Protein AF-A0A2U1M9S5-F1 (afdb_monomer)

Solvent-accessible surface area (backbone atoms only — not comparable to full-atom values): 31536 Å² total; per-residue (Å²): 134,86,85,88,78,91,86,89,87,85,89,85,91,83,93,74,93,84,76,64,63,66,58,52,51,51,54,48,49,52,50,50,51,50,53,51,49,52,52,50,55,56,52,51,55,41,52,52,39,39,51,53,48,38,53,48,54,32,68,65,31,60,68,59,40,49,51,43,42,51,53,44,46,72,79,66,39,79,91,55,81,78,53,81,86,53,55,87,72,42,60,66,52,49,26,47,53,55,51,30,39,37,74,51,21,35,42,40,51,46,82,75,45,64,38,90,48,70,45,73,58,98,87,40,81,41,58,53,66,42,73,44,75,49,56,41,45,58,48,34,46,30,66,93,81,28,81,65,38,90,56,95,64,55,63,44,47,72,56,91,41,48,86,67,49,60,84,35,82,35,82,62,38,41,64,39,38,43,74,100,71,33,49,89,53,54,70,59,50,53,51,52,52,52,52,51,53,52,38,51,50,60,42,26,47,79,40,67,82,55,91,67,75,70,83,83,54,69,34,94,66,85,44,56,34,62,59,62,88,90,72,69,43,72,43,76,67,41,93,69,86,78,73,84,57,74,95,60,64,45,68,63,84,79,58,44,86,71,45,15,38,50,75,81,64,63,90,61,95,64,57,68,71,59,52,57,55,59,48,28,77,76,52,40,51,44,26,28,46,31,42,25,78,40,79,42,80,46,78,73,41,70,68,62,50,48,45,45,68,62,80,39,29,87,81,67,60,53,42,73,92,40,62,43,36,37,56,65,22,64,67,36,51,15,61,95,51,24,50,64,48,74,58,38,54,51,50,54,47,48,46,46,61,69,56,64,20,71,70,45,53,56,72,52,42,61,54,50,54,50,45,50,53,50,50,52,50,53,48,52,51,51,35,70,76,51,38,46,101,86,72,52,49,92,71,69,58,70,59,54,54,48,51,47,51,48,32,39,37,34,37,49,40,69,64,41,53,58,77,35,98,46,73,71,48,26,53,51,33,55,50,47,56,56,46,53,51,52,46,52,58,47,60,73,50,87,55,62,40,71,26,39,60,93,54,38,89,69,40,79,88,47,51,62,66,49,43,54,50,44,32,52,55,49,49,51,56,49,49,52,53,53,50,54,52,52,57,45,58,78,37,94,69,60,84,60,88,79,32,40,49,57,48,44,54,61,76,33,69,92,46,48,62,82,96,40,53,38,66,58,42,43,53,32,45,51,55,53,66,62,36,81,62,50,71,70,58,62,71,72,76,124

Organism: Artemisia annua (NCBI:txid35608)

Structure (mmCIF, N/CA/C/O backbone):
data_AF-A0A2U1M9S5-F1
#
_entry.id   AF-A0A2U1M9S5-F1
#
loop_
_atom_site.group_PDB
_atom_site.id
_atom_site.type_symbol
_atom_site.label_atom_id
_atom_site.label_alt_id
_atom_site.label_comp_id
_atom_site.label_asym_id
_atom_site.label_entity_id
_atom_site.label_seq_id
_atom_site.pdbx_PDB_ins_code
_atom_site.Cartn_x
_atom_site.Cartn_y
_atom_site.Cartn_z
_atom_site.occupancy
_atom_site.B_iso_or_equiv
_atom_site.auth_seq_id
_atom_site.auth_comp_id
_atom_site.auth_asym_id
_atom_site.auth_atom_id
_atom_site.pdbx_PDB_model_num
ATOM 1 N N . MET A 1 1 ? -38.594 -53.525 -26.019 1.00 33.16 1 MET A N 1
ATOM 2 C CA . MET A 1 1 ? -38.794 -54.989 -25.979 1.00 33.16 1 MET A CA 1
ATOM 3 C C . MET A 1 1 ? -37.423 -55.646 -25.885 1.00 33.16 1 MET A C 1
ATOM 5 O O . MET A 1 1 ? -36.610 -55.336 -26.737 1.00 33.16 1 MET A O 1
ATOM 9 N N . HIS A 1 2 ? -37.225 -56.454 -24.831 1.00 30.83 2 HIS A N 1
ATOM 10 C CA . HIS A 1 2 ? -36.186 -57.484 -24.562 1.00 30.83 2 HIS A CA 1
ATOM 11 C C . HIS A 1 2 ? -34.699 -57.090 -24.739 1.00 30.83 2 HIS A C 1
ATOM 13 O O . HIS A 1 2 ? -34.294 -56.720 -25.828 1.00 30.83 2 HIS A O 1
ATOM 19 N N . CYS A 1 3 ? -33.845 -56.999 -23.710 1.00 21.78 3 CYS A N 1
ATOM 20 C CA . CYS A 1 3 ? -33.351 -57.970 -22.703 1.00 21.78 3 CYS A CA 1
ATOM 21 C C . CYS A 1 3 ? -32.603 -59.209 -23.241 1.00 21.78 3 CYS A C 1
ATOM 23 O O . CYS A 1 3 ? -33.212 -60.038 -23.911 1.00 21.78 3 CYS A O 1
ATOM 25 N N . ASN A 1 4 ? -31.366 -59.355 -22.723 1.00 27.83 4 ASN A N 1
ATOM 26 C CA . ASN A 1 4 ? -30.580 -60.577 -22.441 1.00 27.83 4 ASN A CA 1
ATOM 27 C C . ASN A 1 4 ? -29.790 -61.192 -23.616 1.00 27.83 4 ASN A C 1
ATOM 29 O O . ASN A 1 4 ? -30.292 -61.243 -24.727 1.00 27.83 4 ASN A O 1
ATOM 33 N N . ASN A 1 5 ? -28.586 -61.756 -23.460 1.00 29.12 5 ASN A N 1
ATOM 34 C CA . ASN A 1 5 ? -27.616 -61.899 -22.358 1.00 29.12 5 ASN A CA 1
ATOM 35 C C . ASN A 1 5 ? -26.353 -62.591 -22.930 1.00 29.12 5 ASN A C 1
ATOM 37 O O . ASN A 1 5 ? -26.518 -63.377 -23.857 1.00 29.12 5 ASN A O 1
ATOM 41 N N . MET A 1 6 ? -25.200 -62.389 -22.262 1.00 27.31 6 MET A N 1
ATOM 42 C CA . MET A 1 6 ? -24.118 -63.372 -21.968 1.00 27.31 6 MET A CA 1
ATOM 43 C C . MET A 1 6 ? -23.375 -64.049 -23.145 1.00 27.31 6 MET A C 1
ATOM 45 O O . MET A 1 6 ? -23.961 -64.376 -24.162 1.00 27.31 6 MET A O 1
ATOM 49 N N . ASP A 1 7 ? -22.092 -64.405 -23.109 1.00 29.48 7 ASP A N 1
ATOM 50 C CA . ASP A 1 7 ? -20.966 -64.305 -22.171 1.00 29.48 7 ASP A CA 1
ATOM 51 C C . ASP A 1 7 ? -19.720 -64.740 -22.973 1.00 29.48 7 ASP A C 1
ATOM 53 O O . ASP A 1 7 ? -19.831 -65.588 -23.859 1.00 29.48 7 ASP A O 1
ATOM 57 N N . THR A 1 8 ? -18.533 -64.213 -22.663 1.00 30.22 8 THR A N 1
ATOM 58 C CA . THR A 1 8 ? -17.356 -64.988 -22.198 1.00 30.22 8 THR A CA 1
ATOM 59 C C . THR A 1 8 ? -16.087 -64.139 -22.223 1.00 30.22 8 THR A C 1
ATOM 61 O O . THR A 1 8 ? -15.778 -63.428 -23.175 1.00 30.22 8 THR A O 1
ATOM 64 N N . ALA A 1 9 ? -15.392 -64.203 -21.093 1.00 28.70 9 ALA A N 1
ATOM 65 C CA . ALA A 1 9 ? -14.277 -63.375 -20.680 1.00 28.70 9 ALA A CA 1
ATOM 66 C C . ALA A 1 9 ? -12.913 -64.003 -20.996 1.00 28.70 9 ALA A C 1
ATOM 68 O O . ALA A 1 9 ? -12.797 -65.224 -21.024 1.00 28.70 9 ALA A O 1
ATOM 69 N N . THR A 1 10 ? -11.876 -63.159 -21.052 1.00 29.41 10 THR A N 1
ATOM 70 C CA . THR A 1 10 ? -10.530 -63.484 -20.546 1.00 29.41 10 THR A CA 1
ATOM 71 C C . THR A 1 10 ? -9.862 -62.242 -19.935 1.00 29.41 10 THR A C 1
ATOM 73 O O . THR A 1 10 ? -9.887 -61.160 -20.515 1.00 29.41 10 THR A O 1
ATOM 76 N N . GLU A 1 11 ? -9.323 -62.470 -18.736 1.00 31.23 11 GLU A N 1
ATOM 77 C CA . GLU A 1 11 ? -8.619 -61.655 -17.723 1.00 31.23 11 GLU A CA 1
ATOM 78 C C . GLU A 1 11 ? -7.509 -60.716 -18.272 1.00 31.23 11 GLU A C 1
ATOM 80 O O . GLU A 1 11 ? -7.002 -60.947 -19.361 1.00 31.23 11 GLU A O 1
ATOM 85 N N . THR A 1 12 ? -7.079 -59.617 -17.618 1.00 30.11 12 THR A N 1
ATOM 86 C CA . THR A 1 12 ? -6.353 -59.578 -16.323 1.00 30.11 12 THR A CA 1
ATOM 87 C C . THR A 1 12 ? -6.316 -58.196 -15.617 1.00 30.11 12 THR A C 1
ATOM 89 O O . THR A 1 12 ? -5.986 -57.182 -16.220 1.00 30.11 12 THR A O 1
ATOM 92 N N . HIS A 1 13 ? -6.591 -58.246 -14.305 1.00 33.50 13 HIS A N 1
ATOM 93 C CA . HIS A 1 13 ? -6.174 -57.462 -13.114 1.00 33.50 13 HIS A CA 1
ATOM 94 C C . HIS A 1 13 ? -5.750 -55.972 -13.123 1.00 33.50 13 HIS A C 1
ATOM 96 O O . HIS A 1 13 ? -4.784 -55.569 -13.762 1.00 33.50 13 HIS A O 1
ATOM 102 N N . GLY A 1 14 ? -6.348 -55.226 -12.171 1.00 26.27 14 GLY A N 1
ATOM 103 C CA . GLY A 1 14 ? -5.809 -53.989 -11.584 1.00 26.27 14 GLY A CA 1
ATOM 104 C C . GLY A 1 14 ? -6.798 -53.204 -10.700 1.00 26.27 14 GLY A C 1
ATOM 105 O O . GLY A 1 14 ? -7.172 -52.091 -11.052 1.00 26.27 14 GLY A O 1
ATOM 106 N N . HIS A 1 15 ? -7.248 -53.759 -9.564 1.00 35.06 15 HIS A N 1
ATOM 107 C CA . HIS A 1 15 ? -8.041 -53.028 -8.558 1.00 35.06 15 HIS A CA 1
ATOM 108 C C . HIS A 1 15 ? -7.175 -52.012 -7.788 1.00 35.06 15 HIS A C 1
ATOM 110 O O . HIS A 1 15 ? -6.184 -52.390 -7.169 1.00 35.06 15 HIS A O 1
ATOM 116 N N . GLY A 1 16 ? -7.606 -50.747 -7.755 1.00 29.91 16 GLY A N 1
ATOM 117 C CA . GLY A 1 16 ? -7.019 -49.676 -6.946 1.00 29.91 16 GLY A CA 1
ATOM 118 C C . GLY A 1 16 ? -8.079 -48.678 -6.472 1.00 29.91 16 GLY A C 1
ATOM 119 O O . GLY A 1 16 ? -8.439 -47.759 -7.193 1.00 29.91 16 GLY A O 1
ATOM 120 N N . ILE A 1 17 ? -8.621 -48.937 -5.280 1.00 41.91 17 ILE A N 1
ATOM 121 C CA . ILE A 1 17 ? -9.039 -47.997 -4.220 1.00 41.91 17 ILE A CA 1
ATOM 122 C C . ILE A 1 17 ? -9.230 -46.521 -4.655 1.00 41.91 17 ILE A C 1
ATOM 124 O O . ILE A 1 17 ? -8.270 -45.764 -4.663 1.00 41.91 17 ILE A O 1
ATOM 128 N N . TRP A 1 18 ? -10.475 -46.083 -4.899 1.00 34.34 18 TRP A N 1
ATOM 129 C CA . TRP A 1 18 ? -10.852 -44.653 -5.016 1.00 34.34 18 TRP A CA 1
ATOM 130 C C . TRP A 1 18 ? -12.253 -44.344 -4.439 1.00 34.34 18 TRP A C 1
ATOM 132 O O . TRP A 1 18 ? -12.992 -43.520 -4.963 1.00 34.34 18 TRP A O 1
ATOM 142 N N . PHE A 1 19 ? -12.653 -45.005 -3.345 1.00 32.62 19 PHE A N 1
ATOM 143 C CA . PHE A 1 19 ? -13.909 -44.680 -2.631 1.00 32.62 19 PHE A CA 1
ATOM 144 C C . PHE A 1 19 ? -13.725 -44.346 -1.137 1.00 32.62 19 PHE A C 1
ATOM 146 O O . PHE A 1 19 ? -14.692 -44.009 -0.459 1.00 32.62 19 PHE A O 1
ATOM 153 N N . GLY A 1 20 ? -12.490 -44.385 -0.619 1.00 32.78 20 GLY A N 1
ATOM 154 C CA . GLY A 1 20 ? -12.179 -44.062 0.782 1.00 32.78 20 GLY A CA 1
ATOM 155 C C . GLY A 1 20 ? -11.839 -42.590 1.047 1.00 32.78 20 GLY A C 1
ATOM 156 O O . GLY A 1 20 ? -12.129 -42.084 2.127 1.00 32.78 20 GLY A O 1
ATOM 157 N N . GLU A 1 21 ? -11.272 -41.870 0.074 1.00 40.44 21 GLU A N 1
ATOM 158 C CA . GLU A 1 21 ? -10.774 -40.503 0.305 1.00 40.44 21 GLU A CA 1
ATOM 159 C C . GLU A 1 21 ? -11.890 -39.448 0.360 1.00 40.44 21 GLU A C 1
ATOM 161 O O . GLU A 1 21 ? -11.801 -38.501 1.138 1.00 40.44 21 GLU A O 1
ATOM 166 N N . SER A 1 22 ? -12.992 -39.629 -0.377 1.00 41.16 22 SER A N 1
ATOM 167 C CA . SER A 1 22 ? -14.095 -38.654 -0.388 1.00 41.16 22 SER A CA 1
ATOM 168 C C . SER A 1 22 ? -14.937 -38.662 0.894 1.00 41.16 22 SER A C 1
ATOM 170 O O . SER A 1 22 ? -15.406 -37.606 1.312 1.00 41.16 22 SER A O 1
ATOM 172 N N . LEU A 1 23 ? -15.091 -39.812 1.563 1.00 36.44 23 LEU A N 1
ATOM 173 C CA . LEU A 1 23 ? -15.799 -39.910 2.851 1.00 36.44 23 LEU A CA 1
ATOM 174 C C . LEU A 1 23 ? -14.952 -39.380 4.018 1.00 36.44 23 LEU A C 1
ATOM 176 O O . LEU A 1 23 ? -15.484 -38.727 4.914 1.00 36.44 23 LEU A O 1
ATOM 180 N N . VAL A 1 24 ? -13.631 -39.588 3.979 1.00 47.00 24 VAL A N 1
ATOM 181 C CA . VAL A 1 24 ? -12.690 -39.008 4.952 1.00 47.00 24 VAL A CA 1
ATOM 182 C C . VAL A 1 24 ? -12.584 -37.491 4.770 1.00 47.00 24 VAL A C 1
ATOM 184 O O . VAL A 1 24 ? -12.577 -36.766 5.761 1.00 47.00 24 VAL A O 1
ATOM 187 N N . ALA A 1 25 ? -12.588 -36.989 3.530 1.00 41.62 25 ALA A N 1
ATOM 188 C CA . ALA A 1 25 ? -12.612 -35.555 3.243 1.00 41.62 25 ALA A CA 1
ATOM 189 C C . ALA A 1 25 ? -13.923 -34.881 3.691 1.00 41.62 25 ALA A C 1
ATOM 191 O O . ALA A 1 25 ? -13.872 -33.789 4.254 1.00 41.62 25 ALA A O 1
ATOM 192 N N . LEU A 1 26 ? -15.081 -35.533 3.513 1.00 45.31 26 LEU A N 1
ATOM 193 C CA . LEU A 1 26 ? -16.376 -35.051 4.018 1.00 45.31 26 LEU A CA 1
ATOM 194 C C . LEU A 1 26 ? -16.425 -35.033 5.555 1.00 45.31 26 LEU A C 1
ATOM 196 O O . LEU A 1 26 ? -16.800 -34.017 6.138 1.00 45.31 26 LEU A O 1
ATOM 200 N N . GLY A 1 27 ? -15.964 -36.103 6.213 1.00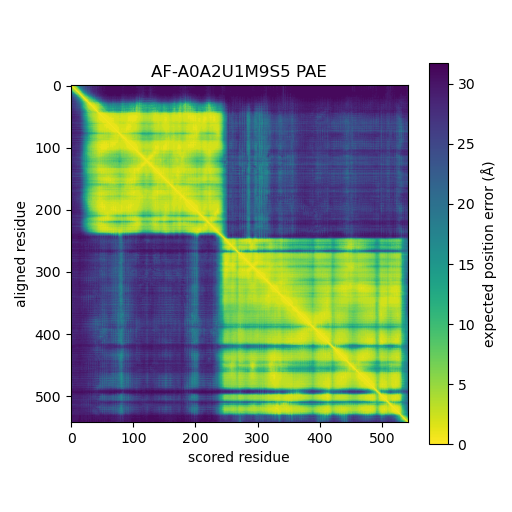 49.97 27 GLY A N 1
ATOM 201 C CA . GLY A 1 27 ? -15.883 -36.173 7.675 1.00 49.97 27 GLY A CA 1
ATOM 202 C C . GLY A 1 27 ? -14.891 -35.170 8.274 1.00 49.97 27 GLY A C 1
ATOM 203 O O . GLY A 1 27 ? -15.193 -34.523 9.273 1.00 49.97 27 GLY A O 1
ATOM 204 N N . LEU A 1 28 ? -13.733 -34.961 7.638 1.00 49.94 28 LEU A N 1
ATOM 205 C CA . LEU A 1 28 ? -12.788 -33.909 8.020 1.00 49.94 28 LEU A CA 1
ATOM 206 C C . LEU A 1 28 ? -13.400 -32.519 7.833 1.00 49.94 28 LEU A C 1
ATOM 208 O O . LEU A 1 28 ? -13.236 -31.678 8.707 1.00 49.94 28 LEU A O 1
ATOM 212 N N . CYS A 1 29 ? -14.130 -32.269 6.743 1.00 47.62 29 CYS A N 1
ATOM 213 C CA . CYS A 1 29 ? -14.748 -30.969 6.481 1.00 47.62 29 CYS A CA 1
ATOM 214 C C . CYS A 1 29 ? -15.827 -30.616 7.522 1.00 47.62 29 CYS A C 1
ATOM 216 O O . CYS A 1 29 ? -15.870 -29.480 7.993 1.00 47.62 29 CYS A O 1
ATOM 218 N N . GLU A 1 30 ? -16.646 -31.583 7.950 1.00 51.22 30 GLU A N 1
ATOM 219 C CA . GLU A 1 30 ? -17.619 -31.382 9.035 1.00 51.22 30 GLU A CA 1
ATOM 220 C C . GLU A 1 30 ? -16.950 -31.178 10.395 1.00 51.22 30 GLU A C 1
ATOM 222 O O . GLU A 1 30 ? -17.344 -30.285 11.146 1.00 51.22 30 GLU A O 1
ATOM 227 N N . VAL A 1 31 ? -15.894 -31.942 10.691 1.00 55.88 31 VAL A N 1
ATOM 228 C CA . VAL A 1 31 ? -15.089 -31.767 11.905 1.00 55.88 31 VAL A CA 1
ATOM 229 C C . VAL A 1 31 ? -14.437 -30.382 11.917 1.00 55.88 31 VAL A C 1
ATOM 231 O O . VAL A 1 31 ? -14.561 -29.664 12.906 1.00 55.88 31 VAL A O 1
ATOM 234 N N . PHE A 1 32 ? -13.826 -29.948 10.811 1.00 56.72 32 PHE A N 1
ATOM 235 C CA . PHE A 1 32 ? -13.273 -28.601 10.666 1.00 56.72 32 PHE A CA 1
ATOM 236 C C . PHE A 1 32 ? -14.349 -27.532 10.831 1.00 56.72 32 PHE A C 1
ATOM 238 O O . PHE A 1 32 ? -14.138 -26.592 11.588 1.00 56.72 32 PHE A O 1
ATOM 245 N N . ARG A 1 33 ? -15.514 -27.681 10.192 1.00 52.75 33 ARG A N 1
ATOM 246 C CA . ARG A 1 33 ? -16.636 -26.743 10.334 1.00 52.75 33 ARG A CA 1
ATOM 247 C C . ARG A 1 33 ? -17.112 -26.653 11.784 1.00 52.75 33 ARG A C 1
ATOM 249 O O . ARG A 1 33 ? -17.321 -25.548 12.273 1.00 52.75 33 ARG A O 1
ATOM 256 N N . PHE A 1 34 ? -17.238 -27.782 12.481 1.00 57.31 34 PHE A N 1
ATOM 257 C CA . PHE A 1 34 ? -17.635 -27.829 13.888 1.00 57.31 34 PHE A CA 1
ATOM 258 C C . PHE A 1 34 ? -16.586 -27.188 14.803 1.00 57.31 34 PHE A C 1
ATOM 260 O O . PHE A 1 34 ? -16.931 -26.352 15.634 1.00 57.31 34 PHE A O 1
ATOM 267 N N . PHE A 1 35 ? -15.302 -27.514 14.624 1.00 61.00 35 PHE A N 1
ATOM 268 C CA . PHE A 1 35 ? -14.208 -26.900 15.383 1.00 61.00 35 PHE A CA 1
ATOM 269 C C . PHE A 1 35 ? -14.113 -25.393 15.135 1.00 61.00 35 PHE A C 1
ATOM 271 O O . PHE A 1 35 ? -13.957 -24.629 16.084 1.00 61.00 35 PHE A O 1
ATOM 278 N N . TYR A 1 36 ? -14.237 -24.957 13.881 1.00 58.56 36 TYR A N 1
ATOM 279 C CA . TYR A 1 36 ? -14.179 -23.547 13.505 1.00 58.56 36 TYR A CA 1
ATOM 280 C C . TYR A 1 36 ? -15.374 -22.778 14.075 1.00 58.56 36 TYR A C 1
ATOM 282 O O . TYR A 1 36 ? -15.199 -21.716 14.665 1.00 58.56 36 TYR A O 1
ATOM 290 N N . GLN A 1 37 ? -16.578 -23.354 13.994 1.00 52.91 37 GLN A N 1
ATOM 291 C CA . GLN A 1 37 ? -17.780 -22.788 14.601 1.00 52.91 37 GLN A CA 1
ATOM 292 C C . GLN A 1 37 ? -17.652 -22.698 16.126 1.00 52.91 37 GLN A C 1
ATOM 294 O O . GLN A 1 37 ? -17.959 -21.656 16.694 1.00 52.91 37 GLN A O 1
ATOM 299 N N . ALA A 1 38 ? -17.163 -23.748 16.791 1.00 61.28 38 ALA A N 1
ATOM 300 C CA . ALA A 1 38 ? -16.960 -23.755 18.237 1.00 61.28 38 ALA A CA 1
ATOM 301 C C . ALA A 1 38 ? -15.922 -22.710 18.676 1.00 61.28 38 ALA A C 1
ATOM 303 O O . ALA A 1 38 ? -16.130 -22.025 19.674 1.00 61.28 38 ALA A O 1
ATOM 304 N N . LEU A 1 39 ? -14.833 -22.550 17.916 1.00 62.53 39 LEU A N 1
ATOM 305 C CA . LEU A 1 39 ? -13.799 -21.551 18.184 1.00 62.53 39 LEU A CA 1
ATOM 306 C C . LEU A 1 39 ? -14.327 -20.120 17.993 1.00 62.53 39 LEU A C 1
ATOM 308 O O . LEU A 1 39 ? -14.109 -19.274 18.859 1.00 62.53 39 LEU A O 1
ATOM 312 N N . ILE A 1 40 ? -15.059 -19.864 16.902 1.00 63.75 40 ILE A N 1
ATOM 313 C CA . ILE A 1 40 ? -15.692 -18.563 16.636 1.00 63.75 40 ILE A CA 1
ATOM 314 C C . ILE A 1 40 ? -16.714 -18.236 17.723 1.00 63.75 40 ILE A C 1
ATOM 316 O O . ILE A 1 40 ? -16.661 -17.152 18.297 1.00 63.75 40 ILE A O 1
ATOM 320 N N . SER A 1 41 ? -17.623 -19.162 18.033 1.00 61.50 41 SER A N 1
ATOM 321 C CA . SER A 1 41 ? -18.661 -18.950 19.044 1.00 61.50 41 SER A CA 1
ATOM 322 C C . SER A 1 41 ? -18.069 -18.733 20.441 1.00 61.50 41 SER A C 1
ATOM 324 O O . SER A 1 41 ? -18.541 -17.856 21.157 1.00 61.50 41 SER A O 1
ATOM 326 N N . ALA A 1 42 ? -17.011 -19.464 20.814 1.00 70.25 42 ALA A N 1
ATOM 327 C CA . ALA A 1 42 ? -16.338 -19.285 22.101 1.00 70.25 42 ALA A CA 1
ATOM 328 C C . ALA A 1 42 ? -15.632 -17.920 22.222 1.00 70.25 42 ALA A C 1
ATOM 330 O O . ALA A 1 42 ? -15.692 -17.284 23.276 1.00 70.25 42 ALA A O 1
ATOM 331 N N . GLY A 1 43 ? -14.966 -17.463 21.156 1.00 71.44 43 GLY A N 1
ATOM 332 C CA . GLY A 1 43 ? -14.274 -16.172 21.148 1.00 71.44 43 GLY A CA 1
ATOM 333 C C . GLY A 1 43 ? -15.224 -14.974 21.095 1.00 71.44 43 GLY A C 1
ATOM 334 O O . GLY A 1 43 ? -15.035 -14.010 21.828 1.00 71.44 43 GLY A O 1
ATOM 335 N N . LEU A 1 44 ? -16.259 -15.040 20.253 1.00 75.44 44 LEU A N 1
ATOM 336 C CA . LEU A 1 44 ? -17.161 -13.914 20.007 1.00 75.44 44 LEU A CA 1
ATOM 337 C C . LEU A 1 44 ? -17.931 -13.487 21.264 1.00 75.44 44 LEU A C 1
ATOM 339 O O . LEU A 1 44 ? -17.910 -12.309 21.618 1.00 75.44 44 LEU A O 1
ATOM 343 N N . ASP A 1 45 ? -18.593 -14.436 21.932 1.00 82.31 45 ASP A N 1
ATOM 344 C CA . ASP A 1 45 ? -19.489 -14.127 23.053 1.00 82.31 45 ASP A CA 1
ATOM 345 C C . ASP A 1 45 ? -18.706 -13.566 24.250 1.00 82.31 45 ASP A C 1
ATOM 347 O O . ASP A 1 45 ? -18.985 -12.474 24.741 1.00 82.31 45 ASP A O 1
ATOM 351 N N . THR A 1 46 ? -17.630 -14.251 24.652 1.00 89.88 46 THR A N 1
ATOM 352 C CA . THR A 1 46 ? -16.797 -13.841 25.793 1.00 89.88 46 THR A CA 1
ATOM 353 C C . THR A 1 46 ? -16.131 -12.478 25.597 1.00 89.88 46 THR A C 1
ATOM 355 O O . THR A 1 46 ? -16.152 -11.656 26.512 1.00 89.88 46 THR A O 1
ATOM 358 N N . THR A 1 47 ? -15.580 -12.194 24.410 1.00 92.69 47 THR A N 1
ATOM 359 C CA . THR A 1 47 ? -14.983 -10.883 24.114 1.00 92.69 47 THR A CA 1
ATOM 360 C C . THR A 1 47 ? -16.036 -9.777 24.111 1.00 92.69 47 THR A C 1
ATOM 362 O O . THR A 1 47 ? -15.783 -8.718 24.685 1.00 92.69 47 THR A O 1
ATOM 365 N N . SER A 1 48 ? -17.219 -10.016 23.532 1.00 92.12 48 SER A N 1
ATOM 366 C CA . SER A 1 48 ? -18.321 -9.046 23.565 1.00 92.12 48 SER A CA 1
ATOM 367 C C . SER A 1 48 ? -18.741 -8.736 25.001 1.00 92.12 48 SER A C 1
ATOM 369 O O . SER A 1 48 ? -18.819 -7.567 25.370 1.00 92.12 48 SER A O 1
ATOM 371 N N . VAL A 1 49 ? -18.933 -9.765 25.833 1.00 94.69 49 VAL A N 1
ATOM 372 C CA . VAL A 1 49 ? -19.287 -9.614 27.252 1.00 94.69 49 VAL A CA 1
ATOM 373 C C . VAL A 1 49 ? -18.253 -8.766 27.992 1.00 94.69 49 VAL A C 1
ATOM 375 O O . VAL A 1 49 ? -18.616 -7.802 28.666 1.00 94.69 49 VAL A O 1
ATOM 378 N N . THR A 1 50 ? -16.959 -9.058 27.837 1.00 96.56 50 THR A N 1
ATOM 379 C CA . THR A 1 50 ? -15.905 -8.279 28.504 1.00 96.56 50 THR A CA 1
ATOM 380 C C . THR A 1 50 ? -15.844 -6.831 28.008 1.00 96.56 50 THR A C 1
ATOM 382 O O . THR A 1 50 ? -15.701 -5.931 28.832 1.00 96.56 50 THR A O 1
ATOM 385 N N . LEU A 1 51 ? -15.992 -6.568 26.702 1.00 97.38 51 LEU A N 1
ATOM 386 C CA . LEU A 1 51 ? -16.049 -5.194 26.173 1.00 97.38 51 LEU A CA 1
ATOM 387 C C . LEU A 1 51 ? -17.241 -4.418 26.738 1.00 97.38 51 LEU A C 1
ATOM 389 O O . LEU A 1 51 ? -17.106 -3.253 27.115 1.00 97.38 51 LEU A O 1
ATOM 393 N N . THR A 1 52 ? -18.400 -5.069 26.833 1.00 97.19 52 THR A N 1
ATOM 394 C CA . THR A 1 52 ? -19.611 -4.488 27.412 1.00 97.19 52 THR A CA 1
ATOM 395 C C . THR A 1 52 ? -19.414 -4.131 28.889 1.00 97.19 52 THR A C 1
ATOM 397 O O . THR A 1 52 ? -19.802 -3.036 29.308 1.00 97.19 52 THR A O 1
ATOM 400 N N . TRP A 1 53 ? -18.766 -4.989 29.682 1.00 98.00 53 TRP A N 1
ATOM 401 C CA . TRP A 1 53 ? -18.429 -4.666 31.074 1.00 98.00 53 TRP A CA 1
ATOM 402 C C . TRP A 1 53 ? -17.386 -3.564 31.195 1.00 98.00 53 TRP A C 1
ATOM 404 O O . TRP A 1 53 ? -17.583 -2.656 32.000 1.00 98.00 53 TRP A O 1
ATOM 414 N N . ALA A 1 54 ? -16.333 -3.586 30.374 1.00 97.94 54 ALA A N 1
ATOM 415 C CA . ALA A 1 54 ? -15.304 -2.548 30.375 1.00 97.94 54 ALA A CA 1
ATOM 416 C C . ALA A 1 54 ? -15.923 -1.171 30.106 1.00 97.94 54 ALA A C 1
ATOM 418 O O . ALA A 1 54 ? -15.681 -0.218 30.846 1.00 97.94 54 ALA A O 1
ATOM 419 N N . LEU A 1 55 ? -16.788 -1.073 29.091 1.00 97.56 55 LEU A N 1
ATOM 420 C CA . LEU A 1 55 ? -17.471 0.176 28.770 1.00 97.56 55 LEU A CA 1
ATOM 421 C C . LEU A 1 55 ? -18.460 0.593 29.871 1.00 97.56 55 LEU A C 1
ATOM 423 O O . LEU A 1 55 ? -18.513 1.772 30.210 1.00 97.56 55 LEU A O 1
ATOM 427 N N . SER A 1 56 ? -19.188 -0.355 30.475 1.00 97.44 56 SER A N 1
ATOM 428 C CA . SER A 1 56 ? -20.085 -0.076 31.613 1.00 97.44 56 SER A CA 1
ATOM 429 C C . SER A 1 56 ? -19.322 0.490 32.816 1.00 97.44 56 SER A C 1
ATOM 431 O O . SER A 1 56 ? -19.729 1.496 33.397 1.00 97.44 56 SER A O 1
ATOM 433 N N . LEU A 1 57 ? -18.187 -0.127 33.163 1.00 97.56 57 LEU A N 1
ATOM 434 C CA . LEU A 1 57 ? -17.309 0.307 34.249 1.00 97.56 57 LEU A CA 1
ATOM 435 C C . LEU A 1 57 ? -16.757 1.708 33.990 1.00 97.56 57 LEU A C 1
ATOM 437 O O . LEU A 1 57 ? -16.810 2.556 34.877 1.00 97.56 57 LEU A O 1
ATOM 441 N N . LEU A 1 58 ? -16.288 1.983 32.772 1.00 97.62 58 LEU A N 1
ATOM 442 C CA . LEU A 1 58 ? -15.793 3.306 32.391 1.00 97.62 58 LEU A CA 1
ATOM 443 C C . LEU A 1 58 ? -16.892 4.380 32.415 1.00 97.62 58 LEU A C 1
ATOM 445 O O . LEU A 1 58 ? -16.645 5.486 32.891 1.00 97.62 58 LEU A O 1
ATOM 449 N N . LEU A 1 59 ? -18.109 4.068 31.959 1.00 96.56 59 LEU A N 1
ATOM 450 C CA . LEU A 1 59 ? -19.246 4.999 31.990 1.00 96.56 59 LEU A CA 1
ATOM 451 C C . LEU A 1 59 ? -19.700 5.333 33.418 1.00 96.56 59 LEU A C 1
ATOM 453 O O . LEU A 1 59 ? -20.062 6.477 33.694 1.00 96.56 59 LEU A O 1
ATOM 457 N N . ASN A 1 60 ? -19.625 4.367 34.337 1.00 96.12 60 ASN A N 1
ATOM 458 C CA . ASN A 1 60 ? -19.852 4.602 35.766 1.00 96.12 60 ASN A CA 1
ATOM 459 C C . ASN A 1 60 ? -18.663 5.281 36.468 1.00 96.12 60 ASN A C 1
ATOM 461 O O . ASN A 1 60 ? -18.826 5.791 37.574 1.00 96.12 60 ASN A O 1
ATOM 465 N N . ASN A 1 61 ? -17.496 5.365 35.818 1.00 96.50 61 ASN A N 1
ATOM 466 C CA . ASN A 1 61 ? -16.286 6.001 36.343 1.00 96.50 61 ASN A CA 1
ATOM 467 C C . ASN A 1 61 ? -15.722 7.060 35.369 1.00 96.50 61 ASN A C 1
ATOM 469 O O . ASN A 1 61 ? -14.649 6.863 34.787 1.00 96.50 61 ASN A O 1
ATOM 473 N N . PRO A 1 62 ? -16.372 8.236 35.224 1.00 93.75 62 PRO A N 1
ATOM 474 C CA . PRO A 1 62 ? -16.003 9.242 34.219 1.00 93.75 62 PRO A CA 1
ATOM 475 C C . PRO A 1 62 ? -14.559 9.749 34.316 1.00 93.75 62 PRO A C 1
ATOM 477 O O . PRO A 1 62 ? -13.964 10.127 33.308 1.00 93.75 62 PRO A O 1
ATOM 480 N N . LYS A 1 63 ? -13.978 9.754 35.525 1.00 95.88 63 LYS A N 1
ATOM 481 C CA . LYS A 1 63 ? -12.566 10.109 35.734 1.00 95.88 63 LYS A CA 1
ATOM 482 C C . LYS A 1 63 ? -11.638 9.109 35.041 1.00 95.88 63 LYS A C 1
ATOM 484 O O . LYS A 1 63 ? -10.762 9.537 34.302 1.00 95.88 63 LYS A O 1
ATOM 489 N N . ALA A 1 64 ? -11.881 7.809 35.219 1.00 96.88 64 ALA A N 1
ATOM 490 C CA . ALA A 1 64 ? -11.104 6.755 34.574 1.00 96.88 64 ALA A CA 1
ATOM 491 C C . ALA A 1 64 ? -11.268 6.796 33.048 1.00 96.88 64 ALA A C 1
ATOM 493 O O . ALA A 1 64 ? -10.276 6.744 32.326 1.00 96.88 64 ALA A O 1
ATOM 494 N N . LEU A 1 65 ? -12.499 6.977 32.551 1.00 96.62 65 LEU A N 1
ATOM 495 C CA . LEU A 1 65 ? -12.756 7.147 31.116 1.00 96.62 65 LEU A CA 1
ATOM 496 C C . LEU A 1 65 ? -11.965 8.320 30.528 1.00 96.62 65 LEU A C 1
ATOM 498 O O . LEU A 1 65 ? -11.352 8.178 29.471 1.00 96.62 65 LEU A O 1
ATOM 502 N N . LYS A 1 66 ? -11.947 9.464 31.220 1.00 96.25 66 LYS A N 1
ATOM 503 C CA . LYS A 1 66 ? -11.171 10.628 30.792 1.00 96.25 66 LYS A CA 1
ATOM 504 C C . LYS A 1 66 ? -9.668 10.337 30.780 1.00 96.25 66 LYS A C 1
ATOM 506 O O . LYS A 1 66 ? -9.009 10.673 29.808 1.00 96.25 66 LYS A O 1
ATOM 511 N N . THR A 1 67 ? -9.138 9.663 31.799 1.00 96.94 67 THR A N 1
ATOM 512 C CA . THR A 1 67 ? -7.717 9.285 31.840 1.00 96.94 67 THR A CA 1
ATOM 513 C C . THR A 1 67 ? -7.332 8.345 30.695 1.00 96.94 67 THR A C 1
ATOM 515 O O . THR A 1 67 ? -6.302 8.564 30.068 1.00 96.94 67 THR A O 1
ATOM 518 N N . VAL A 1 68 ? -8.174 7.360 30.353 1.00 96.88 68 VAL A N 1
ATOM 519 C CA . VAL A 1 68 ? -7.963 6.510 29.163 1.00 96.88 68 VAL A CA 1
ATOM 520 C C . VAL A 1 68 ? -7.975 7.350 27.880 1.00 96.88 68 VAL A C 1
ATOM 522 O O . VAL A 1 68 ? -7.147 7.149 26.996 1.00 96.88 68 VAL A O 1
ATOM 525 N N . GLN A 1 69 ? -8.910 8.299 27.759 1.00 95.94 69 GLN A N 1
ATOM 526 C CA . GLN A 1 69 ? -8.972 9.195 26.601 1.00 95.94 69 GLN A CA 1
ATOM 527 C C . GLN A 1 69 ? -7.709 10.048 26.460 1.00 95.94 69 GLN A C 1
ATOM 529 O O . GLN A 1 69 ? -7.201 10.172 25.345 1.00 95.94 69 GLN A O 1
ATOM 534 N N . ASP A 1 70 ? -7.224 10.612 27.565 1.00 96.62 70 ASP A N 1
ATOM 535 C CA . ASP A 1 70 ? -6.025 11.446 27.602 1.00 96.62 70 ASP A CA 1
ATOM 536 C C . ASP A 1 70 ? -4.771 10.614 27.255 1.00 96.62 70 ASP A C 1
ATOM 538 O O . ASP A 1 70 ? -3.976 11.043 26.421 1.00 96.62 70 ASP A O 1
ATOM 542 N N . GLU A 1 71 ? -4.645 9.386 27.780 1.00 97.50 71 GLU A N 1
ATOM 543 C CA . GLU A 1 71 ? -3.557 8.445 27.446 1.00 97.50 71 GLU A CA 1
ATOM 544 C C . GLU A 1 71 ? -3.515 8.118 25.940 1.00 97.50 71 GLU A C 1
ATOM 546 O O . GLU A 1 71 ? -2.456 8.142 25.303 1.00 97.50 71 GLU A O 1
ATOM 551 N N . ILE A 1 72 ? -4.676 7.844 25.337 1.00 96.75 72 ILE A N 1
ATOM 552 C CA . ILE A 1 72 ? -4.783 7.560 23.899 1.00 96.75 72 ILE A CA 1
ATOM 553 C C . ILE A 1 72 ? -4.431 8.801 23.067 1.00 96.75 72 ILE A C 1
ATOM 555 O O . ILE A 1 72 ? -3.717 8.699 22.064 1.00 96.75 72 ILE A O 1
ATOM 559 N N . ASP A 1 73 ? -4.925 9.975 23.463 1.00 95.06 73 ASP A N 1
ATOM 560 C CA . ASP A 1 73 ? -4.642 11.232 22.770 1.00 95.06 73 ASP A CA 1
ATOM 561 C C . ASP A 1 73 ? -3.148 11.596 22.837 1.00 95.06 73 ASP A C 1
ATOM 563 O O . ASP A 1 73 ? -2.607 12.101 21.851 1.00 95.06 73 ASP A O 1
ATOM 567 N N . GLU A 1 74 ? -2.474 11.307 23.951 1.00 96.69 74 GLU A N 1
ATOM 568 C CA . GLU A 1 74 ? -1.041 11.550 24.135 1.00 96.69 74 GLU A CA 1
ATOM 569 C C . GLU A 1 74 ? -0.177 10.618 23.274 1.00 96.69 74 GLU A C 1
ATOM 571 O O . GLU A 1 74 ? 0.715 11.077 22.555 1.00 96.69 74 GLU A O 1
ATOM 576 N N . HIS A 1 75 ? -0.435 9.309 23.317 1.00 95.69 75 HIS A N 1
ATOM 577 C CA . HIS A 1 75 ? 0.440 8.323 22.677 1.00 95.69 75 HIS A CA 1
ATOM 578 C C . HIS A 1 75 ? 0.114 8.047 21.204 1.00 95.69 75 HIS A C 1
ATOM 580 O O . HIS A 1 75 ? 1.006 7.675 20.437 1.00 95.69 75 HIS A O 1
ATOM 586 N N . VAL A 1 76 ? -1.143 8.224 20.787 1.00 93.50 76 VAL A N 1
ATOM 587 C CA . VAL A 1 76 ? -1.608 7.928 19.418 1.00 93.50 76 VAL A CA 1
ATOM 588 C C . VAL A 1 76 ? -2.049 9.196 18.687 1.00 93.50 76 VAL A C 1
ATOM 590 O O . VAL A 1 76 ? -1.776 9.363 17.492 1.00 93.50 76 VAL A O 1
ATOM 593 N N . GLY A 1 77 ? -2.724 10.102 19.396 1.00 90.31 77 GLY A N 1
ATOM 594 C CA . GLY A 1 77 ? -3.358 11.287 18.828 1.00 90.31 77 GLY A CA 1
ATOM 595 C C . GLY A 1 77 ? -4.651 10.978 18.069 1.00 90.31 77 GLY A C 1
ATOM 596 O O . GLY A 1 77 ? -5.178 9.870 18.106 1.00 90.31 77 GLY A O 1
ATOM 597 N N . ARG A 1 78 ? -5.173 11.980 17.348 1.00 86.19 78 ARG A N 1
ATOM 598 C CA . ARG A 1 78 ? -6.490 11.918 16.669 1.00 86.19 78 ARG A CA 1
ATOM 599 C C . ARG A 1 78 ? -6.436 11.886 15.139 1.00 86.19 78 ARG A C 1
ATOM 601 O O . ARG A 1 78 ? -7.470 11.873 14.484 1.00 86.19 78 ARG A O 1
ATOM 608 N N . LYS A 1 79 ? -5.235 11.924 14.552 1.00 81.12 79 LYS A N 1
ATOM 609 C CA . LYS A 1 79 ? -5.040 12.022 13.089 1.00 81.12 79 LYS A CA 1
ATOM 610 C C . LYS A 1 79 ? -5.049 10.671 12.374 1.00 81.12 79 LYS A C 1
ATOM 612 O O . LYS A 1 79 ? -5.145 10.637 11.153 1.00 81.12 79 LYS A O 1
ATOM 617 N N . ARG A 1 80 ? -4.897 9.575 13.118 1.00 86.44 80 ARG A N 1
ATOM 618 C CA . ARG A 1 80 ? -4.893 8.205 12.598 1.00 86.44 80 ARG A CA 1
ATOM 619 C C . ARG A 1 80 ? -5.602 7.265 13.578 1.00 86.44 80 ARG A C 1
ATOM 621 O O . ARG A 1 80 ? -5.580 7.551 14.776 1.00 86.44 80 ARG A O 1
ATOM 628 N N . PRO A 1 81 ? -6.164 6.142 13.107 1.00 86.25 81 PRO A N 1
ATOM 629 C CA . PRO A 1 81 ? -6.662 5.091 13.987 1.00 86.25 81 PRO A CA 1
ATOM 630 C C . PRO A 1 81 ? -5.560 4.499 14.877 1.00 86.25 81 PRO A C 1
ATOM 632 O O . PRO A 1 81 ? -4.376 4.494 14.506 1.00 86.25 81 PRO A O 1
ATOM 635 N N . VAL A 1 82 ? -5.968 3.982 16.037 1.00 90.25 82 VAL A N 1
ATOM 636 C CA . VAL A 1 82 ? -5.120 3.161 16.909 1.00 90.25 82 VAL A CA 1
ATOM 637 C C . VAL A 1 82 ? -4.655 1.908 16.160 1.00 90.25 82 VAL A C 1
ATOM 639 O O . VAL A 1 82 ? -5.447 1.254 15.483 1.00 90.25 82 VAL A O 1
ATOM 642 N N . ALA A 1 83 ? -3.371 1.571 16.282 1.00 90.31 83 ALA A N 1
ATOM 643 C CA . ALA A 1 83 ? -2.785 0.356 15.728 1.00 90.31 83 ALA A CA 1
ATOM 644 C C . ALA A 1 83 ? -2.313 -0.587 16.845 1.00 90.31 83 ALA A C 1
ATOM 646 O O . ALA A 1 83 ? -2.032 -0.168 17.966 1.00 90.31 83 ALA A O 1
ATOM 647 N N . GLU A 1 84 ? -2.147 -1.870 16.526 1.00 87.00 84 GLU A N 1
ATOM 648 C CA . GLU A 1 84 ? -1.688 -2.887 17.486 1.00 87.00 84 GLU A CA 1
ATOM 649 C C . GLU A 1 84 ? -0.329 -2.550 18.116 1.00 87.00 84 GLU A C 1
ATOM 651 O O . GLU A 1 84 ? -0.099 -2.805 19.296 1.00 87.00 84 GLU A O 1
ATOM 656 N N . SER A 1 85 ? 0.565 -1.916 17.352 1.00 90.94 85 SER A N 1
ATOM 657 C CA . SER A 1 85 ? 1.883 -1.488 17.830 1.00 90.94 85 SER A CA 1
ATOM 658 C C . SER A 1 85 ? 1.831 -0.430 18.935 1.00 90.94 85 SER A C 1
ATOM 660 O O . SER A 1 85 ? 2.824 -0.255 19.644 1.00 90.94 85 SER A O 1
ATOM 662 N N . ASP A 1 86 ? 0.705 0.278 19.069 1.00 91.88 86 ASP A N 1
ATOM 663 C CA . ASP A 1 86 ? 0.508 1.325 20.073 1.00 91.88 86 ASP A CA 1
ATOM 664 C C . ASP A 1 86 ? 0.152 0.742 21.451 1.00 91.88 86 ASP A C 1
ATOM 666 O O . ASP A 1 86 ? 0.389 1.396 22.463 1.00 91.88 86 ASP A O 1
ATOM 670 N N . MET A 1 87 ? -0.354 -0.500 21.512 1.00 89.94 87 MET A N 1
ATOM 671 C CA . MET A 1 87 ? -0.888 -1.119 22.739 1.00 89.94 87 MET A CA 1
ATOM 672 C C . MET A 1 87 ? 0.113 -1.153 23.894 1.00 89.94 87 MET A C 1
ATOM 674 O O . MET A 1 87 ? -0.269 -0.982 25.044 1.00 89.94 87 MET A O 1
ATOM 678 N N . LYS A 1 88 ? 1.407 -1.309 23.594 1.00 90.38 88 LYS A N 1
ATOM 679 C CA . LYS A 1 88 ? 2.485 -1.322 24.599 1.00 90.38 88 LYS A CA 1
ATOM 680 C C . LYS A 1 88 ? 2.620 -0.017 25.397 1.00 90.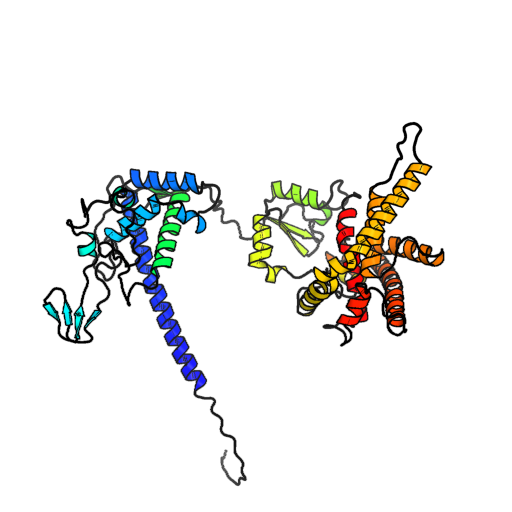38 88 LYS A C 1
ATOM 682 O O . LYS A 1 88 ? 3.295 -0.019 26.419 1.00 90.38 88 LYS A O 1
ATOM 687 N N . ASN A 1 89 ? 2.046 1.081 24.902 1.00 93.31 89 ASN A N 1
ATOM 688 C CA . ASN A 1 89 ? 2.092 2.393 25.545 1.00 93.31 89 ASN A CA 1
ATOM 689 C C . ASN A 1 89 ? 0.792 2.724 26.303 1.00 93.31 89 ASN A C 1
ATOM 691 O O . ASN A 1 89 ? 0.768 3.714 27.018 1.00 93.31 89 ASN A O 1
ATOM 695 N N . LEU A 1 90 ? -0.281 1.935 26.147 1.00 95.50 90 LEU A N 1
ATOM 696 C CA . LEU A 1 90 ? -1.596 2.203 26.750 1.00 95.50 90 LEU A CA 1
ATOM 697 C C . LEU A 1 90 ? -1.769 1.416 28.059 1.00 95.50 90 LEU A C 1
ATOM 699 O O . LEU A 1 90 ? -2.561 0.474 28.150 1.00 95.50 90 LEU A O 1
ATOM 703 N N . VAL A 1 91 ? -0.955 1.756 29.057 1.00 94.62 91 VAL A N 1
ATOM 704 C CA . VAL A 1 91 ? -0.834 0.997 30.312 1.00 94.62 91 VAL A CA 1
ATOM 705 C C . VAL A 1 91 ? -2.082 1.153 31.185 1.00 94.62 91 VAL A C 1
ATOM 707 O O . VAL A 1 91 ? -2.526 0.191 31.813 1.00 94.62 91 VAL A O 1
ATOM 710 N N . TYR A 1 92 ? -2.685 2.340 31.208 1.00 96.75 92 TYR A N 1
ATOM 711 C CA . TYR A 1 92 ? -3.907 2.605 31.958 1.00 96.75 92 TYR A CA 1
ATOM 712 C C . TYR A 1 92 ? -5.099 1.865 31.342 1.00 96.75 92 TYR A C 1
ATOM 714 O O . TYR A 1 92 ? -5.889 1.257 32.067 1.00 96.75 92 TYR A O 1
ATOM 722 N N . LEU A 1 93 ? -5.197 1.819 30.008 1.00 96.88 93 LEU A N 1
ATOM 723 C CA . LEU A 1 93 ? -6.180 0.965 29.337 1.00 96.88 93 LEU A CA 1
ATOM 724 C C . LEU A 1 93 ? -5.960 -0.528 29.637 1.00 96.88 93 LEU A C 1
ATOM 726 O O . LEU A 1 93 ? -6.930 -1.251 29.866 1.00 96.88 93 LEU A O 1
ATOM 730 N N . GLU A 1 94 ? -4.713 -1.005 29.680 1.00 95.31 94 GLU A N 1
ATOM 731 C CA . GLU A 1 94 ? -4.423 -2.389 30.082 1.00 95.31 94 GLU A CA 1
ATOM 732 C C . GLU A 1 94 ? -4.923 -2.672 31.510 1.00 95.31 94 GLU A C 1
ATOM 734 O O . GLU A 1 94 ? -5.548 -3.709 31.752 1.00 95.31 94 GLU A O 1
ATOM 739 N N . ALA A 1 95 ? -4.724 -1.735 32.445 1.00 96.50 95 ALA A N 1
ATOM 740 C CA . ALA A 1 95 ? -5.250 -1.835 33.807 1.00 96.50 95 ALA A CA 1
ATOM 741 C C . ALA A 1 95 ? -6.788 -1.899 33.837 1.00 96.50 95 ALA A C 1
ATOM 743 O O . ALA A 1 95 ? -7.346 -2.697 34.591 1.00 96.50 95 ALA A O 1
ATOM 744 N N . VAL A 1 96 ? -7.477 -1.129 32.982 1.00 97.75 96 VAL A N 1
ATOM 745 C CA . VAL A 1 96 ? -8.944 -1.192 32.829 1.00 97.75 96 VAL A CA 1
ATOM 746 C C . VAL A 1 96 ? -9.395 -2.581 32.403 1.00 97.75 96 VAL A C 1
ATOM 748 O O . VAL A 1 96 ? -10.324 -3.131 32.996 1.00 97.75 96 VAL A O 1
ATOM 751 N N . ILE A 1 97 ? -8.736 -3.174 31.407 1.00 97.25 97 ILE A N 1
ATOM 752 C CA . ILE A 1 97 ? -9.082 -4.518 30.938 1.00 97.25 97 ILE A CA 1
ATOM 753 C C . ILE A 1 97 ? -8.808 -5.568 32.022 1.00 97.25 97 ILE A C 1
ATOM 755 O O . ILE A 1 97 ? -9.652 -6.436 32.243 1.00 97.25 97 ILE A O 1
ATOM 759 N N . LYS A 1 98 ? -7.682 -5.478 32.743 1.00 96.50 98 LYS A N 1
ATOM 760 C CA . LYS A 1 98 ? -7.367 -6.393 33.855 1.00 96.50 98 LYS A CA 1
ATOM 761 C C . LYS A 1 98 ? -8.405 -6.320 34.974 1.00 96.50 98 LYS A C 1
ATOM 763 O O . LYS A 1 98 ? -8.896 -7.361 35.403 1.00 96.50 98 LYS A O 1
ATOM 768 N N . GLU A 1 99 ? -8.777 -5.116 35.406 1.00 97.25 99 GLU A N 1
ATOM 769 C CA . GLU A 1 99 ? -9.770 -4.935 36.472 1.00 97.25 99 GLU A CA 1
ATOM 770 C C . GLU A 1 99 ? -11.174 -5.347 36.012 1.00 97.25 99 GLU A C 1
ATOM 772 O O . GLU A 1 99 ? -11.918 -5.960 36.774 1.00 97.25 99 GLU A O 1
ATOM 777 N N . THR A 1 100 ? -11.509 -5.124 34.737 1.00 97.62 100 THR A N 1
ATOM 778 C CA . THR A 1 100 ? -12.758 -5.629 34.144 1.00 97.62 100 THR A CA 1
ATOM 779 C C . THR A 1 100 ? -12.814 -7.154 34.189 1.00 97.62 100 THR A C 1
ATOM 781 O O . THR A 1 100 ? -13.806 -7.719 34.637 1.00 97.62 100 THR A O 1
ATOM 784 N N . LEU A 1 101 ? -11.746 -7.835 33.758 1.00 96.75 101 LEU A N 1
ATOM 785 C CA . LEU A 1 101 ? -11.658 -9.298 33.788 1.00 96.75 101 LEU A CA 1
ATOM 786 C C . LEU A 1 101 ? -11.681 -9.864 35.217 1.00 96.75 101 LEU A C 1
ATOM 788 O O . LEU A 1 101 ? -12.088 -11.013 35.404 1.00 96.75 101 LEU A O 1
ATOM 792 N N . ARG A 1 102 ? -11.240 -9.079 36.210 1.00 96.75 102 ARG A N 1
ATOM 793 C CA . ARG A 1 102 ? -11.274 -9.442 37.630 1.00 96.75 102 ARG A CA 1
ATOM 794 C C . ARG A 1 102 ? -12.692 -9.383 38.199 1.00 96.75 102 ARG A C 1
ATOM 796 O O . ARG A 1 102 ? -13.142 -10.374 38.773 1.00 96.75 102 ARG A O 1
ATOM 803 N N . LEU A 1 103 ? -13.366 -8.244 38.027 1.00 96.56 103 LEU A N 1
ATOM 804 C CA . LEU A 1 103 ? -14.713 -7.999 38.553 1.00 96.56 103 LEU A CA 1
ATOM 805 C C . LEU A 1 103 ? -15.775 -8.814 37.809 1.00 96.56 103 LEU A C 1
ATOM 807 O O . LEU A 1 103 ? -16.625 -9.447 38.424 1.00 96.56 103 LEU A O 1
ATOM 811 N N . TYR A 1 104 ? -15.683 -8.855 36.480 1.00 95.88 104 TYR A N 1
ATOM 812 C CA . TYR A 1 104 ? -16.658 -9.513 35.613 1.00 95.88 104 TYR A CA 1
ATOM 813 C C . TYR A 1 104 ? -15.959 -10.492 34.659 1.00 95.88 104 TYR A C 1
ATOM 815 O O . TYR A 1 104 ? -15.893 -10.254 33.445 1.00 95.88 104 TYR A O 1
ATOM 823 N N . PRO A 1 105 ? -15.399 -11.606 35.175 1.00 93.56 105 PRO A N 1
ATOM 824 C CA . PRO A 1 105 ? -14.828 -12.636 34.318 1.00 93.56 105 PRO A CA 1
ATOM 825 C C . PRO A 1 105 ? -15.919 -13.180 33.396 1.00 93.56 105 PRO A C 1
ATOM 827 O O . PRO A 1 105 ? -16.979 -13.584 33.868 1.00 93.56 105 PRO A O 1
ATOM 830 N N . ALA A 1 106 ? -15.660 -13.232 32.085 1.00 92.56 106 ALA A N 1
ATOM 831 C CA . ALA A 1 106 ? -16.655 -13.697 31.115 1.00 92.56 106 ALA A CA 1
ATOM 832 C C . ALA A 1 106 ? -17.162 -15.115 31.429 1.00 92.56 106 ALA A C 1
ATOM 834 O O . ALA A 1 106 ? -18.325 -15.406 31.180 1.00 92.56 106 ALA A O 1
ATOM 835 N N . ALA A 1 107 ? -16.306 -15.968 32.003 1.00 91.56 107 ALA A N 1
ATOM 836 C CA . ALA A 1 107 ? -16.673 -17.252 32.589 1.00 91.56 107 ALA A CA 1
ATOM 837 C C . ALA A 1 107 ? -16.440 -17.203 34.115 1.00 91.56 107 ALA A C 1
ATOM 839 O O . ALA A 1 107 ? -15.286 -17.235 34.549 1.00 91.56 107 ALA A O 1
ATOM 840 N N . PRO A 1 108 ? -17.495 -17.142 34.949 1.00 92.00 108 PRO A N 1
ATOM 841 C CA . PRO A 1 108 ? -17.345 -17.006 36.401 1.00 92.00 108 PRO A CA 1
ATOM 842 C C . PRO A 1 108 ? -16.926 -18.329 37.064 1.00 92.00 108 PRO A C 1
ATOM 844 O O . PRO A 1 108 ? -16.293 -18.340 38.123 1.00 92.00 108 PRO A O 1
ATOM 847 N N . LEU A 1 109 ? -17.220 -19.454 36.406 1.00 92.56 109 LEU A N 1
ATOM 848 C CA . LEU A 1 109 ? -16.719 -20.787 36.728 1.00 92.56 109 LEU A CA 1
ATOM 849 C C . LEU A 1 109 ? -15.804 -21.272 35.601 1.00 92.56 109 LEU A C 1
ATOM 851 O O . LEU A 1 109 ? -16.127 -21.129 34.422 1.00 92.56 109 LEU A O 1
ATOM 855 N N . ALA A 1 110 ? -14.689 -21.910 35.952 1.00 89.25 110 ALA A N 1
ATOM 856 C CA . ALA A 1 110 ? -13.863 -22.585 34.960 1.00 89.25 110 ALA A CA 1
ATOM 857 C C . ALA A 1 110 ? -14.616 -23.774 34.342 1.00 89.25 110 ALA A C 1
ATOM 859 O O . ALA A 1 110 ? -15.421 -24.435 35.006 1.00 89.25 110 ALA A O 1
ATOM 860 N N . VAL A 1 111 ? -14.287 -24.097 33.088 1.00 88.00 111 VAL A N 1
ATOM 861 C CA . VAL A 1 111 ? -14.804 -25.298 32.416 1.00 88.00 111 VAL A CA 1
ATOM 862 C C . VAL A 1 111 ? -14.517 -26.536 33.284 1.00 88.00 111 VAL A C 1
ATOM 864 O O . VAL A 1 111 ? -13.380 -26.684 33.739 1.00 88.00 111 VAL A O 1
ATOM 867 N N . PRO A 1 112 ? -15.502 -27.429 33.518 1.00 90.00 112 PRO A N 1
ATOM 868 C CA . PRO A 1 112 ? -15.336 -28.556 34.432 1.00 90.00 112 PRO A CA 1
ATOM 869 C C . PRO A 1 112 ? -14.137 -29.452 34.089 1.00 90.00 112 PRO A C 1
ATOM 871 O O . PRO A 1 112 ? -13.966 -29.876 32.944 1.00 90.00 112 PRO A O 1
ATOM 874 N N . TYR A 1 113 ? -13.354 -29.811 35.107 1.00 91.38 113 TYR A N 1
ATOM 875 C CA . TYR A 1 113 ? -12.282 -30.808 35.019 1.00 91.38 113 TYR A CA 1
ATOM 876 C C . TYR A 1 113 ? -12.754 -32.151 35.585 1.00 91.38 113 TYR A C 1
ATOM 878 O O . TYR A 1 113 ? -13.799 -32.234 36.229 1.00 91.38 113 TYR A O 1
ATOM 886 N N . LYS A 1 114 ? -11.975 -33.217 35.373 1.00 93.69 114 LYS A N 1
ATOM 887 C CA . LYS A 1 114 ? -12.224 -34.544 35.948 1.00 93.69 114 LYS A CA 1
ATOM 888 C C . LYS A 1 114 ? -10.913 -35.155 36.443 1.00 93.69 114 LYS A C 1
ATOM 890 O O . LYS A 1 114 ? -9.931 -35.134 35.702 1.00 93.69 114 LYS A O 1
ATOM 895 N N . SER A 1 115 ? -10.889 -35.705 37.658 1.00 94.50 115 SER A N 1
ATOM 896 C CA . SER A 1 115 ? -9.726 -36.447 38.162 1.00 94.50 115 SER A CA 1
ATOM 897 C C . SER A 1 115 ? -9.521 -37.737 37.356 1.00 94.50 115 SER A C 1
ATOM 899 O O . SER A 1 115 ? -10.463 -38.497 37.103 1.00 94.50 115 SER A O 1
ATOM 901 N N . MET A 1 116 ? -8.285 -37.974 36.916 1.00 95.12 116 MET A N 1
ATOM 902 C CA . MET A 1 116 ? -7.922 -39.139 36.093 1.00 95.12 116 MET A CA 1
ATOM 903 C C . MET A 1 116 ? -7.562 -40.367 36.938 1.00 95.12 116 MET A C 1
ATOM 905 O O . MET A 1 116 ? -7.689 -41.502 36.474 1.00 95.12 116 MET A O 1
ATOM 909 N N . GLU A 1 117 ? -7.178 -40.129 38.186 1.00 96.38 117 GLU A N 1
ATOM 910 C CA . GLU A 1 117 ? -6.774 -41.095 39.203 1.00 96.38 117 GLU A CA 1
ATOM 911 C C . GLU A 1 117 ? -7.110 -40.541 40.593 1.00 96.38 117 GLU A C 1
ATOM 913 O O . GLU A 1 117 ? -7.511 -39.377 40.709 1.00 96.38 117 GLU A O 1
ATOM 918 N N . ASP A 1 118 ? -6.987 -41.382 41.618 1.00 96.12 118 ASP A N 1
ATOM 919 C CA . ASP A 1 118 ? -7.110 -40.946 43.007 1.00 96.12 118 ASP A CA 1
ATOM 920 C C . ASP A 1 118 ? -5.937 -40.015 43.337 1.00 96.12 118 ASP A C 1
ATOM 922 O O . ASP A 1 118 ? -4.784 -40.331 43.041 1.00 96.12 118 ASP A O 1
ATOM 926 N N . CYS A 1 119 ? -6.210 -38.858 43.935 1.00 95.00 119 CYS A N 1
ATOM 927 C CA . CYS A 1 119 ? -5.168 -37.893 44.280 1.00 95.00 119 CYS A CA 1
ATOM 928 C C . CYS A 1 119 ? -5.468 -37.157 45.587 1.00 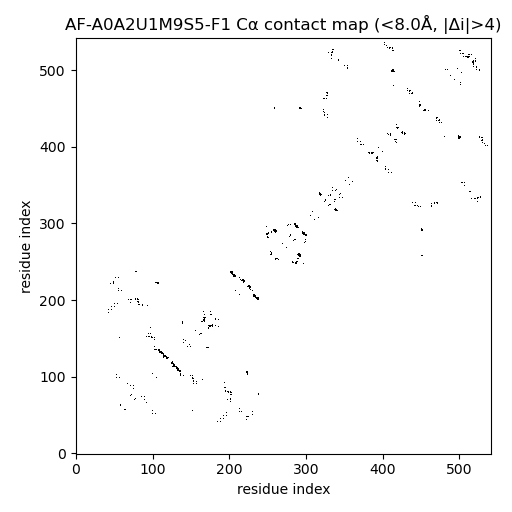95.00 119 CYS A C 1
ATOM 930 O O . CYS A 1 119 ? -6.587 -37.195 46.092 1.00 95.00 119 CYS A O 1
ATOM 932 N N . VAL A 1 120 ? -4.462 -36.478 46.143 1.00 94.69 120 VAL A N 1
ATOM 933 C CA . VAL A 1 120 ? -4.609 -35.652 47.349 1.00 94.69 120 VAL A CA 1
ATOM 934 C C . VAL A 1 120 ? -4.438 -34.183 46.980 1.00 94.69 120 VAL A C 1
ATOM 936 O O . VAL A 1 120 ? -3.408 -33.802 46.429 1.00 94.69 120 VAL A O 1
ATOM 939 N N . VAL A 1 121 ? -5.429 -33.348 47.297 1.00 92.06 121 VAL A N 1
ATOM 940 C CA . VAL A 1 121 ? -5.405 -31.896 47.052 1.00 92.06 121 VAL A CA 1
ATOM 941 C C . VAL A 1 121 ? -5.628 -31.174 48.372 1.00 92.06 121 VAL A C 1
ATOM 943 O O . VAL A 1 121 ? -6.643 -31.390 49.022 1.00 92.06 121 VAL A O 1
ATOM 946 N N . SER A 1 122 ? -4.677 -30.338 48.798 1.00 90.94 122 SER A N 1
ATOM 947 C CA . SER A 1 122 ? -4.728 -29.616 50.085 1.00 90.94 122 SER A CA 1
ATOM 948 C C . SER A 1 122 ? -5.025 -30.516 51.301 1.00 90.94 122 SER A C 1
ATOM 950 O O . SER A 1 122 ? -5.704 -30.102 52.234 1.00 90.94 122 SER A O 1
ATOM 952 N N . GLY A 1 123 ? -4.541 -31.765 51.276 1.00 92.81 123 GLY A N 1
ATOM 953 C CA . GLY A 1 123 ? -4.784 -32.769 52.321 1.00 92.81 123 GLY A CA 1
ATOM 954 C C . GLY A 1 123 ? -6.090 -33.563 52.181 1.00 92.81 123 GLY A C 1
ATOM 955 O O . GLY A 1 123 ? -6.318 -34.484 52.960 1.00 92.81 123 GLY A O 1
ATOM 956 N N . TYR A 1 124 ? -6.927 -33.264 51.183 1.00 95.00 124 TYR A N 1
ATOM 957 C CA . TYR A 1 124 ? -8.175 -33.978 50.909 1.00 95.00 124 TYR A CA 1
ATOM 958 C C . TYR A 1 124 ? -7.980 -35.065 49.852 1.00 95.00 124 TYR A C 1
ATOM 960 O O . TYR A 1 124 ? -7.438 -34.799 48.781 1.00 95.00 124 TYR A O 1
ATOM 968 N N . ASN A 1 125 ? -8.475 -36.273 50.128 1.00 95.62 125 ASN A N 1
ATOM 969 C CA . ASN A 1 125 ? -8.482 -37.378 49.168 1.00 95.62 125 ASN A CA 1
ATOM 970 C C . ASN A 1 125 ? -9.601 -37.179 48.136 1.00 95.62 125 ASN A C 1
ATOM 972 O O . ASN A 1 125 ? -10.778 -37.124 48.491 1.00 95.62 125 ASN A O 1
ATOM 976 N N . ILE A 1 126 ? -9.231 -37.101 46.861 1.00 95.50 126 ILE A N 1
ATOM 977 C CA . ILE A 1 126 ? -10.125 -36.920 45.720 1.00 95.50 126 ILE A CA 1
ATOM 978 C C . ILE A 1 126 ? -10.147 -38.220 44.909 1.00 95.50 126 ILE A C 1
ATOM 980 O O . ILE A 1 126 ? -9.147 -38.548 44.267 1.00 95.50 126 ILE A O 1
ATOM 984 N N . PRO A 1 127 ? -11.272 -38.956 44.889 1.00 96.88 127 PRO A N 1
ATOM 985 C CA . PRO A 1 127 ? -11.389 -40.171 44.094 1.00 96.88 127 PRO A CA 1
ATOM 986 C C . PRO A 1 127 ? -11.301 -39.894 42.594 1.00 96.88 127 PRO A C 1
ATOM 988 O O . PRO A 1 127 ? -11.724 -38.833 42.109 1.00 96.88 127 PRO A O 1
ATOM 991 N N . LYS A 1 128 ? -10.840 -40.886 41.837 1.00 96.50 128 LYS A N 1
ATOM 992 C CA . LYS A 1 128 ? -10.864 -40.920 40.379 1.00 96.50 128 LYS A CA 1
ATOM 993 C C . LYS A 1 128 ? -12.274 -40.675 39.854 1.00 96.50 128 LYS A C 1
ATOM 995 O O . LYS A 1 128 ? -13.252 -41.281 40.280 1.00 96.50 128 LYS A O 1
ATOM 1000 N N . GLY A 1 129 ? -12.369 -39.822 38.843 1.00 94.38 129 GLY A N 1
ATOM 1001 C CA . GLY A 1 129 ? -13.614 -39.493 38.166 1.00 94.38 129 GLY A CA 1
ATOM 1002 C C . GLY A 1 129 ? -14.426 -38.361 38.793 1.00 94.38 129 GLY A C 1
ATOM 1003 O O . GLY A 1 129 ? -15.449 -37.990 38.210 1.00 94.38 129 GLY A O 1
ATOM 1004 N N . THR A 1 130 ? -13.959 -37.774 39.896 1.00 96.81 130 THR A N 1
ATOM 1005 C CA . THR A 1 130 ? -14.543 -36.575 40.512 1.00 96.81 130 THR A CA 1
ATOM 1006 C C . THR A 1 130 ? -14.490 -35.398 39.541 1.00 96.81 130 THR A C 1
ATOM 1008 O O . THR A 1 130 ? -13.443 -35.124 38.951 1.00 96.81 130 THR A O 1
ATOM 1011 N N . ARG A 1 131 ? -15.617 -34.696 39.362 1.00 94.81 131 ARG A N 1
ATOM 1012 C CA . ARG A 1 131 ? -15.686 -33.465 38.560 1.00 94.81 131 ARG A CA 1
ATOM 1013 C C . ARG A 1 131 ? -15.286 -32.270 39.418 1.00 94.81 131 ARG A C 1
ATOM 1015 O O . ARG A 1 131 ? -15.789 -32.125 40.526 1.00 94.81 131 ARG A O 1
ATOM 1022 N N . LEU A 1 132 ? -14.414 -31.418 38.896 1.00 90.75 132 LEU A N 1
ATOM 1023 C CA . LEU A 1 132 ? -13.896 -30.250 39.604 1.00 90.75 132 LEU A CA 1
ATOM 1024 C C . LEU A 1 132 ? -14.406 -28.981 38.919 1.00 90.75 132 LEU A C 1
ATOM 1026 O O . LEU A 1 132 ? -14.290 -28.843 37.699 1.00 90.75 132 LEU A O 1
ATOM 1030 N N . LEU A 1 133 ? -14.940 -28.061 39.716 1.00 92.50 133 LEU A N 1
ATOM 1031 C CA . LEU A 1 133 ? -15.371 -26.730 39.300 1.00 92.50 133 LEU A CA 1
ATOM 1032 C C . LEU A 1 133 ? -14.545 -25.706 40.071 1.00 92.50 133 LEU A C 1
ATOM 1034 O O . LEU A 1 133 ? -14.573 -25.688 41.299 1.00 92.50 133 LEU A O 1
ATOM 1038 N N . ILE A 1 134 ? -13.804 -24.865 39.353 1.00 92.88 134 ILE A N 1
ATOM 1039 C CA . ILE A 1 134 ? -13.029 -23.782 39.961 1.00 92.88 134 ILE A CA 1
ATOM 1040 C C . ILE A 1 134 ? -13.879 -22.516 39.887 1.00 92.88 134 ILE A C 1
ATOM 1042 O O . ILE A 1 134 ? -14.266 -22.101 38.795 1.00 92.88 134 ILE A O 1
ATOM 1046 N N . ASN A 1 135 ? -14.178 -21.918 41.040 1.00 95.00 135 ASN A N 1
ATOM 1047 C CA . ASN A 1 135 ? -14.933 -20.672 41.124 1.00 95.00 135 ASN A CA 1
ATOM 1048 C C . ASN A 1 135 ? -13.993 -19.476 40.917 1.00 95.00 135 ASN A C 1
ATOM 1050 O O . ASN A 1 135 ? -13.412 -18.966 41.873 1.00 95.00 135 ASN A O 1
ATOM 1054 N N . LEU A 1 136 ? -13.819 -19.072 39.657 1.00 94.94 136 LEU A N 1
ATOM 1055 C CA . LEU A 1 136 ? -12.916 -17.987 39.270 1.00 94.94 136 LEU A CA 1
ATOM 1056 C C . LEU A 1 136 ? -13.375 -16.653 39.858 1.00 94.94 136 LEU A C 1
ATOM 1058 O O . LEU A 1 136 ? -12.549 -15.910 40.381 1.00 94.94 136 LEU A O 1
ATOM 1062 N N . TRP A 1 137 ? -14.686 -16.395 39.854 1.00 94.56 137 TRP A N 1
ATOM 1063 C CA . TRP A 1 137 ? -15.258 -15.193 40.457 1.00 94.56 137 TRP A CA 1
ATOM 1064 C C . TRP A 1 137 ? -14.858 -15.060 41.932 1.00 94.56 137 TRP A C 1
ATOM 1066 O O . TRP A 1 137 ? -14.345 -14.019 42.335 1.00 94.56 137 TRP A O 1
ATOM 1076 N N . LYS A 1 138 ? -14.983 -16.131 42.730 1.00 96.06 138 LYS A N 1
ATOM 1077 C CA . LYS A 1 138 ? -14.625 -16.090 44.157 1.00 96.06 138 LYS A CA 1
ATOM 1078 C C . LYS A 1 138 ? -13.128 -15.878 44.392 1.00 96.06 138 LYS A C 1
ATOM 1080 O O . LYS A 1 138 ? -12.784 -15.152 45.318 1.00 96.06 138 LYS A O 1
ATOM 1085 N N . LEU A 1 139 ? -12.258 -16.489 43.582 1.00 95.19 139 LEU A N 1
ATOM 1086 C CA . LEU A 1 139 ? -10.803 -16.281 43.674 1.00 95.19 139 LEU A CA 1
ATOM 1087 C C . LEU A 1 139 ? -10.432 -14.815 43.395 1.00 95.19 139 LEU A C 1
ATOM 1089 O O . LEU A 1 139 ? -9.623 -14.225 44.104 1.00 95.19 139 LEU A O 1
ATOM 1093 N N . GLN A 1 140 ? -11.075 -14.213 42.395 1.00 95.12 140 GLN A N 1
ATOM 1094 C CA . GLN A 1 140 ? -10.827 -12.835 41.960 1.00 95.12 140 GLN A CA 1
ATOM 1095 C C . GLN A 1 140 ? -11.458 -11.761 42.870 1.00 95.12 140 GLN A C 1
ATOM 1097 O O . GLN A 1 140 ? -11.125 -10.582 42.738 1.00 95.12 140 GLN A O 1
ATOM 1102 N N . HIS A 1 141 ? -12.331 -12.169 43.799 1.00 94.75 141 HIS A N 1
ATOM 1103 C CA . HIS A 1 141 ? -12.952 -11.331 44.836 1.00 94.75 141 HIS A CA 1
ATOM 1104 C C . HIS A 1 141 ? -12.538 -11.758 46.256 1.00 94.75 141 HIS A C 1
ATOM 1106 O O . HIS A 1 141 ? -13.227 -11.453 47.231 1.00 94.75 141 HIS A O 1
ATOM 1112 N N . ASP A 1 142 ? -11.447 -12.517 46.409 1.00 95.75 142 ASP A N 1
ATOM 1113 C CA . ASP A 1 142 ? -10.961 -12.896 47.736 1.00 95.75 142 ASP A CA 1
ATOM 1114 C C . ASP A 1 142 ? -10.348 -11.671 48.445 1.00 95.75 142 ASP A C 1
ATOM 1116 O O . ASP A 1 142 ? -9.322 -11.162 47.978 1.00 95.75 142 ASP A O 1
ATOM 1120 N N . PRO A 1 143 ? -10.912 -11.199 49.578 1.00 94.81 143 PRO A N 1
ATOM 1121 C CA . PRO A 1 143 ? -10.370 -10.057 50.313 1.00 94.81 143 PRO A CA 1
ATOM 1122 C C . PRO A 1 143 ? -8.962 -10.305 50.877 1.00 94.81 143 PRO A C 1
ATOM 1124 O O . PRO A 1 143 ? -8.267 -9.352 51.220 1.00 94.81 143 PRO A O 1
ATOM 1127 N N . ASN A 1 144 ? -8.514 -11.564 50.966 1.00 93.69 144 ASN A N 1
ATOM 1128 C CA . ASN A 1 144 ? -7.141 -11.883 51.365 1.00 93.69 144 ASN A CA 1
ATOM 1129 C C . ASN A 1 144 ? -6.119 -11.570 50.261 1.00 93.69 144 ASN A C 1
ATOM 1131 O O . ASN A 1 144 ? -4.945 -11.356 50.555 1.00 93.69 144 ASN A O 1
ATOM 1135 N N . SER A 1 145 ? -6.554 -11.562 48.999 1.00 91.50 145 SER A N 1
ATOM 1136 C CA . SER A 1 145 ? -5.707 -11.283 47.832 1.00 91.50 145 SER A CA 1
ATOM 1137 C C . SER A 1 145 ? -5.935 -9.880 47.264 1.00 91.50 145 SER A C 1
ATOM 1139 O O . SER A 1 145 ? -5.014 -9.284 46.703 1.00 91.50 145 SER A O 1
ATOM 1141 N N . TRP A 1 146 ? -7.143 -9.333 47.430 1.00 93.25 146 TRP A N 1
ATOM 1142 C CA . TRP A 1 146 ? -7.569 -8.070 46.835 1.00 93.25 146 TRP A CA 1
ATOM 1143 C C . TRP A 1 146 ? -8.135 -7.124 47.897 1.00 93.25 146 TRP A C 1
ATOM 1145 O O . TRP A 1 146 ? -9.166 -7.403 48.501 1.00 93.25 146 TRP A O 1
ATOM 1155 N N . SER A 1 147 ? -7.497 -5.967 48.092 1.00 92.88 147 SER A N 1
ATOM 1156 C CA . SER A 1 147 ? -8.078 -4.875 48.884 1.00 92.88 147 SER A CA 1
ATOM 1157 C C . SER A 1 147 ? -9.291 -4.283 48.168 1.00 92.88 147 SER A C 1
ATOM 1159 O O . SER A 1 147 ? -9.225 -4.064 46.959 1.00 92.88 147 SER A O 1
ATOM 1161 N N . ASP A 1 148 ? -10.381 -4.017 48.889 1.00 94.25 148 ASP A N 1
ATOM 1162 C CA . ASP A 1 148 ? -11.637 -3.508 48.313 1.00 94.25 148 ASP A CA 1
ATOM 1163 C C . ASP A 1 148 ? -12.065 -4.342 47.078 1.00 94.25 148 ASP A C 1
ATOM 1165 O O . ASP A 1 148 ? -12.036 -3.846 45.948 1.00 94.25 148 ASP A O 1
ATOM 1169 N N . PRO A 1 149 ? -12.340 -5.654 47.248 1.00 94.00 149 PRO A N 1
ATOM 1170 C CA . PRO A 1 149 ? -12.445 -6.599 46.133 1.00 94.00 149 PRO A CA 1
ATOM 1171 C C . PRO A 1 149 ? -13.598 -6.278 45.177 1.00 94.00 149 PRO A C 1
ATOM 1173 O O . PRO A 1 149 ? -13.489 -6.566 43.990 1.00 94.00 149 PRO A O 1
ATOM 1176 N N . ASP A 1 150 ? -14.664 -5.643 45.651 1.00 94.44 150 ASP A N 1
ATOM 1177 C CA . ASP A 1 150 ? -15.832 -5.315 44.828 1.00 94.44 150 ASP A CA 1
ATOM 1178 C C . ASP A 1 150 ? -15.721 -3.926 44.162 1.00 94.44 150 ASP A C 1
ATOM 1180 O O . ASP A 1 150 ? -16.571 -3.547 43.357 1.00 94.44 150 ASP A O 1
ATOM 1184 N N . GLU A 1 151 ? -14.670 -3.153 44.465 1.00 94.94 151 GLU A N 1
ATOM 1185 C CA . GLU A 1 151 ? -14.466 -1.816 43.900 1.00 94.94 151 GLU A CA 1
ATOM 1186 C C . GLU A 1 151 ? -13.624 -1.844 42.618 1.00 94.94 151 GLU A C 1
ATOM 1188 O O . GLU A 1 151 ? -12.588 -2.511 42.535 1.00 94.94 151 GLU A O 1
ATOM 1193 N N . PHE A 1 152 ? -14.033 -1.042 41.630 1.00 96.50 152 PHE A N 1
ATOM 1194 C CA . PHE A 1 152 ? -13.269 -0.794 40.407 1.00 96.50 152 PHE A CA 1
ATOM 1195 C C . PHE A 1 152 ? -12.110 0.168 40.680 1.00 96.50 152 PHE A C 1
ATOM 1197 O O . PHE A 1 152 ? -12.288 1.387 40.686 1.00 96.50 152 PHE A O 1
ATOM 1204 N N . LYS A 1 153 ? -10.916 -0.386 40.910 1.00 93.94 153 LYS A N 1
ATOM 1205 C CA . LYS A 1 153 ? -9.743 0.371 41.368 1.00 93.94 153 LYS A CA 1
ATOM 1206 C C . LYS A 1 153 ? -8.532 0.057 40.506 1.00 93.94 153 LYS A C 1
ATOM 1208 O O . LYS A 1 153 ? -7.919 -0.999 40.630 1.00 93.94 153 LYS A O 1
ATOM 1213 N N . LEU A 1 154 ? -8.178 0.985 39.624 1.00 94.19 154 LEU A N 1
ATOM 1214 C CA . LEU A 1 154 ? -7.155 0.783 38.592 1.00 94.19 154 LEU A CA 1
ATOM 1215 C C . LEU A 1 154 ? -5.732 0.940 39.131 1.00 94.19 154 LEU A C 1
ATOM 1217 O O . LEU A 1 154 ? -4.795 0.308 38.642 1.00 94.19 154 LEU A O 1
ATOM 1221 N N . GLU A 1 155 ? -5.570 1.738 40.184 1.00 91.56 155 GLU A N 1
ATOM 1222 C CA . GLU A 1 155 ? -4.287 2.068 40.800 1.00 91.56 155 GLU A CA 1
ATOM 1223 C C . GLU A 1 155 ? -3.553 0.817 41.299 1.00 91.56 155 GLU A C 1
ATOM 1225 O O . GLU A 1 155 ? -2.319 0.797 41.324 1.00 91.56 155 GLU A O 1
ATOM 1230 N N . ARG A 1 156 ? -4.287 -0.256 41.641 1.00 93.12 156 ARG A N 1
ATOM 1231 C CA . ARG A 1 156 ? -3.703 -1.529 42.091 1.00 93.12 156 ARG A CA 1
ATOM 1232 C C . ARG A 1 156 ? -2.800 -2.146 41.022 1.00 93.12 156 ARG A C 1
ATOM 1234 O O . ARG A 1 156 ? -1.700 -2.579 41.346 1.00 93.12 156 ARG A O 1
ATOM 1241 N N . PHE A 1 157 ? -3.197 -2.098 39.749 1.00 94.06 157 PHE A N 1
ATOM 1242 C CA . PHE A 1 157 ? -2.402 -2.629 38.634 1.00 94.06 157 PHE A CA 1
ATOM 1243 C C . PHE A 1 157 ? -1.273 -1.694 38.192 1.00 94.06 157 PHE A C 1
ATOM 1245 O O . PHE A 1 157 ? -0.446 -2.073 37.369 1.00 94.06 157 PHE A O 1
ATOM 1252 N N . MET A 1 158 ? -1.202 -0.493 38.767 1.00 88.94 158 MET A N 1
ATOM 1253 C CA . MET A 1 158 ? -0.114 0.460 38.536 1.00 88.94 158 MET A CA 1
ATOM 1254 C C . MET A 1 158 ? 0.910 0.463 39.678 1.00 88.94 158 MET A C 1
ATOM 1256 O O . MET A 1 158 ? 2.035 0.926 39.495 1.00 88.94 158 MET A O 1
ATOM 1260 N N . THR A 1 159 ? 0.526 -0.044 40.854 1.00 89.06 159 THR A N 1
ATOM 1261 C CA . THR A 1 159 ? 1.316 0.026 42.089 1.00 89.06 159 THR A CA 1
ATOM 1262 C C . THR A 1 159 ? 1.572 -1.365 42.670 1.00 89.06 159 THR A C 1
ATOM 1264 O O . THR A 1 159 ? 2.536 -2.019 42.285 1.00 89.06 159 THR A O 1
ATOM 1267 N N . THR A 1 160 ? 0.721 -1.831 43.585 1.00 83.81 160 THR A N 1
ATOM 1268 C CA . THR A 1 160 ? 0.937 -3.033 44.402 1.00 83.81 160 THR A CA 1
ATOM 1269 C C . THR A 1 160 ? 0.867 -4.338 43.614 1.00 83.81 160 THR A C 1
ATOM 1271 O O . THR A 1 160 ? 1.510 -5.299 44.008 1.00 83.81 160 THR A O 1
ATOM 1274 N N . GLN A 1 161 ? 0.106 -4.371 42.517 1.00 87.88 161 GLN A N 1
ATOM 1275 C CA . GLN A 1 161 ? -0.142 -5.547 41.673 1.00 87.88 161 GLN A CA 1
ATOM 1276 C C . GLN A 1 161 ? 0.336 -5.340 40.227 1.00 87.88 161 GLN A C 1
ATOM 1278 O O . GLN A 1 161 ? -0.240 -5.880 39.283 1.00 87.88 161 GLN A O 1
ATOM 1283 N N . LYS A 1 162 ? 1.384 -4.531 40.035 1.00 87.56 162 LYS A N 1
ATOM 1284 C CA . LYS A 1 162 ? 1.904 -4.178 38.705 1.00 87.56 162 LYS A CA 1
ATOM 1285 C C . LYS A 1 162 ? 2.344 -5.390 37.877 1.00 87.56 162 LYS A C 1
ATOM 1287 O O . LYS A 1 162 ? 2.128 -5.414 36.666 1.00 87.56 162 LYS A O 1
ATOM 1292 N N . ASP A 1 163 ? 2.932 -6.389 38.529 1.00 89.50 163 ASP A N 1
ATOM 1293 C CA . ASP A 1 163 ? 3.495 -7.567 37.860 1.00 89.50 163 ASP A CA 1
ATOM 1294 C C . ASP A 1 163 ? 2.461 -8.679 37.613 1.00 89.50 163 ASP A C 1
ATOM 1296 O O . ASP A 1 163 ? 2.754 -9.637 36.894 1.00 89.50 163 ASP A O 1
ATOM 1300 N N . ILE A 1 164 ? 1.235 -8.536 38.139 1.00 91.12 164 ILE A N 1
ATOM 1301 C CA . ILE A 1 164 ? 0.157 -9.495 37.892 1.00 91.12 164 ILE A CA 1
ATOM 1302 C C . ILE A 1 164 ? -0.260 -9.448 36.415 1.00 91.12 164 ILE A C 1
ATOM 1304 O O . ILE A 1 164 ? -0.615 -8.408 35.841 1.00 91.12 164 ILE A O 1
ATOM 1308 N N . ASP A 1 165 ? -0.277 -10.632 35.808 1.00 90.38 165 ASP A N 1
ATOM 1309 C CA . ASP A 1 165 ? -0.802 -10.886 34.472 1.00 90.38 165 ASP A CA 1
ATOM 1310 C C . ASP A 1 165 ? -1.962 -11.887 34.490 1.00 90.38 165 ASP A C 1
ATOM 1312 O O . ASP A 1 165 ? -2.188 -12.612 35.454 1.00 90.38 165 ASP A O 1
ATOM 1316 N N . VAL A 1 166 ? -2.689 -11.943 33.377 1.00 93.31 166 VAL A N 1
ATOM 1317 C CA . VAL A 1 166 ? -3.824 -12.857 33.172 1.00 93.31 166 VAL A CA 1
ATOM 1318 C C . VAL A 1 166 ? -3.430 -14.108 32.376 1.00 93.31 166 VAL A C 1
ATOM 1320 O O . VAL A 1 166 ? -4.279 -14.787 31.800 1.00 93.31 166 VAL A O 1
ATOM 1323 N N . LYS A 1 167 ? -2.126 -14.410 32.289 1.00 91.94 167 LYS A N 1
ATOM 1324 C CA . LYS A 1 167 ? -1.564 -15.466 31.423 1.00 91.94 167 LYS A CA 1
ATOM 1325 C C . LYS A 1 167 ? -1.390 -16.800 32.161 1.00 91.94 167 LYS A C 1
ATOM 1327 O O . LYS A 1 167 ? -0.648 -17.672 31.710 1.00 91.94 167 LYS A O 1
ATOM 1332 N N . GLY A 1 168 ? -2.079 -16.960 33.292 1.00 91.50 168 GLY A N 1
ATOM 1333 C CA . GLY A 1 168 ? -2.188 -18.216 34.034 1.00 91.50 168 GLY A CA 1
ATOM 1334 C C . GLY A 1 168 ? -1.053 -18.502 35.017 1.00 91.50 168 GLY A C 1
ATOM 1335 O O . GLY A 1 168 ? -0.946 -19.639 35.477 1.00 91.50 168 GLY A O 1
ATOM 1336 N N . LYS A 1 169 ? -0.202 -17.517 35.336 1.00 93.06 169 LYS A N 1
ATOM 1337 C CA . LYS A 1 169 ? 0.852 -17.653 36.363 1.00 93.06 169 LYS A CA 1
ATOM 1338 C C . LYS A 1 169 ? 0.464 -17.075 37.727 1.00 93.06 169 LYS A C 1
ATOM 1340 O O . LYS A 1 169 ? 1.002 -17.529 38.731 1.00 93.06 169 LYS A O 1
ATOM 1345 N N . HIS A 1 170 ? -0.468 -16.128 37.749 1.00 94.69 170 HIS A N 1
ATOM 1346 C CA . HIS A 1 170 ? -0.950 -15.447 38.948 1.00 94.69 170 HIS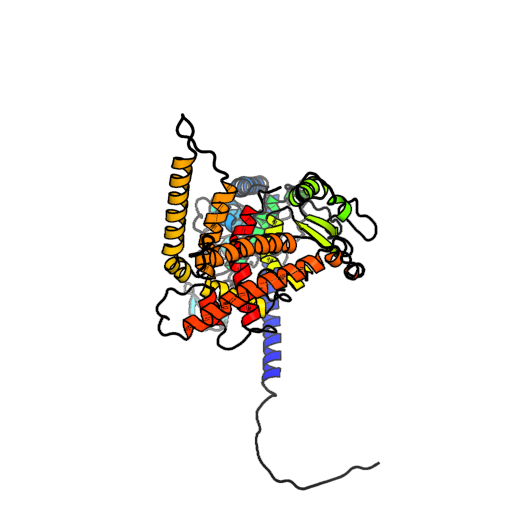 A CA 1
ATOM 1347 C C . HIS A 1 170 ? -2.317 -16.025 39.321 1.00 94.69 170 HIS A C 1
ATOM 1349 O O . HIS A 1 170 ? -3.295 -15.836 38.602 1.00 94.69 170 HIS A O 1
ATOM 1355 N N . PHE A 1 171 ? -2.378 -16.821 40.389 1.00 93.69 171 PHE A N 1
ATOM 1356 C CA . PHE A 1 171 ? -3.559 -17.635 40.714 1.00 93.69 171 PHE A CA 1
ATOM 1357 C C . PHE A 1 171 ? -4.702 -16.831 41.345 1.00 93.69 171 PHE A C 1
ATOM 1359 O O . PHE A 1 171 ? -5.846 -17.281 41.357 1.00 93.69 171 PHE A O 1
ATOM 1366 N N . GLU A 1 172 ? -4.396 -15.628 41.808 1.00 93.50 172 GLU A N 1
ATOM 1367 C CA . GLU A 1 172 ? -5.326 -14.605 42.260 1.00 93.50 172 GLU A CA 1
ATOM 1368 C C . GLU A 1 172 ? -6.107 -13.946 41.103 1.00 93.50 172 GLU A C 1
ATOM 1370 O O . GLU A 1 172 ? -7.164 -13.363 41.348 1.00 93.50 172 GLU A O 1
ATOM 1375 N N . LEU A 1 173 ? -5.635 -14.061 39.848 1.00 95.56 173 LEU A N 1
ATOM 1376 C CA . LEU A 1 173 ? -6.283 -13.518 38.645 1.00 95.56 173 LEU A CA 1
ATOM 1377 C C . LEU A 1 173 ? -6.239 -14.513 37.471 1.00 95.56 173 LEU A C 1
ATOM 1379 O O . LEU A 1 173 ? -5.283 -14.557 36.697 1.00 95.56 173 LEU A O 1
ATOM 1383 N N . LEU A 1 174 ? -7.310 -15.294 37.292 1.00 95.56 174 LEU A N 1
ATOM 1384 C CA . LEU A 1 174 ? -7.358 -16.408 36.333 1.00 95.56 174 LEU A CA 1
ATOM 1385 C C . LEU A 1 174 ? -8.525 -16.338 35.326 1.00 95.56 174 LEU A C 1
ATOM 1387 O O . LEU A 1 174 ? -9.169 -17.364 35.083 1.00 95.56 174 LEU A O 1
ATOM 1391 N N . PRO A 1 175 ? -8.777 -15.205 34.646 1.00 94.00 175 PRO A N 1
ATOM 1392 C CA . PRO A 1 175 ? -9.917 -15.087 33.730 1.00 94.00 175 PRO A CA 1
ATOM 1393 C C . PRO A 1 175 ? -9.812 -16.021 32.509 1.00 94.00 175 PRO A C 1
ATOM 1395 O O . PRO A 1 175 ? -10.813 -16.335 31.871 1.00 94.00 175 PRO A O 1
ATOM 1398 N N . PHE A 1 176 ? -8.605 -16.508 32.200 1.00 94.00 176 PHE A N 1
ATOM 1399 C CA . PHE A 1 176 ? -8.329 -17.470 31.127 1.00 94.00 176 PHE A CA 1
ATOM 1400 C C . PHE A 1 176 ? -7.968 -18.875 31.642 1.00 94.00 176 PHE A C 1
ATOM 1402 O O . PHE A 1 176 ? -7.630 -19.758 30.847 1.00 94.00 176 PHE A O 1
ATOM 1409 N N . GLY A 1 177 ? -8.029 -19.103 32.957 1.00 93.31 177 GLY A N 1
ATOM 1410 C CA . GLY A 1 177 ? -7.560 -20.330 33.601 1.00 93.31 177 GLY A CA 1
ATOM 1411 C C . GLY A 1 177 ? -6.031 -20.466 33.637 1.00 93.31 177 GLY A C 1
ATOM 1412 O O . GLY A 1 177 ? -5.289 -19.507 33.439 1.00 93.31 177 GLY A O 1
ATOM 1413 N N . SER A 1 178 ? -5.548 -21.681 33.914 1.00 93.81 178 SER A N 1
ATOM 1414 C CA . SER A 1 178 ? -4.117 -22.005 34.017 1.00 93.81 178 SER A CA 1
ATOM 1415 C C . SER A 1 178 ? -3.838 -23.462 33.602 1.00 93.81 178 SER A C 1
ATOM 1417 O O . SER A 1 178 ? -4.752 -24.265 33.393 1.00 93.81 178 SER A O 1
ATOM 1419 N N . GLY A 1 179 ? -2.559 -23.815 33.471 1.00 91.94 179 GLY A N 1
ATOM 1420 C CA . GLY A 1 179 ? -2.094 -25.175 33.202 1.00 91.94 179 GLY A CA 1
ATOM 1421 C C . GLY A 1 179 ? -2.433 -25.693 31.801 1.00 91.94 179 GLY A C 1
ATOM 1422 O O . GLY A 1 179 ? -2.585 -24.937 30.846 1.00 91.94 179 GLY A O 1
ATOM 1423 N N . ARG A 1 180 ? -2.559 -27.022 31.664 1.00 90.44 180 ARG A N 1
ATOM 1424 C CA . ARG A 1 180 ? -2.739 -27.713 30.364 1.00 90.44 180 ARG A CA 1
ATOM 1425 C C . ARG A 1 180 ? -4.040 -27.363 29.626 1.00 90.44 180 ARG A C 1
ATOM 1427 O O . ARG A 1 180 ? -4.203 -27.751 28.474 1.00 90.44 180 ARG A O 1
ATOM 1434 N N . ARG A 1 181 ? -4.986 -26.704 30.298 1.00 90.44 181 ARG A N 1
ATOM 1435 C CA . ARG A 1 181 ? -6.300 -26.316 29.758 1.00 90.44 181 ARG A CA 1
ATOM 1436 C C . ARG A 1 181 ? -6.524 -24.803 29.828 1.00 90.44 181 ARG A C 1
ATOM 1438 O O . ARG A 1 181 ? -7.670 -24.370 29.773 1.00 90.44 181 ARG A O 1
ATOM 1445 N N . ILE A 1 182 ? -5.446 -24.019 29.938 1.00 92.31 182 ILE A N 1
ATOM 1446 C CA . ILE A 1 182 ? -5.515 -22.564 29.781 1.00 92.31 182 ILE A CA 1
ATOM 1447 C C . ILE A 1 182 ? -6.162 -22.211 28.436 1.00 92.31 182 ILE A C 1
ATOM 1449 O O . ILE A 1 182 ? -5.978 -22.923 27.444 1.00 92.31 182 ILE A O 1
ATOM 1453 N N . CYS A 1 183 ? -6.936 -21.126 28.411 1.00 91.12 183 CYS A N 1
ATOM 1454 C CA . CYS A 1 183 ? -7.608 -20.666 27.206 1.00 91.12 183 CYS A CA 1
ATOM 1455 C C . CYS A 1 183 ? -6.595 -20.477 26.061 1.00 91.12 183 CYS A C 1
ATOM 1457 O O . CYS A 1 183 ? -5.671 -19.666 26.191 1.00 91.12 183 CYS A O 1
ATOM 1459 N N . PRO A 1 184 ? -6.772 -21.163 24.915 1.00 88.94 184 PRO A N 1
ATOM 1460 C CA . PRO A 1 184 ? -5.858 -21.024 23.784 1.00 88.94 184 PRO A CA 1
ATOM 1461 C C . PRO A 1 184 ? -5.916 -19.626 23.146 1.00 88.94 184 PRO A C 1
ATOM 1463 O O . PRO A 1 184 ? -4.984 -19.230 22.454 1.00 88.94 184 PRO A O 1
ATOM 1466 N N . GLY A 1 185 ? -6.991 -18.866 23.387 1.00 88.00 185 GLY A N 1
ATOM 1467 C CA . GLY A 1 185 ? -7.219 -17.534 22.827 1.00 88.00 185 GLY A CA 1
ATOM 1468 C C . GLY A 1 185 ? -6.683 -16.363 23.655 1.00 88.00 185 GLY A C 1
ATOM 1469 O O . GLY A 1 185 ? -6.954 -15.229 23.281 1.00 88.00 185 GLY A O 1
ATOM 1470 N N . VAL A 1 186 ? -5.948 -16.586 24.757 1.00 91.25 186 VAL A N 1
ATOM 1471 C CA . VAL A 1 186 ? -5.560 -15.516 25.707 1.00 91.25 186 VAL A CA 1
ATOM 1472 C C . VAL A 1 186 ? -4.890 -14.305 25.041 1.00 91.25 186 VAL A C 1
ATOM 1474 O O . VAL A 1 186 ? -5.283 -13.170 25.290 1.00 91.25 186 VAL A O 1
ATOM 1477 N N . PHE A 1 187 ? -3.921 -14.522 24.148 1.00 90.81 187 PHE A N 1
ATOM 1478 C CA . PHE A 1 187 ? -3.206 -13.426 23.484 1.00 90.81 187 PHE A CA 1
ATOM 1479 C C . PHE A 1 187 ? -4.103 -12.656 22.512 1.00 90.81 187 PHE A C 1
ATOM 1481 O O . PHE A 1 187 ? -4.112 -11.428 22.529 1.00 90.81 187 PHE A O 1
ATOM 1488 N N . PHE A 1 188 ? -4.892 -13.382 21.716 1.00 90.25 188 PHE A N 1
ATOM 1489 C CA . PHE A 1 188 ? -5.833 -12.789 20.769 1.00 90.25 188 PHE A CA 1
ATOM 1490 C C . PHE A 1 188 ? -6.921 -11.987 21.489 1.00 90.25 188 PHE A C 1
ATOM 1492 O O . PHE A 1 188 ? -7.206 -10.859 21.102 1.00 90.25 188 PHE A O 1
ATOM 1499 N N . ALA A 1 189 ? -7.489 -12.537 22.566 1.00 90.56 189 ALA A N 1
ATOM 1500 C CA . ALA A 1 189 ? -8.522 -11.874 23.348 1.00 90.56 189 ALA A CA 1
ATOM 1501 C C . ALA A 1 189 ? -8.007 -10.562 23.947 1.00 90.56 189 ALA A C 1
ATOM 1503 O O . ALA A 1 189 ? -8.643 -9.533 23.770 1.00 90.56 189 ALA A O 1
ATOM 1504 N N . LEU A 1 190 ? -6.834 -10.559 24.591 1.00 92.62 190 LEU A N 1
ATOM 1505 C CA . LEU A 1 190 ? -6.270 -9.330 25.164 1.00 92.62 190 LEU A CA 1
ATOM 1506 C C . LEU A 1 190 ? -6.020 -8.257 24.108 1.00 92.62 190 LEU A C 1
ATOM 1508 O O . LEU A 1 190 ? -6.350 -7.093 24.316 1.00 92.62 190 LEU A O 1
ATOM 1512 N N . GLN A 1 191 ? -5.492 -8.659 22.956 1.00 91.75 191 GLN A N 1
ATOM 1513 C CA . GLN A 1 191 ? -5.266 -7.761 21.835 1.00 91.75 191 GLN A CA 1
ATOM 1514 C C . GLN A 1 191 ? -6.580 -7.185 21.293 1.00 91.75 191 GLN A C 1
ATOM 1516 O O . GLN A 1 191 ? -6.688 -5.972 21.127 1.00 91.75 191 GLN A O 1
ATOM 1521 N N . ALA A 1 192 ? -7.595 -8.026 21.080 1.00 92.50 192 ALA A N 1
ATOM 1522 C CA . ALA A 1 192 ? -8.912 -7.599 20.619 1.00 92.50 192 ALA A CA 1
ATOM 1523 C C . ALA A 1 192 ? -9.603 -6.666 21.628 1.00 92.50 192 ALA A C 1
ATOM 1525 O O . ALA A 1 192 ? -10.167 -5.647 21.229 1.00 92.50 192 ALA A O 1
ATOM 1526 N N . LEU A 1 193 ? -9.524 -6.977 22.927 1.00 95.81 193 LEU A N 1
ATOM 1527 C CA . LEU A 1 193 ? -10.107 -6.180 24.008 1.00 95.81 193 LEU A CA 1
ATOM 1528 C C . LEU A 1 193 ? -9.484 -4.785 24.081 1.00 95.81 193 LEU A C 1
ATOM 1530 O O . LEU A 1 193 ? -10.210 -3.788 24.048 1.00 95.81 193 LEU A O 1
ATOM 1534 N N . CYS A 1 194 ? -8.151 -4.708 24.129 1.00 94.69 194 CYS A N 1
ATOM 1535 C CA . CYS A 1 194 ? -7.440 -3.436 24.185 1.00 94.69 194 CYS A CA 1
ATOM 1536 C C . CYS A 1 194 ? -7.649 -2.624 22.902 1.00 94.69 194 CYS A C 1
ATOM 1538 O O . CYS A 1 194 ? -8.029 -1.458 22.981 1.00 94.69 194 CYS A O 1
ATOM 1540 N N . LEU A 1 195 ? -7.480 -3.227 21.719 1.00 94.94 195 LEU A N 1
ATOM 1541 C CA . LEU A 1 195 ? -7.598 -2.509 20.447 1.00 94.94 195 LEU A CA 1
ATOM 1542 C C . LEU A 1 195 ? -9.017 -1.980 20.214 1.00 94.94 195 LEU A C 1
ATOM 1544 O O . LEU A 1 195 ? -9.178 -0.830 19.802 1.00 94.94 195 LEU A O 1
ATOM 1548 N N . THR A 1 196 ? -10.043 -2.785 20.498 1.00 95.62 196 THR A N 1
ATOM 1549 C CA . THR A 1 196 ? -11.444 -2.375 20.314 1.00 95.62 196 THR A CA 1
ATOM 1550 C C . THR A 1 196 ? -11.812 -1.257 21.282 1.00 95.62 196 THR A C 1
ATOM 1552 O O . THR A 1 196 ? -12.372 -0.246 20.858 1.00 95.62 196 THR A O 1
ATOM 1555 N N . SER A 1 197 ? -11.432 -1.389 22.557 1.00 96.38 197 SER A N 1
ATOM 1556 C CA . SER A 1 197 ? -11.681 -0.359 23.573 1.00 96.38 197 SER A CA 1
ATOM 1557 C C . SER A 1 197 ? -10.956 0.945 23.234 1.00 96.38 197 SER A C 1
ATOM 1559 O O . SER A 1 197 ? -11.579 2.004 23.214 1.00 96.38 197 SER A O 1
ATOM 1561 N N . ALA A 1 198 ? -9.667 0.870 22.881 1.00 96.44 198 ALA A N 1
ATOM 1562 C CA . ALA A 1 198 ? -8.877 2.032 22.484 1.00 96.44 198 ALA A CA 1
ATOM 1563 C C . ALA A 1 198 ? -9.484 2.730 21.264 1.00 96.44 198 ALA A C 1
ATOM 1565 O O . ALA A 1 198 ? -9.655 3.945 21.264 1.00 96.44 198 ALA A O 1
ATOM 1566 N N . THR A 1 199 ? -9.852 1.962 20.236 1.00 94.31 199 THR A N 1
ATOM 1567 C CA . THR A 1 199 ? -10.422 2.507 18.998 1.00 94.31 199 THR A CA 1
ATOM 1568 C C . THR A 1 199 ? -11.766 3.177 19.261 1.00 94.31 199 THR A C 1
ATOM 1570 O O . THR A 1 199 ? -11.974 4.307 18.825 1.00 94.31 199 THR A O 1
ATOM 1573 N N . LEU A 1 200 ? -12.665 2.533 20.011 1.00 94.94 200 LEU A N 1
ATOM 1574 C CA . LEU A 1 200 ? -13.968 3.108 20.348 1.00 94.94 200 LEU A CA 1
ATOM 1575 C C . LEU A 1 200 ? -13.813 4.426 21.121 1.00 94.94 200 LEU A C 1
ATOM 1577 O O . LEU A 1 200 ? -14.435 5.422 20.761 1.00 94.94 200 LEU A O 1
ATOM 1581 N N . ILE A 1 201 ? -12.946 4.447 22.136 1.00 95.50 201 ILE A N 1
ATOM 1582 C CA . ILE A 1 201 ? -12.712 5.610 23.005 1.00 95.50 201 ILE A CA 1
ATOM 1583 C C . ILE A 1 201 ? -11.950 6.734 22.276 1.00 95.50 201 ILE A C 1
ATOM 1585 O O . ILE A 1 201 ? -12.167 7.919 22.554 1.00 95.50 201 ILE A O 1
ATOM 1589 N N . GLN A 1 202 ? -11.075 6.393 21.325 1.00 94.31 202 GLN A N 1
ATOM 1590 C CA . GLN A 1 202 ? -10.407 7.361 20.451 1.00 94.31 202 GLN A CA 1
ATOM 1591 C C . GLN A 1 202 ? -11.420 8.049 19.529 1.00 94.31 202 GLN A C 1
ATOM 1593 O O . GLN A 1 202 ? -11.429 9.274 19.412 1.00 94.31 202 GLN A O 1
ATOM 1598 N N . GLN A 1 203 ? -12.254 7.252 18.859 1.00 91.12 203 GLN A N 1
ATOM 1599 C CA . GLN A 1 203 ? -13.128 7.709 17.779 1.00 91.12 203 GLN A CA 1
ATOM 1600 C C . GLN A 1 203 ? -14.406 8.367 18.298 1.00 91.12 203 GLN A C 1
ATOM 1602 O O . GLN A 1 203 ? -14.914 9.291 17.664 1.00 91.12 203 GLN A O 1
ATOM 1607 N N . PHE A 1 204 ? -14.907 7.933 19.455 1.00 93.50 204 PHE A N 1
ATOM 1608 C CA . PHE A 1 204 ? -16.161 8.402 20.028 1.00 93.50 204 PHE A CA 1
ATOM 1609 C C . PHE A 1 204 ? -15.990 8.871 21.471 1.00 93.50 204 PHE A C 1
ATOM 1611 O O . PHE A 1 204 ? -15.126 8.417 22.217 1.00 93.50 204 PHE A O 1
ATOM 1618 N N . LYS A 1 205 ? -16.843 9.809 21.871 1.00 93.50 205 LYS A N 1
ATOM 1619 C CA . LYS A 1 205 ? -17.056 10.209 23.255 1.00 93.50 205 LYS A CA 1
ATOM 1620 C C . LYS A 1 205 ? -18.290 9.444 23.737 1.00 93.50 205 LYS A C 1
ATOM 1622 O O . LYS A 1 205 ? -19.393 9.823 23.338 1.00 93.50 205 LYS A O 1
ATOM 1627 N N . PRO A 1 206 ? -18.114 8.356 24.506 1.00 93.50 206 PRO A N 1
ATOM 1628 C CA . PRO A 1 206 ? -19.237 7.628 25.062 1.00 93.50 206 PRO A CA 1
ATOM 1629 C C . PRO A 1 206 ? -19.817 8.393 26.253 1.00 93.50 206 PRO A C 1
ATOM 1631 O O . PRO A 1 206 ? -19.083 8.852 27.128 1.00 93.50 206 PRO A O 1
ATOM 1634 N N . GLU A 1 207 ? -21.138 8.528 26.270 1.00 92.62 207 GLU A N 1
ATOM 1635 C CA . GLU A 1 207 ? -21.908 9.162 27.336 1.00 92.62 207 GLU A CA 1
ATOM 1636 C C . GLU A 1 207 ? -23.098 8.284 27.728 1.00 92.62 207 GLU A C 1
ATOM 1638 O O . GLU A 1 207 ? -23.626 7.508 26.924 1.00 92.62 207 GLU A O 1
ATOM 1643 N N . LYS A 1 208 ? -23.521 8.406 28.987 1.00 92.94 208 LYS A N 1
ATOM 1644 C CA . LYS A 1 208 ? -24.715 7.725 29.487 1.00 92.94 208 LYS A CA 1
ATOM 1645 C C . LYS A 1 208 ? -25.976 8.375 28.889 1.00 92.94 208 LYS A C 1
ATOM 1647 O O . LYS A 1 208 ? -25.982 9.593 28.707 1.00 92.94 208 LYS A O 1
ATOM 1652 N N . PRO A 1 209 ? -27.045 7.607 28.614 1.00 90.00 209 PRO A N 1
ATOM 1653 C CA . PRO A 1 209 ? -28.314 8.160 28.137 1.00 90.00 209 PRO A CA 1
ATOM 1654 C C . PRO A 1 209 ? -29.072 8.958 29.213 1.00 90.00 209 PRO A C 1
ATOM 1656 O O . PRO A 1 209 ? -29.907 9.794 28.876 1.00 90.00 209 PRO A O 1
ATOM 1659 N N . SER A 1 210 ? -28.778 8.721 30.495 1.00 91.69 210 SER A N 1
ATOM 1660 C CA . SER A 1 210 ? -29.343 9.431 31.645 1.00 91.69 210 SER A CA 1
ATOM 1661 C C . SER A 1 210 ? -28.279 9.667 32.730 1.00 91.69 210 SER A C 1
ATOM 1663 O O . SER A 1 210 ? -27.174 9.115 32.679 1.00 91.69 210 SER A O 1
ATOM 1665 N N . ASP A 1 211 ? -28.603 10.491 33.730 1.00 89.38 211 ASP A N 1
ATOM 1666 C CA . ASP A 1 211 ? -27.716 10.753 34.873 1.00 89.38 211 ASP A CA 1
ATOM 1667 C C . ASP A 1 211 ? -27.599 9.559 35.834 1.00 89.38 211 ASP A C 1
ATOM 1669 O O . ASP A 1 211 ? -26.636 9.478 36.606 1.00 89.38 211 ASP A O 1
ATOM 1673 N N . GLU A 1 212 ? -28.521 8.597 35.752 1.00 91.56 212 GLU A N 1
ATOM 1674 C CA . GLU A 1 212 ? -28.504 7.382 36.564 1.00 91.56 212 GLU A CA 1
ATOM 1675 C C . GLU A 1 212 ? -27.245 6.537 36.285 1.00 91.56 212 GLU A C 1
ATOM 1677 O O . GLU A 1 212 ? -26.668 6.585 35.188 1.00 91.56 212 GLU A O 1
ATOM 1682 N N . PRO A 1 213 ? -26.722 5.813 37.286 1.00 92.00 213 PRO A N 1
ATOM 1683 C CA . PRO A 1 213 ? -25.633 4.874 37.058 1.00 92.00 213 PRO A CA 1
ATOM 1684 C C . PRO A 1 213 ? -26.099 3.739 36.136 1.00 92.00 213 PRO A C 1
ATOM 1686 O O . PRO A 1 213 ? -27.232 3.275 36.228 1.00 92.00 213 PRO A O 1
ATOM 1689 N N . ILE A 1 214 ? -25.206 3.279 35.258 1.00 95.00 214 ILE A N 1
ATOM 1690 C CA . ILE A 1 214 ? -25.432 2.091 34.432 1.00 95.00 214 ILE A CA 1
ATOM 1691 C C . ILE A 1 214 ? -25.684 0.907 35.367 1.00 95.00 214 ILE A C 1
ATOM 1693 O O . ILE A 1 214 ? -24.874 0.657 36.261 1.00 95.00 214 ILE A O 1
ATOM 1697 N N . ASP A 1 215 ? -26.778 0.181 35.144 1.00 94.75 215 ASP A N 1
ATOM 1698 C CA . ASP A 1 215 ? -27.109 -1.043 35.874 1.00 94.75 215 ASP A CA 1
ATOM 1699 C C . ASP A 1 215 ? -25.976 -2.068 35.733 1.00 94.75 215 ASP A C 1
ATOM 1701 O O . ASP A 1 215 ? -25.582 -2.412 34.621 1.00 94.75 215 ASP A O 1
ATOM 1705 N N . MET A 1 216 ? -25.432 -2.544 36.854 1.00 95.62 216 MET A N 1
ATOM 1706 C CA . MET A 1 216 ? -24.306 -3.486 36.896 1.00 95.62 216 MET A CA 1
ATOM 1707 C C . MET A 1 216 ? -24.732 -4.917 37.253 1.00 95.62 216 MET A C 1
ATOM 1709 O O . MET A 1 216 ? -23.889 -5.720 37.643 1.00 95.62 216 MET A O 1
ATOM 1713 N N . SER A 1 217 ? -26.021 -5.247 37.130 1.00 94.75 217 SER A N 1
ATOM 1714 C CA . SER A 1 217 ? -26.534 -6.589 37.411 1.00 94.75 217 SER A CA 1
ATOM 1715 C C . SER A 1 217 ? -26.200 -7.614 36.315 1.00 94.75 217 SER A C 1
ATOM 1717 O O . SER A 1 217 ? -26.098 -7.303 35.122 1.00 94.75 217 SER A O 1
ATOM 1719 N N . GLU A 1 218 ? -26.012 -8.865 36.735 1.00 92.38 218 GLU A N 1
ATOM 1720 C CA . GLU A 1 218 ? -25.631 -9.994 35.883 1.00 92.38 218 GLU A CA 1
ATOM 1721 C C . GLU A 1 218 ? -26.853 -10.848 35.513 1.00 92.38 218 GLU A C 1
ATOM 1723 O O . GLU A 1 218 ? -27.755 -11.076 36.321 1.00 92.38 218 GLU A O 1
ATOM 1728 N N . SER A 1 219 ? -26.873 -11.354 34.283 1.00 89.38 219 SER A N 1
ATOM 1729 C CA . SER A 1 219 ? -27.826 -12.370 33.833 1.00 89.38 219 SER A CA 1
ATOM 1730 C C . SER A 1 219 ? -27.352 -13.771 34.223 1.00 89.38 219 SER A C 1
ATOM 1732 O O . SER A 1 219 ? -26.159 -14.041 34.350 1.00 89.38 219 SER A O 1
ATOM 1734 N N . SER A 1 220 ? -28.296 -14.695 34.390 1.00 76.81 220 SER A N 1
ATOM 1735 C CA . SER A 1 220 ? -27.965 -16.105 34.612 1.00 76.81 220 SER A CA 1
ATOM 1736 C C . SER A 1 220 ? -27.591 -16.784 33.292 1.00 76.81 220 SER A C 1
ATOM 1738 O O . SER A 1 220 ? -28.387 -16.794 32.355 1.00 76.81 220 SER A O 1
ATOM 1740 N N . GLY A 1 221 ? -26.411 -17.403 33.220 1.00 82.31 221 GLY A N 1
ATOM 1741 C CA . GLY A 1 221 ? -25.946 -18.077 32.010 1.00 82.31 221 GLY A CA 1
ATOM 1742 C C . GLY A 1 221 ? -24.597 -18.773 32.174 1.00 82.31 221 GLY A C 1
ATOM 1743 O O . GLY A 1 221 ? -24.034 -18.828 33.265 1.00 82.31 221 GLY A O 1
ATOM 1744 N N . LEU A 1 222 ? -24.084 -19.333 31.071 1.00 80.81 222 LEU A N 1
ATOM 1745 C CA . LEU A 1 222 ? -22.712 -19.856 31.014 1.00 80.81 222 LEU A CA 1
ATOM 1746 C C . LEU A 1 222 ? -21.678 -18.720 31.061 1.00 80.81 222 LEU A C 1
ATOM 1748 O O . LEU A 1 222 ? -20.588 -18.906 31.602 1.00 80.81 222 LEU A O 1
ATOM 1752 N N . THR A 1 223 ? -22.031 -17.571 30.485 1.00 88.12 223 THR A N 1
ATOM 1753 C CA . THR A 1 223 ? -21.245 -16.341 30.504 1.00 88.12 223 THR A CA 1
ATOM 1754 C C . THR A 1 223 ? -21.879 -15.301 31.418 1.00 88.12 223 THR A C 1
ATOM 1756 O O . THR A 1 223 ? -23.096 -15.277 31.613 1.00 88.12 223 THR A O 1
ATOM 1759 N N . THR A 1 224 ? -21.044 -14.425 31.970 1.00 90.31 224 THR A N 1
ATOM 1760 C CA . THR A 1 224 ? -21.454 -13.336 32.866 1.00 90.31 224 THR A CA 1
ATOM 1761 C C . THR A 1 224 ? -22.006 -12.156 32.064 1.00 90.31 224 THR A C 1
ATOM 1763 O O . THR A 1 224 ? -21.443 -11.071 32.085 1.00 90.31 224 THR A O 1
ATOM 1766 N N . SER A 1 225 ? -23.052 -12.350 31.264 1.00 92.19 225 SER A N 1
ATOM 1767 C CA . SER A 1 225 ? -23.651 -11.264 30.470 1.00 92.19 225 SER A CA 1
ATOM 1768 C C . SER A 1 225 ? -24.423 -10.289 31.365 1.00 92.19 225 SER A C 1
ATOM 1770 O O . SER A 1 225 ? -24.969 -10.706 32.386 1.00 92.19 225 SER A O 1
ATOM 1772 N N . LYS A 1 226 ? -24.523 -9.005 30.993 1.00 93.44 226 LYS A N 1
ATOM 1773 C CA . LYS A 1 226 ? -25.371 -8.038 31.721 1.00 93.44 226 LYS A CA 1
ATOM 1774 C C . LYS A 1 226 ? -26.841 -8.471 31.708 1.00 93.44 226 LYS A C 1
ATOM 1776 O O . LYS A 1 226 ? -27.311 -8.996 30.700 1.00 93.44 226 LYS A O 1
ATOM 1781 N N . ALA A 1 227 ? -27.573 -8.210 32.792 1.00 93.25 227 ALA A N 1
ATOM 1782 C CA . ALA A 1 227 ? -29.016 -8.461 32.847 1.00 93.25 227 ALA A CA 1
ATOM 1783 C C . ALA A 1 227 ? -29.807 -7.528 31.918 1.00 93.25 227 ALA A C 1
ATOM 1785 O O . ALA A 1 227 ? -30.816 -7.933 31.340 1.00 93.25 227 ALA A O 1
ATOM 1786 N N . THR A 1 228 ? -29.325 -6.296 31.752 1.00 92.50 228 THR A N 1
ATOM 1787 C CA . THR A 1 228 ? -29.898 -5.276 30.873 1.00 92.50 228 THR A CA 1
ATOM 1788 C C . THR A 1 228 ? -28.916 -4.909 29.749 1.00 92.50 228 THR A C 1
ATOM 1790 O O . THR A 1 228 ? -27.699 -4.871 29.975 1.00 92.50 228 THR A O 1
ATOM 1793 N N . PRO A 1 229 ? -29.397 -4.658 28.514 1.00 92.69 229 PRO A N 1
ATOM 1794 C CA . PRO A 1 229 ? -28.545 -4.180 27.428 1.00 92.69 229 PRO A CA 1
ATOM 1795 C C . PRO A 1 229 ? -27.843 -2.864 27.789 1.00 92.69 229 PRO A C 1
ATOM 1797 O O . PRO A 1 229 ? -28.438 -1.980 28.400 1.00 92.69 229 PRO A O 1
ATOM 1800 N N . LEU A 1 230 ? -26.579 -2.713 27.384 1.00 94.81 230 LEU A N 1
ATOM 1801 C CA . LEU A 1 230 ? -25.848 -1.460 27.564 1.00 94.81 230 LEU A CA 1
ATOM 1802 C C . LEU A 1 230 ? -26.220 -0.466 26.455 1.00 94.81 230 LEU A C 1
ATOM 1804 O O . LEU A 1 230 ? -25.784 -0.614 25.313 1.00 94.81 230 LEU A O 1
ATOM 1808 N N . GLU A 1 231 ? -26.976 0.567 26.809 1.00 93.69 231 GLU A N 1
ATOM 1809 C CA . GLU A 1 231 ? -27.297 1.690 25.926 1.00 93.69 231 GLU A CA 1
ATOM 1810 C C . GLU A 1 231 ? -26.319 2.852 26.157 1.00 93.69 231 GLU A C 1
ATOM 1812 O O . GLU A 1 231 ? -26.083 3.263 27.294 1.00 93.69 231 GLU A O 1
ATOM 1817 N N . VAL A 1 232 ? -25.720 3.379 25.082 1.00 94.00 232 VAL A N 1
ATOM 1818 C CA . VAL A 1 232 ? -24.683 4.426 25.146 1.00 94.00 232 VAL A CA 1
ATOM 1819 C C . VAL A 1 232 ? -24.918 5.459 24.053 1.00 94.00 232 VAL A C 1
ATOM 1821 O O . VAL A 1 232 ? -25.125 5.106 22.891 1.00 94.00 232 VAL A O 1
ATOM 1824 N N . LEU A 1 233 ? -24.824 6.741 24.404 1.00 93.69 233 LEU A N 1
ATOM 1825 C CA . LEU A 1 233 ? -24.778 7.832 23.436 1.00 93.6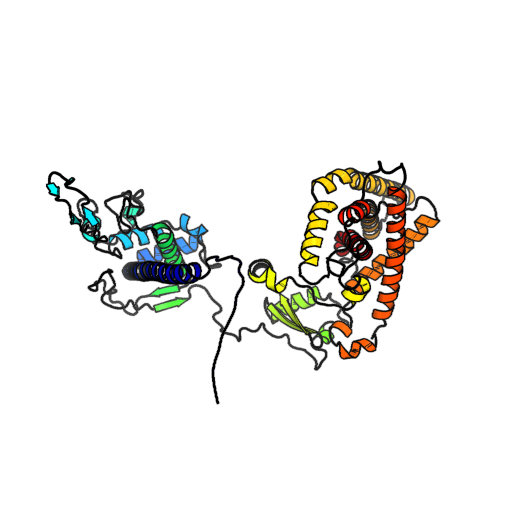9 233 LEU A CA 1
ATOM 1826 C C . LEU A 1 233 ? -23.337 8.004 22.948 1.00 93.69 233 LEU A C 1
ATOM 1828 O O . LEU A 1 233 ? -22.416 8.158 23.749 1.00 93.69 233 LEU A O 1
ATOM 1832 N N . LEU A 1 234 ? -23.127 7.971 21.632 1.00 92.81 234 LEU A N 1
ATOM 1833 C CA . LEU A 1 234 ? -21.802 8.091 21.024 1.00 92.81 234 LEU A CA 1
ATOM 1834 C C . LEU A 1 234 ? -21.714 9.366 20.186 1.00 92.81 234 LEU A C 1
ATOM 1836 O O . LEU A 1 234 ? -22.422 9.513 19.191 1.00 92.81 234 LEU A O 1
ATOM 1840 N N . TYR A 1 235 ? -20.785 10.252 20.542 1.00 89.56 235 TYR A N 1
ATOM 1841 C CA . TYR A 1 235 ? -20.475 11.445 19.751 1.00 89.56 235 TYR A CA 1
ATOM 1842 C C . TYR A 1 235 ? -19.121 11.286 19.054 1.00 89.56 235 TYR A C 1
ATOM 1844 O O . TYR A 1 235 ? -18.141 10.981 19.736 1.00 89.56 235 TYR A O 1
ATOM 1852 N N . PRO A 1 236 ? -19.007 11.503 17.732 1.00 89.38 236 PRO A N 1
ATOM 1853 C CA . PRO A 1 236 ? -17.718 11.437 17.048 1.00 89.38 236 PRO A CA 1
ATOM 1854 C C . PRO A 1 236 ? -16.717 12.450 17.629 1.00 89.38 236 PRO A C 1
ATOM 1856 O O . PRO A 1 236 ? -16.998 13.645 17.707 1.00 89.38 236 PRO A O 1
ATOM 1859 N N . ARG A 1 237 ? -15.532 11.978 18.030 1.00 87.06 237 ARG A N 1
ATOM 1860 C CA . ARG A 1 237 ? -14.381 12.803 18.458 1.00 87.06 237 ARG A CA 1
ATOM 1861 C C . ARG A 1 237 ? -13.431 13.108 17.307 1.00 87.06 237 ARG A C 1
ATOM 1863 O O . ARG A 1 237 ? -12.683 14.084 17.363 1.00 87.06 237 ARG A O 1
ATOM 1870 N N . VAL A 1 238 ? -13.456 12.262 16.285 1.00 76.50 238 VAL A N 1
ATOM 1871 C CA . VAL A 1 238 ? -12.674 12.395 15.062 1.00 76.50 238 VAL A CA 1
ATOM 1872 C C . VAL A 1 238 ? -13.659 12.590 13.917 1.00 76.50 238 VAL A C 1
ATOM 1874 O O . VAL A 1 238 ? -14.658 11.878 13.819 1.00 76.50 238 VAL A O 1
ATOM 1877 N N . SER A 1 239 ? -13.400 13.571 13.055 1.00 61.34 239 SER A N 1
ATOM 1878 C CA . SER A 1 239 ? -14.163 13.751 11.822 1.00 61.34 239 SER A CA 1
ATOM 1879 C C . SER A 1 239 ? -13.850 12.594 10.873 1.00 61.34 239 SER A C 1
ATOM 1881 O O . SER A 1 239 ? -12.907 12.663 10.085 1.00 61.34 239 SER A O 1
ATOM 1883 N N . PHE A 1 240 ? -14.618 11.516 10.975 1.00 53.66 240 PHE A N 1
ATOM 1884 C CA . PHE A 1 240 ? -14.688 10.509 9.929 1.00 53.66 240 PHE A CA 1
ATOM 1885 C C . PHE A 1 240 ? -15.635 11.053 8.856 1.00 53.66 240 PHE A C 1
ATOM 1887 O O . PHE A 1 240 ? -16.764 11.434 9.168 1.00 53.66 240 PHE A O 1
ATOM 1894 N N . ASP A 1 241 ? -15.187 11.158 7.605 1.00 47.97 241 ASP A N 1
ATOM 1895 C CA . ASP A 1 241 ? -16.068 11.533 6.495 1.00 47.97 241 ASP A CA 1
ATOM 1896 C C . ASP A 1 241 ? -16.995 10.340 6.199 1.00 47.97 241 ASP A C 1
ATOM 1898 O O . ASP A 1 241 ? -16.712 9.502 5.349 1.00 47.97 241 ASP A O 1
ATOM 1902 N N . ILE A 1 242 ? -18.092 10.223 6.960 1.00 46.88 242 ILE A N 1
ATOM 1903 C CA . ILE A 1 242 ? -19.152 9.214 6.769 1.00 46.88 242 ILE A CA 1
ATOM 1904 C C . ILE A 1 242 ? -20.115 9.666 5.654 1.00 46.88 242 ILE A C 1
ATOM 1906 O O . ILE A 1 242 ? -21.290 9.298 5.638 1.00 46.88 242 ILE A O 1
ATOM 1910 N N . SER A 1 243 ? -19.669 10.491 4.695 1.00 47.62 243 SER A N 1
ATOM 1911 C CA . SER A 1 243 ? -20.460 10.680 3.484 1.00 47.62 243 SER A CA 1
ATOM 1912 C C . SER A 1 243 ? -20.411 9.383 2.676 1.00 47.62 243 SER A C 1
ATOM 1914 O O . SER A 1 243 ? -19.481 9.121 1.918 1.00 47.62 243 SER A O 1
ATOM 1916 N N . GLY A 1 244 ? -21.446 8.556 2.851 1.00 46.59 244 GLY A N 1
ATOM 1917 C CA . GLY A 1 244 ? -21.814 7.462 1.956 1.00 46.59 244 GLY A CA 1
ATOM 1918 C C . GLY A 1 244 ? -22.143 8.001 0.564 1.00 46.59 244 GLY A C 1
ATOM 1919 O O . GLY A 1 244 ? -23.292 8.005 0.127 1.00 46.59 244 GLY A O 1
ATOM 1920 N N . LYS A 1 245 ? -21.132 8.519 -0.131 1.00 47.22 245 LYS A N 1
ATOM 1921 C CA . LYS A 1 245 ? -21.186 8.830 -1.552 1.00 47.22 245 LYS A CA 1
ATOM 1922 C C . LYS A 1 245 ? -21.226 7.496 -2.275 1.00 47.22 245 LYS A C 1
ATOM 1924 O O . LYS A 1 245 ? -20.518 6.574 -1.886 1.00 47.22 245 LYS A O 1
ATOM 1929 N N . ASN A 1 246 ? -22.038 7.402 -3.330 1.00 50.28 246 ASN A N 1
ATOM 1930 C CA . ASN A 1 246 ? -21.874 6.399 -4.383 1.00 50.28 246 ASN A CA 1
ATOM 1931 C C . ASN A 1 246 ? -20.392 6.005 -4.467 1.00 50.28 246 ASN A C 1
ATOM 1933 O O . ASN A 1 246 ? -19.588 6.885 -4.762 1.00 50.28 246 ASN A O 1
ATOM 1937 N N . ASN A 1 247 ? -20.046 4.738 -4.195 1.00 64.44 247 ASN A N 1
ATOM 1938 C CA . ASN A 1 247 ? -18.667 4.206 -4.101 1.00 64.44 247 ASN A CA 1
ATOM 1939 C C . ASN A 1 247 ? -17.841 4.340 -5.402 1.00 64.44 247 ASN A C 1
ATOM 1941 O O . ASN A 1 247 ? -16.844 3.653 -5.610 1.00 64.44 247 ASN A O 1
ATOM 1945 N N . ARG A 1 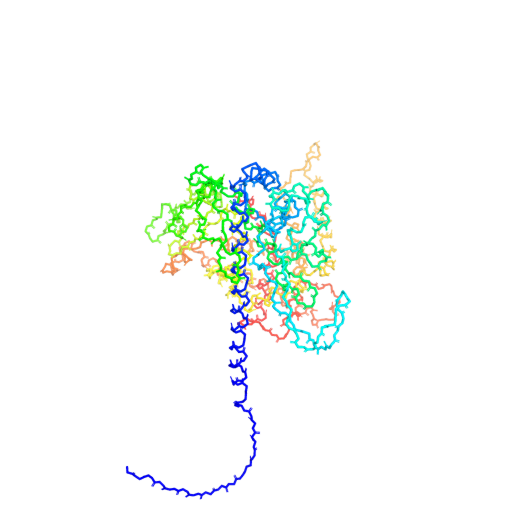248 ? -18.275 5.186 -6.332 1.00 78.75 248 ARG A N 1
ATOM 1946 C CA . ARG A 1 248 ? -17.568 5.543 -7.545 1.00 78.75 248 ARG A CA 1
ATOM 1947 C C . ARG A 1 248 ? -16.723 6.784 -7.261 1.00 78.75 248 ARG A C 1
ATOM 1949 O O . ARG A 1 248 ? -17.245 7.754 -6.710 1.00 78.75 248 ARG A O 1
ATOM 1956 N N . PRO A 1 249 ? -15.453 6.794 -7.686 1.00 86.44 249 PRO A N 1
ATOM 1957 C CA . PRO A 1 249 ? -14.653 8.006 -7.670 1.00 86.44 249 PRO A CA 1
ATOM 1958 C C . PRO A 1 249 ? -15.388 9.152 -8.387 1.00 86.44 249 PRO A C 1
ATOM 1960 O O . PRO A 1 249 ? -16.035 8.899 -9.412 1.00 86.44 249 PRO A O 1
ATOM 1963 N N . PRO A 1 250 ? -15.283 10.401 -7.899 1.00 90.50 250 PRO A N 1
ATOM 1964 C CA . PRO A 1 250 ? -15.815 11.573 -8.587 1.00 90.50 250 PRO A CA 1
ATOM 1965 C C . PRO A 1 250 ? -15.395 11.594 -10.058 1.00 90.50 250 PRO A C 1
ATOM 1967 O O . PRO A 1 250 ? -14.252 11.276 -10.381 1.00 90.50 250 PRO A O 1
ATOM 1970 N N . VAL A 1 251 ? -16.303 11.957 -10.962 1.00 91.12 251 VAL A N 1
ATOM 1971 C CA . VAL A 1 251 ? -15.979 12.135 -12.385 1.00 91.12 251 VAL A CA 1
ATOM 1972 C C . VAL A 1 251 ? -15.606 13.596 -12.601 1.00 91.12 251 VAL A C 1
ATOM 1974 O O . VAL A 1 251 ? -16.342 14.491 -12.177 1.00 91.12 251 VAL A O 1
ATOM 1977 N N . ALA A 1 252 ? -14.469 13.848 -13.245 1.00 91.81 252 ALA A N 1
ATOM 1978 C CA . ALA A 1 252 ? -14.088 15.200 -13.615 1.00 91.81 252 ALA A CA 1
ATOM 1979 C C . ALA A 1 252 ? -15.142 15.827 -14.550 1.00 91.81 252 ALA A C 1
ATOM 1981 O O . ALA A 1 252 ? -15.774 15.157 -15.365 1.00 91.81 252 ALA A O 1
ATOM 1982 N N . ALA A 1 253 ? -15.373 17.130 -14.402 1.00 89.44 253 ALA A N 1
ATOM 1983 C CA . ALA A 1 253 ? -16.248 17.879 -15.297 1.00 89.44 253 ALA A CA 1
ATOM 1984 C C . ALA A 1 253 ? -15.489 18.321 -16.560 1.00 89.44 253 ALA A C 1
ATOM 1986 O O . ALA A 1 253 ? -14.268 18.472 -16.536 1.00 89.44 253 ALA A O 1
ATOM 1987 N N . GLY A 1 254 ? -16.228 18.612 -17.635 1.00 87.12 254 GLY A N 1
ATOM 1988 C CA . GLY A 1 254 ? -15.667 19.142 -18.887 1.00 87.12 254 GLY A CA 1
ATOM 1989 C C . GLY A 1 254 ? -15.453 18.107 -19.993 1.00 87.12 254 GLY A C 1
ATOM 1990 O O . GLY A 1 254 ? -14.893 18.450 -21.034 1.00 87.12 254 GLY A O 1
ATOM 1991 N N . ALA A 1 255 ? -15.924 16.871 -19.798 1.00 89.19 255 ALA A N 1
ATOM 1992 C CA . ALA A 1 255 ? -15.920 15.842 -20.829 1.00 89.19 255 ALA A CA 1
ATOM 1993 C C . ALA A 1 255 ? -16.806 16.231 -22.024 1.00 89.19 255 ALA A C 1
ATOM 1995 O O . ALA A 1 255 ? -17.992 16.521 -21.861 1.00 89.19 255 ALA A O 1
ATOM 1996 N N . TRP A 1 256 ? -16.251 16.189 -23.232 1.00 88.44 256 TRP A N 1
ATOM 1997 C CA . TRP A 1 256 ? -17.020 16.284 -24.471 1.00 88.44 256 TRP A CA 1
ATOM 1998 C C . TRP A 1 256 ? -17.584 14.917 -24.881 1.00 88.44 256 TRP A C 1
ATOM 2000 O O . TRP A 1 256 ? -16.971 13.887 -24.567 1.00 88.44 256 TRP A O 1
ATOM 2010 N N . PRO A 1 257 ? -18.716 14.872 -25.615 1.00 84.38 257 PRO A N 1
ATOM 2011 C CA . PRO A 1 257 ? -19.208 13.631 -26.201 1.00 84.38 257 PRO A CA 1
ATOM 2012 C C . PRO A 1 257 ? -18.104 12.938 -27.000 1.00 84.38 257 PRO A C 1
ATOM 2014 O O . PRO A 1 257 ? -17.391 13.590 -27.764 1.00 84.38 257 PRO A O 1
ATOM 2017 N N . ILE A 1 258 ? -17.979 11.619 -26.829 1.00 80.62 258 ILE A N 1
ATOM 2018 C CA . ILE A 1 258 ? -17.044 10.734 -27.545 1.00 80.62 258 ILE A CA 1
ATOM 2019 C C . ILE A 1 258 ? -15.561 10.933 -27.179 1.00 80.62 258 ILE A C 1
ATOM 2021 O O . ILE A 1 258 ? -14.872 9.956 -26.913 1.00 80.62 258 ILE A O 1
ATOM 2025 N N . VAL A 1 259 ? -15.066 12.169 -27.149 1.00 82.81 259 VAL A N 1
ATOM 2026 C CA . VAL A 1 259 ? -13.649 12.523 -26.945 1.00 82.81 259 VAL A CA 1
ATOM 2027 C C . VAL A 1 259 ? -13.270 12.567 -25.454 1.00 82.81 259 VAL A C 1
ATOM 2029 O O . VAL A 1 259 ? -12.105 12.390 -25.090 1.00 82.81 259 VAL A O 1
ATOM 2032 N N . GLY A 1 260 ? -14.249 12.747 -24.566 1.00 87.94 260 GLY A N 1
ATOM 2033 C CA . GLY A 1 260 ? -14.016 12.831 -23.131 1.00 87.94 260 GLY A CA 1
ATOM 2034 C C . GLY A 1 260 ? -13.259 14.107 -22.761 1.00 87.94 260 GLY A C 1
ATOM 2035 O O . GLY A 1 260 ? -13.593 15.185 -23.232 1.00 87.94 260 GLY A O 1
ATOM 2036 N N . HIS A 1 261 ? -12.247 13.975 -21.912 1.00 89.44 261 HIS A N 1
ATOM 2037 C CA . HIS A 1 261 ? -11.434 15.047 -21.340 1.00 89.44 261 HIS A CA 1
ATOM 2038 C C . HIS A 1 261 ? -10.173 15.351 -22.160 1.00 89.44 261 HIS A C 1
ATOM 2040 O O . HIS A 1 261 ? -9.335 16.119 -21.705 1.00 89.44 261 HIS A O 1
ATOM 2046 N N . LEU A 1 262 ? -9.990 14.765 -23.353 1.00 81.56 262 LEU A N 1
ATOM 2047 C CA . LEU A 1 262 ? -8.811 15.055 -24.191 1.00 81.56 262 LEU A CA 1
ATOM 2048 C C . LEU A 1 262 ? -8.714 16.544 -24.570 1.00 81.56 262 LEU A C 1
ATOM 2050 O O . LEU A 1 262 ? -7.618 17.084 -24.693 1.00 81.56 262 LEU A O 1
ATOM 2054 N N . ASN A 1 263 ? -9.856 17.223 -24.683 1.00 79.44 263 ASN A N 1
ATOM 2055 C CA . ASN A 1 263 ? -9.960 18.674 -24.849 1.00 79.44 263 ASN A CA 1
ATOM 2056 C C . ASN A 1 263 ? -9.318 19.466 -23.695 1.00 79.44 263 ASN A C 1
ATOM 2058 O O . ASN A 1 263 ? -8.843 20.573 -23.920 1.00 79.44 263 ASN A O 1
ATOM 2062 N N . LEU A 1 264 ? -9.279 18.907 -22.482 1.00 76.88 264 LEU A N 1
ATOM 2063 C CA . LEU A 1 264 ? -8.628 19.517 -21.322 1.00 76.88 264 LEU A CA 1
ATOM 2064 C C . LEU A 1 264 ? -7.111 19.340 -21.333 1.00 76.88 264 LEU A C 1
ATOM 2066 O O . LEU A 1 264 ? -6.464 19.808 -20.410 1.00 76.88 264 LEU A O 1
ATOM 2070 N N . PHE A 1 265 ? -6.543 18.635 -22.312 1.00 75.19 265 PHE A N 1
ATOM 2071 C CA . PHE A 1 265 ? -5.103 18.372 -22.390 1.00 75.19 265 PHE A CA 1
ATOM 2072 C C . PHE A 1 265 ? -4.482 18.878 -23.700 1.00 75.19 265 PHE A C 1
ATOM 2074 O O . PHE A 1 265 ? -3.261 18.950 -23.815 1.00 75.19 265 PHE A O 1
ATOM 2081 N N . GLY A 1 266 ? -5.302 19.254 -24.687 1.00 63.69 266 GLY A N 1
ATOM 2082 C CA . GLY A 1 266 ? -4.840 19.808 -25.956 1.00 63.69 266 GLY A CA 1
ATOM 2083 C C . GLY A 1 266 ? -4.471 21.289 -25.844 1.00 63.69 266 GLY A C 1
ATOM 2084 O O . GLY A 1 266 ? -5.324 22.113 -25.533 1.00 63.69 266 GLY A O 1
ATOM 2085 N N . GLY A 1 267 ? -3.216 21.638 -26.148 1.00 62.75 267 GLY A N 1
ATOM 2086 C CA . GLY A 1 267 ? -2.779 23.034 -26.303 1.00 62.75 267 GLY A CA 1
ATOM 2087 C C . GLY A 1 267 ? -2.558 23.817 -25.003 1.00 62.75 267 GLY A C 1
ATOM 2088 O O . GLY A 1 267 ? -2.553 25.046 -25.035 1.00 62.75 267 GLY A O 1
ATOM 2089 N N . LEU A 1 268 ? -2.384 23.133 -23.869 1.00 61.22 268 LEU A N 1
ATOM 2090 C CA . LEU A 1 268 ? -2.113 23.776 -22.581 1.00 61.22 268 LEU A CA 1
ATOM 2091 C C . LEU A 1 268 ? -0.629 24.101 -22.380 1.00 61.22 268 LEU A C 1
ATOM 2093 O O . LEU A 1 268 ? 0.250 23.382 -22.848 1.00 61.22 268 LEU A O 1
ATOM 2097 N N . SER A 1 269 ? -0.372 25.184 -21.641 1.00 64.38 269 SER A N 1
ATOM 2098 C CA . SER A 1 269 ? 0.970 25.648 -21.265 1.00 64.38 269 SER A CA 1
ATOM 2099 C C . SER A 1 269 ? 1.639 24.787 -20.190 1.00 64.38 269 SER A C 1
ATOM 2101 O O . SER A 1 269 ? 2.862 24.785 -20.097 1.00 64.38 269 SER A O 1
ATOM 2103 N N . ASP A 1 270 ? 0.854 24.070 -19.379 1.00 77.56 270 ASP A N 1
ATOM 2104 C CA . ASP A 1 270 ? 1.361 23.217 -18.303 1.00 77.56 270 ASP A CA 1
ATOM 2105 C C . ASP A 1 270 ? 1.402 21.730 -18.703 1.00 77.56 270 ASP A C 1
ATOM 2107 O O . ASP A 1 270 ? 0.485 21.238 -19.364 1.00 77.56 270 ASP A O 1
ATOM 2111 N N . PRO A 1 271 ? 2.413 20.966 -18.247 1.00 81.69 271 PRO A N 1
ATOM 2112 C CA . PRO A 1 271 ? 2.466 19.518 -18.431 1.00 81.69 271 PRO A CA 1
ATOM 2113 C C . PRO A 1 271 ? 1.272 18.771 -17.816 1.00 81.69 271 PRO A C 1
ATOM 2115 O O . PRO A 1 271 ? 0.794 19.118 -16.732 1.00 81.69 271 PRO A O 1
ATOM 2118 N N . LEU A 1 272 ? 0.871 17.654 -18.441 1.00 82.31 272 LEU A N 1
ATOM 2119 C CA . LEU A 1 272 ? -0.272 16.820 -18.027 1.00 82.31 272 LEU A CA 1
ATOM 2120 C C . LEU A 1 272 ? -0.277 16.479 -16.528 1.00 82.31 272 LEU A C 1
ATOM 2122 O O . LEU A 1 272 ? -1.308 16.586 -15.871 1.00 82.31 272 LEU A O 1
ATOM 2126 N N . HIS A 1 273 ? 0.870 16.099 -15.963 1.00 86.88 273 HIS A N 1
ATOM 2127 C CA . HIS A 1 273 ? 0.962 15.734 -14.548 1.00 86.88 273 HIS A CA 1
ATOM 2128 C C . HIS A 1 273 ? 0.668 16.916 -13.603 1.00 86.88 273 HIS A C 1
ATOM 2130 O O . HIS A 1 273 ? 0.099 16.703 -12.535 1.00 86.88 273 HIS A O 1
ATOM 2136 N N . LYS A 1 274 ? 0.993 18.160 -13.992 1.00 88.75 274 LYS A N 1
ATOM 2137 C CA . LYS A 1 274 ? 0.648 19.361 -13.211 1.00 88.75 274 LYS A CA 1
ATOM 2138 C C . LYS A 1 274 ? -0.842 19.670 -13.297 1.00 88.75 274 LYS A C 1
ATOM 2140 O O . LYS A 1 274 ? -1.442 20.020 -12.287 1.00 88.75 274 LYS A O 1
ATOM 2145 N N . ILE A 1 275 ? -1.440 19.488 -14.475 1.00 88.56 275 ILE A N 1
ATOM 2146 C CA . ILE A 1 275 ? -2.885 19.651 -14.682 1.00 88.56 275 ILE A CA 1
ATOM 2147 C C . ILE A 1 275 ? -3.658 18.633 -13.836 1.00 88.56 275 ILE A C 1
ATOM 2149 O O . ILE A 1 275 ? -4.566 18.999 -13.098 1.00 88.56 275 ILE A O 1
ATOM 2153 N N . LEU A 1 276 ? -3.275 17.356 -13.880 1.00 91.62 276 LEU A N 1
ATOM 2154 C CA . LEU A 1 276 ? -3.911 16.320 -13.061 1.00 91.62 276 LEU A CA 1
ATOM 2155 C C . LEU A 1 276 ? -3.732 16.583 -11.557 1.00 91.62 276 LEU A C 1
ATOM 2157 O O . LEU A 1 276 ? -4.673 16.373 -10.789 1.00 91.62 276 LEU A O 1
ATOM 2161 N N . GLY A 1 277 ? -2.569 17.104 -11.152 1.00 91.31 277 GLY A N 1
ATOM 2162 C CA . GLY A 1 277 ? -2.316 17.535 -9.778 1.00 91.31 277 GLY A CA 1
ATOM 2163 C C . GLY A 1 277 ? -3.189 18.719 -9.348 1.00 91.31 277 GLY A C 1
ATOM 2164 O O . GLY A 1 277 ? -3.749 18.702 -8.254 1.00 91.31 277 GLY A O 1
ATOM 2165 N N . SER A 1 278 ? -3.380 19.726 -10.205 1.00 90.44 278 SER A N 1
ATOM 2166 C CA . SER A 1 278 ? -4.252 20.869 -9.895 1.00 90.44 278 SER A CA 1
ATOM 2167 C C . SER A 1 278 ? -5.734 20.478 -9.870 1.00 90.44 278 SER A C 1
ATOM 2169 O O . SER A 1 278 ? -6.493 20.975 -9.039 1.00 90.44 278 SER A O 1
ATOM 2171 N N . MET A 1 279 ? -6.148 19.518 -10.703 1.00 90.50 279 MET A N 1
ATOM 2172 C CA . MET A 1 279 ? -7.496 18.941 -10.680 1.00 90.50 279 MET A CA 1
ATOM 2173 C C . MET A 1 279 ? -7.814 18.224 -9.359 1.00 90.50 279 MET A C 1
ATOM 2175 O O . MET A 1 279 ? -8.972 18.234 -8.933 1.00 90.50 279 MET A O 1
ATOM 2179 N N . ALA A 1 280 ? -6.812 17.661 -8.675 1.00 91.44 280 ALA A N 1
ATOM 2180 C CA . ALA A 1 280 ? -6.996 17.007 -7.378 1.00 91.44 280 ALA A CA 1
ATOM 2181 C C . ALA A 1 280 ? -7.510 17.968 -6.290 1.00 91.44 280 ALA A C 1
ATOM 2183 O O . ALA A 1 280 ? -8.242 17.546 -5.398 1.00 91.44 280 ALA A O 1
ATOM 2184 N N . VAL A 1 281 ? -7.219 19.273 -6.400 1.00 88.19 281 VAL A N 1
ATOM 2185 C CA . VAL A 1 281 ? -7.759 20.304 -5.492 1.00 88.19 281 VAL A CA 1
ATOM 2186 C C . VAL A 1 281 ? -9.289 20.347 -5.550 1.00 88.19 281 VAL A C 1
ATOM 2188 O O . VAL A 1 281 ? -9.944 20.573 -4.538 1.00 88.19 281 VAL A O 1
ATOM 2191 N N . LYS A 1 282 ? -9.869 20.108 -6.734 1.00 88.50 282 LYS A N 1
ATOM 2192 C CA . LYS A 1 282 ? -11.318 20.170 -6.963 1.00 88.50 282 LYS A CA 1
ATOM 2193 C C . LYS A 1 282 ? -12.012 18.824 -6.774 1.00 88.50 282 LYS A C 1
ATOM 2195 O O . LYS A 1 282 ? -13.104 18.781 -6.216 1.00 88.50 282 LYS A O 1
ATOM 2200 N N . TYR A 1 283 ? -11.425 17.746 -7.289 1.00 88.88 283 TYR A N 1
ATOM 2201 C CA . TYR A 1 283 ? -12.075 16.430 -7.327 1.00 88.88 283 TYR A CA 1
ATOM 2202 C C . TYR A 1 283 ? -11.619 15.488 -6.208 1.00 88.88 283 TYR A C 1
ATOM 2204 O O . TYR A 1 283 ? -12.194 14.415 -6.047 1.00 88.88 283 TYR A O 1
ATOM 2212 N N . GLY A 1 284 ? -10.635 15.904 -5.410 1.00 88.94 284 GLY A N 1
ATOM 2213 C CA . GLY A 1 284 ? -10.090 15.126 -4.310 1.00 88.94 284 GLY A CA 1
ATOM 2214 C C . GLY A 1 284 ? -8.909 14.233 -4.715 1.00 88.94 284 GLY A C 1
ATOM 2215 O O . GLY A 1 284 ? -8.419 14.291 -5.847 1.00 88.94 284 GLY A O 1
ATOM 2216 N N . PRO A 1 285 ? -8.435 13.390 -3.780 1.00 92.06 285 PRO A N 1
ATOM 2217 C CA . PRO A 1 285 ? -7.229 12.573 -3.949 1.00 92.06 285 PRO A CA 1
ATOM 2218 C C . PRO A 1 285 ? -7.369 11.461 -4.999 1.00 92.06 285 PRO A C 1
ATOM 2220 O O . PRO A 1 285 ? -6.364 10.916 -5.456 1.00 92.06 285 PRO A O 1
ATOM 2223 N N . ILE A 1 286 ? -8.600 11.122 -5.385 1.00 94.38 286 ILE A N 1
ATOM 2224 C CA . ILE A 1 286 ? -8.930 10.100 -6.374 1.00 94.38 286 ILE A CA 1
ATOM 2225 C C . ILE A 1 286 ? -10.131 10.562 -7.196 1.00 94.38 286 ILE A C 1
ATOM 2227 O O . ILE A 1 286 ? -11.148 10.969 -6.641 1.00 94.38 286 ILE A O 1
ATOM 2231 N N . PHE A 1 287 ? -10.023 10.505 -8.520 1.00 94.88 287 PHE A N 1
ATOM 2232 C CA . PHE A 1 287 ? -11.111 10.872 -9.425 1.00 94.88 287 PHE A CA 1
ATOM 2233 C C . PHE A 1 287 ? -10.965 10.171 -10.772 1.00 94.88 287 PHE A C 1
ATOM 2235 O O . PHE A 1 287 ? -9.909 9.643 -11.109 1.00 94.88 287 PHE A O 1
ATOM 2242 N N . THR A 1 288 ? -12.032 10.151 -11.561 1.00 95.50 288 THR A N 1
ATOM 2243 C CA . THR A 1 288 ? -12.043 9.555 -12.896 1.00 95.50 288 THR A CA 1
ATOM 2244 C C . THR A 1 288 ? -12.074 10.627 -13.970 1.00 95.50 288 THR A C 1
ATOM 2246 O O . THR A 1 288 ? -12.810 11.609 -13.884 1.00 95.50 288 THR A O 1
ATOM 2249 N N . ILE A 1 289 ? -11.272 10.413 -15.004 1.00 93.94 289 ILE A N 1
ATOM 2250 C CA . ILE A 1 289 ? -11.339 11.124 -16.274 1.00 93.94 289 ILE A CA 1
ATOM 2251 C C . ILE A 1 289 ? -11.714 10.124 -17.367 1.00 93.94 289 ILE A C 1
ATOM 2253 O O . ILE A 1 289 ? -11.690 8.908 -17.190 1.00 93.94 289 ILE A O 1
ATOM 2257 N N . GLN A 1 290 ? -12.053 10.655 -18.525 1.00 91.75 290 GLN A N 1
ATOM 2258 C CA . GLN A 1 290 ? -12.459 9.901 -19.700 1.00 91.75 290 GLN A CA 1
ATOM 2259 C C . GLN A 1 290 ? -11.523 10.303 -20.833 1.00 91.75 290 GLN A C 1
ATOM 2261 O O . GLN A 1 290 ? -11.492 11.477 -21.176 1.00 91.75 290 GLN A O 1
ATOM 2266 N N . LEU A 1 291 ? -10.760 9.376 -21.399 1.00 87.56 291 LEU A N 1
ATOM 2267 C CA . LEU A 1 291 ? -9.917 9.607 -22.570 1.00 87.56 291 LEU A CA 1
ATOM 2268 C C . LEU A 1 291 ? -10.538 8.864 -23.756 1.00 87.56 291 LEU A C 1
ATOM 2270 O O . LEU A 1 291 ? -10.400 7.646 -23.887 1.00 87.56 291 LEU A O 1
ATOM 2274 N N . GLY A 1 292 ? -11.287 9.585 -24.590 1.00 85.75 292 GLY A N 1
ATOM 2275 C CA . GLY A 1 292 ? -12.121 8.979 -25.626 1.00 85.75 292 GLY A CA 1
ATOM 2276 C C . GLY A 1 292 ? -13.163 8.022 -25.034 1.00 85.75 292 GLY A C 1
ATOM 2277 O O . GLY A 1 292 ? -13.944 8.389 -24.158 1.00 85.75 292 GLY A O 1
ATOM 2278 N N . VAL A 1 293 ? -13.136 6.754 -25.446 1.00 85.38 293 VAL A N 1
ATOM 2279 C CA . VAL A 1 293 ? -14.017 5.697 -24.907 1.00 85.38 293 VAL A CA 1
ATOM 2280 C C . VAL A 1 293 ? -13.449 4.988 -23.671 1.00 85.38 293 VAL A C 1
ATOM 2282 O O . VAL A 1 293 ? -14.097 4.100 -23.118 1.00 85.38 293 VAL A O 1
ATOM 2285 N N . ARG A 1 294 ? -12.246 5.359 -23.213 1.00 87.38 294 ARG A N 1
ATOM 2286 C CA . ARG A 1 294 ? -11.579 4.734 -22.064 1.00 87.38 294 ARG A CA 1
ATOM 2287 C C . ARG A 1 294 ? -11.755 5.569 -20.799 1.00 87.38 294 ARG A C 1
ATOM 2289 O O . ARG A 1 294 ? -11.359 6.730 -20.756 1.00 87.38 294 ARG A O 1
ATOM 2296 N N . GLN A 1 295 ? -12.289 4.956 -19.750 1.00 91.12 295 GLN A N 1
ATOM 2297 C CA . GLN A 1 295 ? -12.270 5.540 -18.412 1.00 91.12 295 GLN A CA 1
ATOM 2298 C C . GLN A 1 295 ? -10.873 5.374 -17.801 1.00 91.12 295 GLN A C 1
ATOM 2300 O O . GLN A 1 295 ? -10.276 4.302 -17.899 1.00 91.12 295 GLN A O 1
ATOM 2305 N N . VAL A 1 296 ? -10.363 6.424 -17.163 1.00 91.94 296 VAL A N 1
ATOM 2306 C CA . VAL A 1 296 ? -9.056 6.440 -16.502 1.00 91.94 296 VAL A CA 1
ATOM 2307 C C . VAL A 1 296 ? -9.228 6.936 -15.075 1.00 91.94 296 VAL A C 1
ATOM 2309 O O . VAL A 1 296 ? -9.834 7.978 -14.834 1.00 91.94 296 VAL A O 1
ATOM 2312 N N . LEU A 1 297 ? -8.688 6.180 -14.126 1.00 94.31 297 LEU A N 1
ATOM 2313 C CA . LEU A 1 297 ? -8.638 6.557 -12.722 1.00 94.31 297 LEU A CA 1
ATOM 2314 C C . LEU A 1 297 ? -7.349 7.337 -12.453 1.00 94.31 297 LEU A C 1
ATOM 2316 O O . LEU A 1 297 ? -6.260 6.863 -12.767 1.00 94.31 297 LEU A O 1
ATOM 2320 N N . VAL A 1 298 ? -7.477 8.521 -11.869 1.00 95.31 298 VAL A N 1
ATOM 2321 C CA . VAL A 1 298 ? -6.362 9.387 -11.490 1.00 95.31 298 VAL A CA 1
ATOM 2322 C C . VAL A 1 298 ? -6.213 9.343 -9.973 1.00 95.31 298 VAL A C 1
ATOM 2324 O O . VAL A 1 298 ? -7.178 9.575 -9.244 1.00 95.31 298 VAL A O 1
ATOM 2327 N N . VAL A 1 299 ? -4.999 9.051 -9.507 1.00 95.56 299 VAL A N 1
ATOM 2328 C CA . VAL A 1 299 ? -4.653 8.929 -8.085 1.00 95.56 299 VAL A CA 1
ATOM 2329 C C . VAL A 1 299 ? -3.587 9.966 -7.749 1.00 95.56 299 VAL A C 1
ATOM 2331 O O . VAL A 1 299 ? -2.521 9.978 -8.357 1.00 95.56 299 VAL A O 1
ATOM 2334 N N . ASN A 1 300 ? -3.880 10.831 -6.779 1.00 93.69 300 ASN A N 1
ATOM 2335 C CA . ASN A 1 300 ? -3.027 11.939 -6.332 1.00 93.69 300 ASN A CA 1
ATOM 2336 C C . ASN A 1 300 ? -2.714 11.861 -4.823 1.00 93.69 300 ASN A C 1
ATOM 2338 O O . ASN A 1 300 ? -2.418 12.874 -4.194 1.00 93.69 300 ASN A O 1
ATOM 2342 N N . SER A 1 301 ? -2.801 10.671 -4.222 1.00 92.38 301 SER A N 1
ATOM 2343 C CA . SER A 1 301 ? -2.561 10.439 -2.791 1.00 92.38 301 SER A CA 1
ATOM 2344 C C . SER A 1 301 ? -1.638 9.237 -2.578 1.00 92.38 301 SER A C 1
ATOM 2346 O O . SER A 1 301 ? -1.718 8.235 -3.294 1.00 92.38 301 SER A O 1
ATOM 2348 N N . TRP A 1 302 ? -0.742 9.349 -1.593 1.00 92.50 302 TRP A N 1
ATOM 2349 C CA . TRP A 1 302 ? 0.263 8.321 -1.310 1.00 92.50 302 TRP A CA 1
ATOM 2350 C C . TRP A 1 302 ? -0.326 7.107 -0.580 1.00 92.50 302 TRP A C 1
ATOM 2352 O O . TRP A 1 302 ? 0.133 5.989 -0.790 1.00 92.50 302 TRP A O 1
ATOM 2362 N N . ASP A 1 303 ? -1.338 7.308 0.261 1.00 88.31 303 ASP A N 1
ATOM 2363 C CA . ASP A 1 303 ? -2.029 6.264 1.016 1.00 88.31 303 ASP A CA 1
ATOM 2364 C C . ASP A 1 303 ? -2.900 5.391 0.102 1.00 88.31 303 ASP A C 1
ATOM 2366 O O . ASP A 1 303 ? -2.815 4.165 0.180 1.00 88.31 303 ASP A O 1
ATOM 2370 N N . ILE A 1 304 ? -3.612 5.994 -0.858 1.00 92.12 304 ILE A N 1
ATOM 2371 C CA . ILE A 1 304 ? -4.339 5.256 -1.902 1.00 92.12 304 ILE A CA 1
ATOM 2372 C C . ILE A 1 304 ? -3.353 4.515 -2.813 1.00 92.12 304 ILE A C 1
ATOM 2374 O O . ILE A 1 304 ? -3.555 3.345 -3.133 1.00 92.12 304 ILE A O 1
ATOM 2378 N N . ALA A 1 305 ? -2.250 5.161 -3.211 1.00 92.75 305 ALA A N 1
ATOM 2379 C CA . ALA A 1 305 ? -1.215 4.501 -4.006 1.00 92.75 305 ALA A CA 1
ATOM 2380 C C . ALA A 1 305 ? -0.600 3.301 -3.266 1.00 92.75 305 ALA A C 1
ATOM 2382 O O . ALA A 1 305 ? -0.371 2.259 -3.878 1.00 92.75 305 ALA A O 1
ATOM 2383 N N . LYS A 1 306 ? -0.375 3.419 -1.950 1.00 91.88 306 LYS A N 1
ATOM 2384 C CA . LYS A 1 306 ? 0.079 2.307 -1.110 1.00 91.88 306 LYS A CA 1
ATOM 2385 C C . LYS A 1 306 ? -0.918 1.154 -1.165 1.00 91.88 306 LYS A C 1
ATOM 2387 O O . LYS A 1 306 ? -0.501 0.041 -1.444 1.00 91.88 306 LYS A O 1
ATOM 2392 N N . GLU A 1 307 ? -2.209 1.414 -0.969 1.00 90.50 307 GLU A N 1
ATOM 2393 C CA . GLU A 1 307 ? -3.242 0.375 -1.051 1.00 90.50 307 GLU A CA 1
ATOM 2394 C C . GLU A 1 307 ? -3.262 -0.320 -2.425 1.00 90.50 307 GLU A C 1
ATOM 2396 O O . GLU A 1 307 ? -3.289 -1.549 -2.498 1.00 90.50 307 GLU A O 1
ATOM 2401 N N . ILE A 1 308 ? -3.175 0.448 -3.517 1.00 92.00 308 ILE A N 1
ATOM 2402 C CA . ILE A 1 308 ? -3.126 -0.071 -4.893 1.00 92.00 308 ILE A CA 1
ATOM 2403 C C . ILE A 1 308 ? -1.915 -0.988 -5.096 1.00 92.00 308 ILE A C 1
ATOM 2405 O O . ILE A 1 308 ? -2.070 -2.084 -5.626 1.00 92.00 308 ILE A O 1
ATOM 2409 N N . PHE A 1 309 ? -0.725 -0.570 -4.655 1.00 91.88 309 PHE A N 1
ATOM 2410 C CA . PHE A 1 309 ? 0.521 -1.319 -4.853 1.00 91.88 309 PHE A CA 1
ATOM 2411 C C . PHE A 1 309 ? 0.813 -2.373 -3.773 1.00 91.88 309 PHE A C 1
ATOM 2413 O O . PHE A 1 309 ? 1.834 -3.053 -3.860 1.00 91.88 309 PHE A O 1
ATOM 2420 N N . THR A 1 310 ? -0.047 -2.533 -2.761 1.00 90.94 310 THR A N 1
ATOM 2421 C CA . THR A 1 310 ? 0.074 -3.615 -1.766 1.00 90.94 310 THR A CA 1
ATOM 2422 C C . THR A 1 310 ? -1.130 -4.543 -1.768 1.00 90.94 310 THR A C 1
ATOM 2424 O O . THR A 1 310 ? -0.986 -5.740 -1.989 1.00 90.94 310 THR A O 1
ATOM 2427 N N . THR A 1 311 ? -2.320 -4.004 -1.520 1.00 93.75 311 THR A N 1
ATOM 2428 C CA . THR A 1 311 ? -3.544 -4.787 -1.319 1.00 93.75 311 THR A CA 1
ATOM 2429 C C . THR A 1 311 ? -4.099 -5.276 -2.651 1.00 93.75 311 THR A C 1
ATOM 2431 O O . THR A 1 311 ? -4.544 -6.416 -2.755 1.00 93.75 311 THR A O 1
ATOM 2434 N N . HIS A 1 312 ? -4.027 -4.431 -3.683 1.00 90.81 312 HIS A N 1
ATOM 2435 C CA . HIS A 1 312 ? -4.606 -4.703 -5.004 1.00 90.81 312 HIS A CA 1
ATOM 2436 C C . HIS A 1 312 ? -3.558 -4.971 -6.093 1.00 90.81 312 HIS A C 1
ATOM 2438 O O . HIS A 1 312 ? -3.928 -5.067 -7.264 1.00 90.81 312 HIS A O 1
ATOM 2444 N N . ASP A 1 313 ? -2.277 -5.121 -5.729 1.00 89.88 313 ASP A N 1
ATOM 2445 C CA . ASP A 1 313 ? -1.131 -5.174 -6.656 1.00 89.88 313 ASP A CA 1
ATOM 2446 C C . ASP A 1 313 ? -1.360 -6.153 -7.814 1.00 89.88 313 ASP A C 1
ATOM 2448 O O . ASP A 1 313 ? -1.285 -5.777 -8.985 1.00 89.88 313 ASP A O 1
ATOM 2452 N N . ALA A 1 314 ? -1.748 -7.391 -7.504 1.00 88.25 314 ALA A N 1
ATOM 2453 C CA . ALA A 1 314 ? -1.974 -8.425 -8.510 1.00 88.25 314 ALA A CA 1
ATOM 2454 C C . ALA A 1 314 ? -3.090 -8.068 -9.514 1.00 88.25 314 ALA A C 1
ATOM 2456 O O . ALA A 1 314 ? -3.003 -8.438 -10.685 1.00 88.25 314 ALA A O 1
ATOM 2457 N N . ILE A 1 315 ? -4.121 -7.335 -9.081 1.00 90.69 315 ILE A N 1
ATOM 2458 C CA . ILE A 1 315 ? -5.292 -6.978 -9.899 1.00 90.69 315 ILE A CA 1
ATOM 2459 C C . ILE A 1 315 ? -4.965 -5.801 -10.833 1.00 90.69 315 ILE A C 1
ATOM 2461 O O . ILE A 1 315 ? -5.425 -5.762 -11.973 1.00 90.69 315 ILE A O 1
ATOM 2465 N N . VAL A 1 316 ? -4.140 -4.856 -10.373 1.00 91.00 316 VAL A N 1
ATOM 2466 C CA . VAL A 1 316 ? -3.806 -3.606 -11.089 1.00 91.00 316 VAL A CA 1
ATOM 2467 C C . VAL A 1 316 ? -2.459 -3.650 -11.823 1.00 91.00 316 VAL A C 1
ATOM 2469 O O . VAL A 1 316 ? -2.046 -2.665 -12.432 1.00 91.00 316 VAL A O 1
ATOM 2472 N N . SER A 1 317 ? -1.769 -4.793 -11.798 1.00 89.25 317 SER A N 1
ATOM 2473 C CA . SER A 1 317 ? -0.410 -4.946 -12.338 1.00 89.25 317 SER A CA 1
ATOM 2474 C C . SER A 1 317 ? -0.305 -4.905 -13.869 1.00 89.25 317 SER A C 1
ATOM 2476 O O . SER A 1 317 ? 0.772 -4.626 -14.404 1.00 89.25 317 SER A O 1
ATOM 2478 N N . SER A 1 318 ? -1.378 -5.207 -14.608 1.00 93.38 318 SER A N 1
ATOM 2479 C CA . SER A 1 318 ? -1.293 -5.343 -16.068 1.00 93.38 318 SER A CA 1
ATOM 2480 C C . SER A 1 318 ? -1.155 -4.002 -16.794 1.00 93.38 318 SER A C 1
ATOM 2482 O O . SER A 1 318 ? -1.779 -3.006 -16.435 1.00 93.38 318 SER A O 1
ATOM 2484 N N . ARG A 1 319 ? -0.373 -3.984 -17.881 1.00 89.62 319 ARG A N 1
ATOM 2485 C CA . ARG A 1 319 ? -0.268 -2.835 -18.791 1.00 89.62 319 ARG A CA 1
ATOM 2486 C C . ARG A 1 319 ? -1.398 -2.836 -19.835 1.00 89.62 319 ARG A C 1
ATOM 2488 O O . ARG A 1 319 ? -1.730 -3.905 -20.358 1.00 89.62 319 ARG A O 1
ATOM 2495 N N . PRO A 1 320 ? -1.987 -1.672 -20.168 1.00 88.00 320 PRO A N 1
ATOM 2496 C CA . PRO A 1 320 ? -2.915 -1.548 -21.289 1.00 88.00 320 PRO A CA 1
ATOM 2497 C C . PRO A 1 320 ? -2.237 -1.817 -22.639 1.00 88.00 320 PRO A C 1
ATOM 2499 O O . PRO A 1 320 ? -1.058 -1.527 -22.834 1.00 88.00 320 PRO A O 1
ATOM 2502 N N . LYS A 1 321 ? -3.006 -2.329 -23.605 1.00 88.38 321 LYS A N 1
ATOM 2503 C CA . LYS A 1 321 ? -2.533 -2.606 -24.969 1.00 88.38 321 LYS A CA 1
ATOM 2504 C C . LYS A 1 321 ? -2.496 -1.335 -25.823 1.00 88.38 321 LYS A C 1
ATOM 2506 O O . LYS A 1 321 ? -3.360 -1.142 -26.673 1.00 88.38 321 LYS A O 1
ATOM 2511 N N . PHE A 1 322 ? -1.500 -0.484 -25.596 1.00 88.38 322 PHE A N 1
ATOM 2512 C CA . PHE A 1 322 ? -1.274 0.711 -26.414 1.00 88.38 322 PHE A CA 1
ATOM 2513 C C . PHE A 1 322 ? -0.698 0.375 -27.794 1.00 88.38 322 PHE A C 1
ATOM 2515 O O . PHE A 1 322 ? 0.032 -0.608 -27.967 1.00 88.38 322 PHE A O 1
ATOM 2522 N N . THR A 1 323 ? -0.993 1.228 -28.772 1.00 90.12 323 THR A N 1
ATOM 2523 C CA . THR A 1 323 ? -0.515 1.115 -30.156 1.00 90.12 323 THR A CA 1
ATOM 2524 C C . THR A 1 323 ? 1.007 1.230 -30.230 1.00 90.12 323 THR A C 1
ATOM 2526 O O . THR A 1 323 ? 1.655 0.440 -30.918 1.00 90.12 323 THR A O 1
ATOM 2529 N N . ALA A 1 324 ? 1.597 2.141 -29.451 1.00 88.88 324 ALA A N 1
ATOM 2530 C CA . ALA A 1 324 ? 3.047 2.284 -29.360 1.00 88.88 324 ALA A CA 1
ATOM 2531 C C . ALA A 1 324 ? 3.718 1.007 -28.827 1.00 88.88 324 ALA A C 1
ATOM 2533 O O . ALA A 1 324 ? 4.658 0.508 -29.440 1.00 88.88 324 ALA A O 1
ATOM 2534 N N . ALA A 1 325 ? 3.184 0.405 -27.759 1.00 89.38 325 ALA A N 1
ATOM 2535 C CA . ALA A 1 325 ? 3.698 -0.856 -27.215 1.00 89.38 325 ALA A CA 1
ATOM 2536 C C . ALA A 1 325 ? 3.602 -2.017 -28.222 1.00 89.38 325 ALA A C 1
ATOM 2538 O O . ALA A 1 325 ? 4.474 -2.884 -28.253 1.00 89.38 325 ALA A O 1
ATOM 2539 N N . LYS A 1 326 ? 2.586 -2.007 -29.093 1.00 91.81 326 LYS A N 1
ATOM 2540 C CA . LYS A 1 326 ? 2.457 -2.981 -30.179 1.00 91.81 326 LYS A CA 1
ATOM 2541 C C . LYS A 1 326 ? 3.530 -2.803 -31.255 1.00 91.81 326 LYS A C 1
ATOM 2543 O O . LYS A 1 326 ? 4.175 -3.765 -31.654 1.00 91.81 326 LYS A O 1
ATOM 2548 N N . ILE A 1 327 ? 3.701 -1.577 -31.754 1.00 92.44 327 ILE A N 1
ATOM 2549 C CA . ILE A 1 327 ? 4.566 -1.294 -32.910 1.00 92.44 327 ILE A CA 1
ATOM 2550 C C . ILE A 1 327 ? 6.042 -1.243 -32.502 1.00 92.44 327 ILE A C 1
ATOM 2552 O O . ILE A 1 327 ? 6.885 -1.851 -33.154 1.00 92.44 327 ILE A O 1
ATOM 2556 N N . LEU A 1 328 ? 6.351 -0.501 -31.441 1.00 90.38 328 LEU A N 1
ATOM 2557 C CA . LEU A 1 328 ? 7.711 -0.241 -30.967 1.00 90.38 328 LEU A CA 1
ATOM 2558 C C . LEU A 1 328 ? 8.187 -1.300 -29.966 1.00 90.38 328 LEU A C 1
ATOM 2560 O O . LEU A 1 328 ? 9.370 -1.624 -29.912 1.00 90.38 328 LEU A O 1
ATOM 2564 N N . GLY A 1 329 ? 7.266 -1.867 -29.187 1.00 89.38 329 GLY A N 1
ATOM 2565 C CA . GLY A 1 329 ? 7.559 -2.876 -28.168 1.00 89.38 329 GLY A CA 1
ATOM 2566 C C . GLY A 1 329 ? 7.584 -4.314 -28.687 1.00 89.38 329 GLY A C 1
ATOM 2567 O O . GLY A 1 329 ? 7.415 -5.227 -27.883 1.00 89.38 329 GLY A O 1
ATOM 2568 N N . TYR A 1 330 ? 7.776 -4.517 -29.998 1.00 92.44 330 TYR A N 1
ATOM 2569 C CA . TYR A 1 330 ? 7.822 -5.836 -30.644 1.00 92.44 330 TYR A CA 1
ATOM 2570 C C . TYR A 1 330 ? 6.587 -6.693 -30.328 1.00 92.44 330 TYR A C 1
ATOM 2572 O O . TYR A 1 330 ? 6.700 -7.790 -29.788 1.00 92.44 330 TYR A O 1
ATOM 2580 N N . ASP A 1 331 ? 5.399 -6.158 -30.617 1.00 93.50 331 ASP A N 1
ATOM 2581 C CA . ASP A 1 331 ? 4.111 -6.790 -30.305 1.00 93.50 331 ASP A CA 1
ATOM 2582 C C . ASP A 1 331 ? 4.009 -7.212 -28.832 1.00 93.50 331 ASP A C 1
ATOM 2584 O O . ASP A 1 331 ? 3.647 -8.338 -28.502 1.00 93.50 331 ASP A O 1
ATOM 2588 N N . TYR A 1 332 ? 4.349 -6.281 -27.934 1.00 92.50 332 TYR A N 1
ATOM 2589 C CA . TYR A 1 332 ? 4.344 -6.460 -26.480 1.00 92.50 332 TYR A CA 1
ATOM 2590 C C . TYR A 1 332 ? 5.409 -7.412 -25.912 1.00 92.50 332 TYR A C 1
ATOM 2592 O O . TYR A 1 332 ? 5.325 -7.734 -24.728 1.00 92.50 332 TYR A O 1
ATOM 2600 N N . ALA A 1 333 ? 6.432 -7.819 -26.671 1.00 91.69 333 ALA A N 1
ATOM 2601 C CA . ALA A 1 333 ? 7.573 -8.561 -26.117 1.00 91.69 333 ALA A CA 1
ATOM 2602 C C . ALA A 1 333 ? 8.415 -7.709 -25.150 1.00 91.69 333 ALA A C 1
ATOM 2604 O O . ALA A 1 333 ? 9.035 -8.224 -24.220 1.00 91.69 333 ALA A O 1
ATOM 2605 N N . MET A 1 334 ? 8.417 -6.390 -25.342 1.00 88.75 334 MET A N 1
ATOM 2606 C CA . MET A 1 334 ? 9.121 -5.442 -24.488 1.00 88.75 334 MET A CA 1
ATOM 2607 C C . MET A 1 334 ? 8.564 -5.444 -23.053 1.00 88.75 334 MET A C 1
ATOM 2609 O O . MET A 1 334 ? 7.557 -4.791 -22.771 1.00 88.75 334 MET A O 1
ATOM 2613 N N . PHE A 1 335 ? 9.256 -6.122 -22.127 1.00 84.50 335 PHE A N 1
ATOM 2614 C CA . PHE A 1 335 ? 8.730 -6.438 -20.787 1.00 84.50 335 PHE A CA 1
ATOM 2615 C C . PHE A 1 335 ? 8.300 -5.216 -19.947 1.00 84.50 335 PHE A C 1
ATOM 2617 O O . PHE A 1 335 ? 7.432 -5.343 -19.083 1.00 84.50 335 PHE A O 1
ATOM 2624 N N . GLY A 1 336 ? 8.851 -4.021 -20.201 1.00 83.31 336 GLY A N 1
ATOM 2625 C CA . GLY A 1 336 ? 8.442 -2.778 -19.527 1.00 83.31 336 GLY A CA 1
ATOM 2626 C C . GLY A 1 336 ? 6.999 -2.337 -19.832 1.00 83.31 336 GLY A C 1
ATOM 2627 O O . GLY A 1 336 ? 6.358 -1.685 -19.001 1.00 83.31 336 GLY A O 1
ATOM 2628 N N . VAL A 1 337 ? 6.471 -2.729 -20.997 1.00 85.69 337 VAL A N 1
ATOM 2629 C CA . VAL A 1 337 ? 5.115 -2.403 -21.479 1.00 85.69 337 VAL A CA 1
ATOM 2630 C C . VAL A 1 337 ? 4.252 -3.644 -21.739 1.00 85.69 337 VAL A C 1
ATOM 2632 O O . VAL A 1 337 ? 3.092 -3.507 -22.129 1.00 85.69 337 VAL A O 1
ATOM 2635 N N . SER A 1 338 ? 4.777 -4.851 -21.507 1.00 88.81 338 SER A N 1
ATOM 2636 C CA . SER A 1 338 ? 4.024 -6.098 -21.660 1.00 88.81 338 SER A CA 1
ATOM 2637 C C . SER A 1 338 ? 2.866 -6.205 -20.659 1.00 88.81 338 SER A C 1
ATOM 2639 O O . SER A 1 338 ? 3.003 -5.794 -19.501 1.00 88.81 338 SER A O 1
ATOM 2641 N N . PRO A 1 339 ? 1.736 -6.821 -21.053 1.00 91.75 339 PRO A N 1
ATOM 2642 C CA . PRO A 1 339 ? 0.702 -7.245 -20.116 1.00 91.75 339 PRO A CA 1
ATOM 2643 C C . PRO A 1 339 ? 1.258 -8.165 -19.022 1.00 91.75 339 PRO A C 1
ATOM 2645 O O . PRO A 1 339 ? 2.188 -8.942 -19.253 1.00 91.75 339 PRO A O 1
ATOM 2648 N N . TYR A 1 340 ? 0.659 -8.107 -17.832 1.00 91.56 340 TYR A N 1
ATOM 2649 C CA . TYR A 1 340 ? 1.062 -8.981 -16.734 1.00 91.56 340 TYR A CA 1
ATOM 2650 C C . TYR A 1 340 ? 0.672 -10.432 -17.043 1.00 91.56 340 TYR A C 1
ATOM 2652 O O . TYR A 1 340 ? -0.449 -10.707 -17.468 1.00 91.56 340 TYR A O 1
ATOM 2660 N N . GLY A 1 341 ? 1.590 -11.372 -16.817 1.00 91.56 341 GLY A N 1
ATOM 2661 C CA . GLY A 1 341 ? 1.363 -12.785 -17.108 1.00 91.56 341 GLY A CA 1
ATOM 2662 C C . GLY A 1 341 ? 2.607 -13.652 -16.895 1.00 91.56 341 GLY A C 1
ATOM 2663 O O . GLY A 1 341 ? 3.613 -13.171 -16.368 1.00 91.56 341 GLY A O 1
ATOM 2664 N N . PRO A 1 342 ? 2.560 -14.942 -17.279 1.00 92.94 342 PRO A N 1
ATOM 2665 C CA . PRO A 1 342 ? 3.699 -15.858 -17.173 1.00 92.94 342 PRO A CA 1
ATOM 2666 C C . PRO A 1 342 ? 4.966 -15.336 -17.865 1.00 92.94 342 PRO A C 1
ATOM 2668 O O . PRO A 1 342 ? 6.017 -15.305 -17.233 1.00 92.94 342 PRO A O 1
ATOM 2671 N N . TYR A 1 343 ? 4.843 -14.833 -19.101 1.00 93.00 343 TYR A N 1
ATOM 2672 C CA . TYR A 1 343 ? 5.959 -14.248 -19.855 1.00 93.00 343 TYR A CA 1
ATOM 2673 C C . TYR A 1 343 ? 6.636 -13.098 -19.096 1.00 93.00 343 TYR A C 1
ATOM 2675 O O . TYR A 1 343 ? 7.842 -13.126 -18.863 1.00 93.00 343 TYR A O 1
ATOM 2683 N N . TRP A 1 344 ? 5.852 -12.117 -18.636 1.00 92.44 344 TRP A N 1
ATOM 2684 C CA . TRP A 1 344 ? 6.384 -10.965 -17.906 1.00 92.44 344 TRP A CA 1
ATOM 2685 C C . TRP A 1 344 ? 7.097 -11.367 -16.610 1.00 92.44 344 TRP A C 1
ATOM 2687 O O . TRP A 1 344 ? 8.146 -10.812 -16.287 1.00 92.44 344 TRP A O 1
ATOM 2697 N N . ARG A 1 345 ? 6.552 -12.343 -15.866 1.00 91.94 345 ARG A N 1
ATOM 2698 C CA . ARG A 1 345 ? 7.168 -12.832 -14.622 1.00 91.94 345 ARG A CA 1
ATOM 2699 C C . ARG A 1 345 ? 8.527 -13.479 -14.881 1.00 91.94 345 ARG A C 1
ATOM 2701 O O . ARG A 1 345 ? 9.464 -13.193 -14.138 1.00 91.94 345 ARG A O 1
ATOM 2708 N N . GLU A 1 346 ? 8.643 -14.290 -15.931 1.00 92.50 346 GLU A N 1
ATOM 2709 C CA . GLU A 1 346 ? 9.920 -14.921 -16.277 1.00 92.50 346 GLU A CA 1
ATOM 2710 C C . GLU A 1 346 ? 10.931 -13.891 -16.789 1.00 92.50 346 GLU A C 1
ATOM 2712 O O . GLU A 1 346 ? 12.066 -13.866 -16.321 1.00 92.50 346 GLU A O 1
ATOM 2717 N N . MET A 1 347 ? 10.508 -12.949 -17.638 1.00 90.88 347 MET A N 1
ATOM 2718 C CA . MET A 1 347 ? 11.381 -11.859 -18.085 1.00 90.88 347 MET A CA 1
ATOM 2719 C C . MET A 1 347 ? 11.868 -10.993 -16.927 1.00 90.88 347 MET A C 1
ATOM 2721 O O . MET A 1 347 ? 13.060 -10.713 -16.825 1.00 90.88 347 MET A O 1
ATOM 2725 N N . ARG A 1 348 ? 10.983 -10.631 -15.989 1.00 89.88 348 ARG A N 1
ATOM 2726 C CA . ARG A 1 348 ? 11.373 -9.888 -14.784 1.00 89.88 348 ARG A CA 1
ATOM 2727 C C . ARG A 1 348 ? 12.420 -10.650 -13.975 1.00 89.88 348 ARG A C 1
ATOM 2729 O O . ARG A 1 348 ? 13.347 -10.027 -13.452 1.00 89.88 348 ARG A O 1
ATOM 2736 N N . LYS A 1 349 ? 12.286 -11.972 -13.869 1.00 89.00 349 LYS A N 1
ATOM 2737 C CA . LYS A 1 349 ? 13.239 -12.839 -13.173 1.00 89.00 349 LYS A CA 1
ATOM 2738 C C . LYS A 1 349 ? 14.587 -12.873 -13.898 1.00 89.00 349 LYS A C 1
ATOM 2740 O O . LYS A 1 349 ? 15.590 -12.574 -13.258 1.00 89.00 349 LYS A O 1
ATOM 2745 N N . ILE A 1 350 ? 14.611 -13.134 -15.208 1.00 88.69 350 ILE A N 1
ATOM 2746 C CA . ILE A 1 350 ? 15.836 -13.145 -16.029 1.00 88.69 350 ILE A CA 1
ATOM 2747 C C . ILE A 1 350 ? 16.557 -11.798 -15.937 1.00 88.69 350 ILE A C 1
ATOM 2749 O O . ILE A 1 350 ? 17.728 -11.750 -15.575 1.00 88.69 350 ILE A O 1
ATOM 2753 N N . THR A 1 351 ? 15.860 -10.684 -16.172 1.00 86.25 351 THR A N 1
ATOM 2754 C CA . THR A 1 351 ? 16.467 -9.348 -16.104 1.00 86.25 351 THR A CA 1
ATOM 2755 C C . THR A 1 351 ? 17.030 -9.051 -14.712 1.00 86.25 351 THR A C 1
ATOM 2757 O O . THR A 1 351 ? 18.138 -8.528 -14.594 1.00 86.25 351 THR A O 1
ATOM 2760 N N . SER A 1 352 ? 16.309 -9.405 -13.645 1.00 85.56 352 SER A N 1
ATOM 2761 C CA . SER A 1 352 ? 16.757 -9.131 -12.271 1.00 85.56 352 SER A CA 1
ATOM 2762 C C . SER A 1 352 ? 17.950 -9.993 -11.847 1.00 85.56 352 SER A C 1
ATOM 2764 O O . SER A 1 352 ? 18.830 -9.505 -11.140 1.00 85.56 352 SER A O 1
ATOM 2766 N N . LEU A 1 353 ? 17.986 -11.265 -12.252 1.00 84.00 353 LEU A N 1
ATOM 2767 C CA . LEU A 1 353 ? 19.025 -12.215 -11.844 1.00 84.00 353 LEU A CA 1
ATOM 2768 C C . LEU A 1 353 ? 20.271 -12.135 -12.733 1.00 84.00 353 LEU A C 1
ATOM 2770 O O . LEU A 1 353 ? 21.390 -12.059 -12.219 1.00 84.00 353 LEU A O 1
ATOM 2774 N N . GLU A 1 354 ? 20.085 -12.101 -14.049 1.00 84.75 354 GLU A N 1
ATOM 2775 C CA . GLU A 1 354 ? 21.189 -12.188 -15.005 1.00 84.75 354 GLU A CA 1
ATOM 2776 C C . GLU A 1 354 ? 21.805 -10.817 -15.296 1.00 84.75 354 GLU A C 1
ATOM 2778 O O . GLU A 1 354 ? 23.028 -10.677 -15.310 1.00 84.75 354 GLU A O 1
ATOM 2783 N N . LEU A 1 355 ? 20.977 -9.779 -15.471 1.00 83.25 355 LEU A N 1
ATOM 2784 C CA . LEU A 1 355 ? 21.453 -8.461 -15.913 1.00 83.25 355 LEU A CA 1
ATOM 2785 C C . LEU A 1 355 ? 21.687 -7.491 -14.750 1.00 83.25 355 LEU A C 1
ATOM 2787 O O . LEU A 1 355 ? 22.714 -6.818 -14.680 1.00 83.25 355 LEU A O 1
ATOM 2791 N N . LEU A 1 356 ? 20.735 -7.408 -13.820 1.00 84.75 356 LEU A N 1
ATOM 2792 C CA . LEU A 1 356 ? 20.705 -6.362 -12.791 1.00 84.75 356 LEU A CA 1
ATOM 2793 C C . LEU A 1 356 ? 21.083 -6.856 -11.387 1.00 84.75 356 LEU A C 1
ATOM 2795 O O . LEU A 1 356 ? 20.890 -6.134 -10.407 1.00 84.75 356 LEU A O 1
ATOM 2799 N N . SER A 1 357 ? 21.649 -8.059 -11.263 1.00 84.94 357 SER A N 1
ATOM 2800 C CA . SER A 1 357 ? 22.098 -8.566 -9.966 1.00 84.94 357 SER A CA 1
ATOM 2801 C C . SER A 1 357 ? 23.284 -7.770 -9.418 1.00 84.94 357 SER A C 1
ATOM 2803 O O . SER A 1 357 ? 24.131 -7.269 -10.160 1.00 84.94 357 SER A O 1
ATOM 2805 N N . ALA A 1 358 ? 23.395 -7.701 -8.087 1.00 83.56 358 ALA A N 1
ATOM 2806 C CA . ALA A 1 358 ? 24.496 -7.002 -7.418 1.00 83.56 358 ALA A CA 1
ATOM 2807 C C . ALA A 1 358 ? 25.874 -7.503 -7.890 1.00 83.56 358 ALA A C 1
ATOM 2809 O O . ALA A 1 358 ? 26.769 -6.704 -8.163 1.00 83.56 358 ALA A O 1
ATOM 2810 N N . ARG A 1 359 ? 26.014 -8.825 -8.074 1.00 86.88 359 ARG A N 1
ATOM 2811 C CA . ARG A 1 359 ? 27.222 -9.451 -8.630 1.00 86.88 359 ARG A CA 1
ATOM 2812 C C . ARG A 1 359 ? 27.555 -8.890 -10.012 1.00 86.88 359 ARG A C 1
ATOM 2814 O O . ARG A 1 359 ? 28.701 -8.520 -10.260 1.00 86.88 359 ARG A O 1
ATOM 2821 N N . ARG A 1 360 ? 26.563 -8.812 -10.904 1.00 81.88 360 ARG A N 1
ATOM 2822 C CA . ARG A 1 360 ? 26.768 -8.338 -12.274 1.00 81.88 360 ARG A CA 1
ATOM 2823 C C . ARG A 1 360 ? 27.153 -6.862 -12.309 1.00 81.88 360 ARG A C 1
ATOM 2825 O O . ARG A 1 360 ? 28.100 -6.498 -13.012 1.00 81.88 360 ARG A O 1
ATOM 2832 N N . LEU A 1 361 ? 26.462 -6.028 -11.532 1.00 83.56 361 LEU A N 1
ATOM 2833 C CA . LEU A 1 361 ? 26.735 -4.592 -11.445 1.00 83.56 361 LEU A CA 1
ATOM 2834 C C . LEU A 1 361 ? 28.119 -4.279 -10.862 1.00 83.56 361 LEU A C 1
ATOM 2836 O O . LEU A 1 361 ? 28.708 -3.261 -11.247 1.00 83.56 361 LEU A O 1
ATOM 2840 N N . GLU A 1 362 ? 28.635 -5.133 -9.970 1.00 85.12 362 GLU A N 1
ATOM 2841 C CA . GLU A 1 362 ? 29.995 -5.016 -9.433 1.00 85.12 362 GLU A CA 1
ATOM 2842 C C . GLU A 1 362 ? 31.049 -5.412 -10.470 1.00 85.12 362 GLU A C 1
ATOM 2844 O O . GLU A 1 362 ? 32.024 -4.688 -10.647 1.00 85.12 362 GLU A O 1
ATOM 2849 N N . GLN A 1 363 ? 30.833 -6.489 -11.234 1.00 85.00 363 GLN A N 1
ATOM 2850 C CA . GLN A 1 363 ? 31.755 -6.869 -12.312 1.00 85.00 363 GLN A CA 1
ATOM 2851 C C . GLN A 1 363 ? 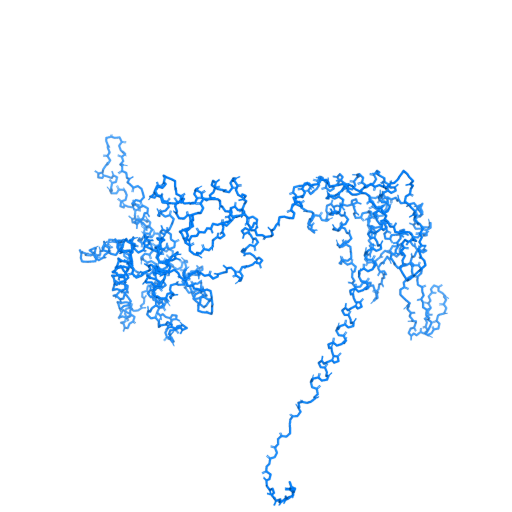31.899 -5.744 -13.365 1.00 85.00 363 GLN A C 1
ATOM 2853 O O . GLN A 1 363 ? 33.016 -5.397 -13.743 1.00 85.00 363 GLN A O 1
ATOM 2858 N N . LEU A 1 364 ? 30.788 -5.094 -13.746 1.00 83.94 364 LEU A N 1
ATOM 2859 C CA . LEU A 1 364 ? 30.766 -3.966 -14.702 1.00 83.94 364 LEU A CA 1
ATOM 2860 C C . LEU A 1 364 ? 31.111 -2.602 -14.071 1.00 83.94 364 LEU A C 1
ATOM 2862 O O . LEU A 1 364 ? 30.970 -1.553 -14.703 1.00 83.94 364 LEU A O 1
ATOM 2866 N N . LYS A 1 365 ? 31.530 -2.550 -12.802 1.00 88.12 365 LYS A N 1
ATOM 2867 C CA . LYS A 1 365 ? 31.818 -1.281 -12.110 1.00 88.12 365 LYS A CA 1
ATOM 2868 C C . LYS A 1 365 ? 32.899 -0.465 -12.802 1.00 88.12 365 LYS A C 1
ATOM 2870 O O . LYS A 1 365 ? 32.808 0.762 -12.862 1.00 88.12 365 LYS A O 1
ATOM 2875 N N . HIS A 1 366 ? 33.913 -1.140 -13.326 1.00 90.06 366 HIS A N 1
ATOM 2876 C CA . HIS A 1 366 ? 35.035 -0.479 -13.970 1.00 90.06 366 HIS A CA 1
ATOM 2877 C C . HIS A 1 366 ? 34.627 0.228 -15.272 1.00 90.06 366 HIS A C 1
ATOM 2879 O O . HIS A 1 366 ? 35.209 1.264 -15.583 1.00 90.06 366 HIS A O 1
ATOM 2885 N N . VAL A 1 367 ? 33.594 -0.260 -15.974 1.00 88.50 367 VAL A N 1
ATOM 2886 C CA . VAL A 1 367 ? 32.999 0.410 -17.142 1.00 88.50 367 VAL A CA 1
ATOM 2887 C C . VAL A 1 367 ? 32.465 1.785 -16.746 1.00 88.50 367 VAL A C 1
ATOM 2889 O O . VAL A 1 367 ? 32.813 2.789 -17.354 1.00 88.50 367 VAL A O 1
ATOM 2892 N N . ARG A 1 368 ? 31.693 1.871 -15.657 1.00 88.19 368 ARG A N 1
ATOM 2893 C CA . ARG A 1 368 ? 31.165 3.161 -15.174 1.00 88.19 368 ARG A CA 1
ATOM 2894 C C . ARG A 1 368 ? 32.283 4.129 -14.793 1.00 88.19 368 ARG A C 1
ATOM 2896 O O . ARG A 1 368 ? 32.224 5.309 -15.122 1.00 88.19 368 ARG A O 1
ATOM 2903 N N . VAL A 1 369 ? 33.308 3.627 -14.103 1.00 91.81 369 VAL A N 1
ATOM 2904 C CA . VAL A 1 369 ? 34.458 4.440 -13.682 1.00 91.81 369 VAL A CA 1
ATOM 2905 C C . VAL A 1 369 ? 35.271 4.920 -14.886 1.00 91.81 369 VAL A C 1
ATOM 2907 O O . VAL A 1 369 ? 35.716 6.067 -14.887 1.00 91.81 369 VAL A O 1
ATOM 2910 N N . SER A 1 370 ? 35.476 4.077 -15.900 1.00 92.06 370 SER A N 1
ATOM 2911 C CA . SER A 1 370 ? 36.246 4.444 -17.090 1.00 92.06 370 SER A CA 1
ATOM 2912 C C . SER A 1 370 ? 35.511 5.476 -17.946 1.00 92.06 370 SER A C 1
ATOM 2914 O O . SER A 1 370 ? 36.117 6.482 -18.309 1.00 92.06 370 SER A O 1
ATOM 2916 N N . GLU A 1 371 ? 34.205 5.309 -18.178 1.00 89.31 371 GLU A N 1
ATOM 2917 C CA . GLU A 1 371 ? 33.400 6.290 -18.919 1.00 89.31 371 GLU A CA 1
ATOM 2918 C C . GLU A 1 371 ? 33.299 7.631 -18.183 1.00 89.31 371 GLU A C 1
ATOM 2920 O O . GLU A 1 371 ? 33.428 8.686 -18.804 1.00 89.31 371 GLU A O 1
ATOM 2925 N N . LEU A 1 372 ? 33.159 7.616 -16.852 1.00 91.88 372 LEU A N 1
ATOM 2926 C CA . LEU A 1 372 ? 33.178 8.845 -16.058 1.00 91.88 372 LEU A CA 1
ATOM 2927 C C . LEU A 1 372 ? 34.521 9.575 -16.182 1.00 91.88 372 LEU A C 1
ATOM 2929 O O . LEU A 1 372 ? 34.543 10.779 -16.426 1.00 91.88 372 LEU A O 1
ATOM 2933 N N . LYS A 1 373 ? 35.642 8.855 -16.043 1.00 94.44 373 LYS A N 1
ATOM 2934 C CA . LYS A 1 373 ? 36.985 9.440 -16.188 1.00 94.44 373 LYS A CA 1
ATOM 2935 C C . LYS A 1 373 ? 37.187 10.053 -17.573 1.00 94.44 373 LYS A C 1
ATOM 2937 O O . LYS A 1 373 ? 37.667 11.180 -17.660 1.00 94.44 373 LYS A O 1
ATOM 2942 N N . ASN A 1 374 ? 36.790 9.345 -18.631 1.00 90.75 374 ASN A N 1
ATOM 2943 C CA . ASN A 1 374 ? 36.886 9.844 -20.004 1.00 90.75 374 ASN A CA 1
ATOM 2944 C C . ASN A 1 374 ? 36.016 11.089 -20.211 1.00 90.75 374 ASN A C 1
ATOM 2946 O O . ASN A 1 374 ? 36.486 12.087 -20.744 1.00 90.75 374 ASN A O 1
ATOM 2950 N N . SER A 1 375 ? 34.776 11.075 -19.722 1.00 91.06 375 SER A N 1
ATOM 2951 C CA . SER A 1 375 ? 33.862 12.211 -19.861 1.00 91.06 375 SER A CA 1
ATOM 2952 C C . SER A 1 375 ? 34.344 13.463 -19.116 1.00 91.06 375 SER A C 1
ATOM 2954 O O . SER A 1 375 ? 34.236 14.578 -19.629 1.00 91.06 375 SER A O 1
ATOM 2956 N N . ILE A 1 376 ? 34.940 13.291 -17.930 1.00 94.19 376 ILE A N 1
ATOM 2957 C CA . ILE A 1 376 ? 35.576 14.386 -17.184 1.00 94.19 376 ILE A CA 1
ATOM 2958 C C . ILE A 1 376 ? 36.814 14.907 -17.919 1.00 94.19 376 ILE A C 1
ATOM 2960 O O . ILE A 1 376 ? 37.017 16.117 -17.982 1.00 94.19 376 ILE A O 1
ATOM 2964 N N . LYS A 1 377 ? 37.624 14.023 -18.511 1.00 93.38 377 LYS A N 1
ATOM 2965 C CA . LYS A 1 377 ? 38.769 14.432 -19.330 1.00 93.38 377 LYS A CA 1
ATOM 2966 C C . LYS A 1 377 ? 38.325 15.296 -20.518 1.00 93.38 377 LYS A C 1
ATOM 2968 O O . LYS A 1 377 ? 38.852 16.392 -20.681 1.00 93.38 377 LYS A O 1
ATOM 2973 N N . ASN A 1 378 ? 37.309 14.863 -21.263 1.00 89.06 378 ASN A N 1
ATOM 2974 C CA . ASN A 1 378 ? 36.749 15.630 -22.382 1.00 89.06 378 ASN A CA 1
ATOM 2975 C C . ASN A 1 378 ? 36.213 16.998 -21.923 1.00 89.06 378 ASN A C 1
ATOM 2977 O O . ASN A 1 378 ? 36.304 17.988 -22.644 1.00 89.06 378 ASN A O 1
ATOM 2981 N N . LEU A 1 379 ? 35.675 17.078 -20.700 1.00 92.81 379 LEU A N 1
ATOM 2982 C CA . LEU A 1 379 ? 35.222 18.339 -20.117 1.00 92.81 379 LEU A CA 1
ATOM 2983 C C . LEU A 1 379 ? 36.390 19.288 -19.802 1.00 92.81 379 LEU A C 1
ATOM 2985 O O . LEU A 1 379 ? 36.264 20.490 -20.026 1.00 92.81 379 LEU A O 1
ATOM 2989 N N . TYR A 1 380 ? 37.527 18.767 -19.326 1.00 93.38 380 TYR A N 1
ATOM 2990 C CA . TYR A 1 380 ? 38.754 19.553 -19.145 1.00 93.38 380 TYR A CA 1
ATOM 2991 C C . TYR A 1 380 ? 39.331 20.049 -20.474 1.00 93.38 380 TYR A C 1
ATOM 2993 O O . TYR A 1 380 ? 39.785 21.190 -20.543 1.00 93.38 380 TYR A O 1
ATOM 3001 N N . GLU A 1 381 ? 39.293 19.223 -21.521 1.00 91.81 381 GLU A N 1
ATOM 3002 C CA . GLU A 1 381 ? 39.711 19.606 -22.876 1.00 91.81 381 GLU A CA 1
ATOM 3003 C C . GLU A 1 381 ? 38.826 20.747 -23.406 1.00 91.81 381 GLU A C 1
ATOM 3005 O O . GLU A 1 381 ? 39.331 21.815 -23.752 1.00 91.81 381 GLU A O 1
ATOM 3010 N N . LEU A 1 382 ? 37.500 20.596 -23.319 1.00 90.56 382 LEU A N 1
ATOM 3011 C CA . LEU A 1 382 ? 36.538 21.630 -23.715 1.00 90.56 382 LEU A CA 1
ATOM 3012 C C . LEU A 1 382 ? 36.693 22.916 -22.892 1.00 90.56 382 LEU A C 1
ATOM 3014 O O . LEU A 1 382 ? 36.587 24.018 -23.434 1.00 90.56 382 LEU A O 1
ATOM 3018 N N . TRP A 1 383 ? 36.964 22.799 -21.589 1.00 93.44 383 TRP A N 1
ATOM 3019 C CA . TRP A 1 383 ? 37.281 23.950 -20.745 1.00 93.44 383 TRP A CA 1
ATOM 3020 C C . TRP A 1 383 ? 38.561 24.653 -21.208 1.00 93.44 383 TRP A C 1
ATOM 3022 O O . TRP A 1 383 ? 38.583 25.878 -21.289 1.00 93.44 383 TRP A O 1
ATOM 3032 N N . GLY A 1 384 ? 39.606 23.901 -21.559 1.00 92.88 384 GLY A N 1
ATOM 3033 C CA . GLY A 1 384 ? 40.852 24.448 -22.097 1.00 92.88 384 GLY A CA 1
ATOM 3034 C C . GLY A 1 384 ? 40.651 25.225 -23.401 1.00 92.88 384 GLY A C 1
ATOM 3035 O O . GLY A 1 384 ? 41.232 26.297 -23.560 1.00 92.88 384 GLY A O 1
ATOM 3036 N N . GLU A 1 385 ? 39.792 24.721 -24.289 1.00 92.06 385 GLU A N 1
ATOM 3037 C CA . GLU A 1 385 ? 39.479 25.329 -25.589 1.00 92.06 385 GLU A CA 1
ATOM 3038 C C . GLU A 1 385 ? 38.556 26.551 -25.496 1.00 92.06 385 GLU A C 1
ATOM 3040 O O . GLU A 1 385 ? 38.690 27.488 -26.282 1.00 92.06 385 GLU A O 1
ATOM 3045 N N . ARG A 1 386 ? 37.588 26.538 -24.569 1.00 92.69 386 ARG A N 1
ATOM 3046 C CA . ARG A 1 386 ? 36.468 27.500 -24.545 1.00 92.69 386 ARG A CA 1
ATOM 3047 C C . ARG A 1 386 ? 36.444 28.430 -23.337 1.00 92.69 386 ARG A C 1
ATOM 3049 O O . ARG A 1 386 ? 35.469 29.167 -23.174 1.00 92.69 386 ARG A O 1
ATOM 3056 N N . ARG A 1 387 ? 37.451 28.382 -22.461 1.00 92.19 387 ARG A N 1
ATOM 3057 C CA . ARG A 1 387 ? 37.513 29.279 -21.300 1.00 92.19 387 ARG A CA 1
ATOM 3058 C C . ARG A 1 387 ? 37.643 30.742 -21.723 1.00 92.19 387 ARG A C 1
ATOM 3060 O O . ARG A 1 387 ? 38.421 31.079 -22.612 1.00 92.19 387 ARG A O 1
ATOM 3067 N N . ASP A 1 388 ? 36.903 31.607 -21.046 1.00 92.06 388 ASP A N 1
ATOM 3068 C CA . ASP A 1 388 ? 37.008 33.054 -21.175 1.00 92.06 388 ASP A CA 1
ATOM 3069 C C . ASP A 1 388 ? 38.259 33.606 -20.459 1.00 92.06 388 ASP A C 1
ATOM 3071 O O . ASP A 1 388 ? 39.023 32.878 -19.816 1.00 92.06 388 ASP A O 1
ATOM 3075 N N . GLY A 1 389 ? 38.464 34.926 -20.534 1.00 87.75 389 GLY A N 1
ATOM 3076 C CA . GLY A 1 389 ? 39.564 35.613 -19.846 1.00 87.75 389 GLY A CA 1
ATOM 3077 C C . GLY A 1 389 ? 39.516 35.532 -18.311 1.00 87.75 389 GLY A C 1
ATOM 3078 O O . GLY A 1 389 ? 40.480 35.921 -17.659 1.00 87.75 389 GLY A O 1
ATOM 3079 N N . GLN A 1 390 ? 38.424 35.022 -17.728 1.00 88.56 390 GLN A N 1
ATOM 3080 C CA . GLN A 1 390 ? 38.274 34.745 -16.295 1.00 88.56 390 GLN A CA 1
ATOM 3081 C C . GLN A 1 390 ? 38.451 33.252 -15.962 1.00 88.56 390 GLN A C 1
ATOM 3083 O O . GLN A 1 390 ? 38.284 32.862 -14.806 1.00 88.56 390 GLN A O 1
ATOM 3088 N N . GLY A 1 391 ? 38.770 32.406 -16.948 1.00 92.19 391 GLY A N 1
ATOM 3089 C CA . GLY A 1 391 ? 38.948 30.968 -16.766 1.00 92.19 391 GLY A CA 1
ATOM 3090 C C . GLY A 1 391 ? 37.642 30.169 -16.677 1.00 92.19 391 GLY A C 1
ATOM 3091 O O . GLY A 1 391 ? 37.651 29.067 -16.130 1.00 92.19 391 GLY A O 1
ATOM 3092 N N . LYS A 1 392 ? 36.516 30.682 -17.184 1.00 92.75 392 LYS A N 1
ATOM 3093 C CA . LYS A 1 392 ? 35.206 30.004 -17.164 1.00 92.75 392 LYS A CA 1
ATOM 3094 C C . LYS A 1 392 ? 34.820 29.531 -18.561 1.00 92.75 392 LYS A C 1
ATOM 3096 O O . LYS A 1 392 ? 34.949 30.284 -19.516 1.00 92.75 392 LYS A O 1
ATOM 3101 N N . ALA A 1 393 ? 34.299 28.312 -18.684 1.00 93.56 393 ALA A N 1
ATOM 3102 C CA . ALA A 1 393 ? 33.773 27.787 -19.946 1.00 93.56 393 ALA A CA 1
ATOM 3103 C C . ALA A 1 393 ? 32.257 27.580 -19.852 1.00 93.56 393 ALA A C 1
ATOM 3105 O O . ALA A 1 393 ? 31.759 27.045 -18.860 1.00 93.56 393 ALA A O 1
ATOM 3106 N N . LEU A 1 394 ? 31.523 27.988 -20.890 1.00 91.75 394 LEU A N 1
ATOM 3107 C CA . LEU A 1 394 ? 30.088 27.728 -20.999 1.00 91.75 394 LEU A CA 1
ATOM 3108 C C . LEU A 1 394 ? 29.859 26.297 -21.500 1.00 91.75 394 LEU A C 1
ATOM 3110 O O . LEU A 1 394 ? 30.283 25.942 -22.601 1.00 91.75 394 LEU A O 1
ATOM 3114 N N . VAL A 1 395 ? 29.152 25.490 -20.706 1.00 91.06 395 VAL A N 1
ATOM 3115 C CA . VAL A 1 395 ? 28.871 24.081 -21.014 1.00 91.06 395 VAL A CA 1
ATOM 3116 C C . VAL A 1 395 ? 27.373 23.809 -20.945 1.00 91.06 395 VAL A C 1
ATOM 3118 O O . VAL A 1 395 ? 26.698 24.148 -19.974 1.00 91.06 395 VAL A O 1
ATOM 3121 N N . VAL A 1 396 ? 26.851 23.150 -21.978 1.00 87.69 396 VAL A N 1
ATOM 3122 C CA . VAL A 1 396 ? 25.460 22.690 -22.048 1.00 87.69 396 VAL A CA 1
ATOM 3123 C C . VAL A 1 396 ? 25.346 21.372 -21.270 1.00 87.69 396 VAL A C 1
ATOM 3125 O O . VAL A 1 396 ? 25.554 20.286 -21.811 1.00 87.69 396 VAL A O 1
ATOM 3128 N N . MET A 1 397 ? 25.086 21.472 -19.963 1.00 87.88 397 MET A N 1
ATOM 3129 C CA . MET A 1 397 ? 25.210 20.346 -19.022 1.00 87.88 397 MET A CA 1
ATOM 3130 C C . MET A 1 397 ? 24.286 19.162 -19.320 1.00 87.88 397 MET A C 1
ATOM 3132 O O . MET A 1 397 ? 24.687 18.020 -19.124 1.00 87.88 397 MET A O 1
ATOM 3136 N N . ASN A 1 398 ? 23.067 19.397 -19.811 1.00 79.00 398 ASN A N 1
ATOM 3137 C CA . ASN A 1 398 ? 22.137 18.324 -20.184 1.00 79.00 398 ASN A CA 1
ATOM 3138 C C . ASN A 1 398 ? 22.674 17.466 -21.340 1.00 79.00 398 ASN A C 1
ATOM 3140 O O . ASN A 1 398 ? 22.511 16.248 -21.312 1.00 79.00 398 ASN A O 1
ATOM 3144 N N . LYS A 1 399 ? 23.355 18.082 -22.315 1.00 81.50 399 LYS A N 1
ATOM 3145 C CA . LYS A 1 399 ? 24.029 17.361 -23.399 1.00 81.50 399 LYS A CA 1
ATOM 3146 C C . LYS A 1 399 ? 25.149 16.481 -22.841 1.00 81.50 399 LYS A C 1
ATOM 3148 O O . LYS A 1 399 ? 25.144 15.280 -23.082 1.00 81.50 399 LYS A O 1
ATOM 3153 N N . TRP A 1 400 ? 26.035 17.053 -22.023 1.00 86.06 400 TRP A N 1
ATOM 3154 C CA . TRP A 1 400 ? 27.160 16.322 -21.427 1.00 86.06 400 TRP A CA 1
ATOM 3155 C C . TRP A 1 400 ? 26.709 15.167 -20.513 1.00 86.06 400 TRP A C 1
ATOM 3157 O O . TRP A 1 400 ? 27.196 14.044 -20.635 1.00 86.06 400 TRP A O 1
ATOM 3167 N N . LEU A 1 401 ? 25.728 15.411 -19.633 1.00 84.75 401 LEU A N 1
ATOM 3168 C CA . LEU A 1 401 ? 25.146 14.379 -18.764 1.00 84.75 401 LEU A CA 1
ATOM 3169 C C . LEU A 1 401 ? 24.458 13.273 -19.575 1.00 84.75 401 LEU A C 1
ATOM 3171 O O . LEU A 1 401 ? 24.568 12.097 -19.228 1.00 84.75 401 LEU A O 1
ATOM 3175 N N . GLY A 1 402 ? 23.757 13.642 -20.650 1.00 79.62 402 GLY A N 1
ATOM 3176 C CA . GLY A 1 402 ? 23.122 12.694 -21.561 1.00 79.62 402 GLY A CA 1
ATOM 3177 C C . GLY A 1 402 ? 24.134 11.804 -22.279 1.00 79.62 402 GLY A C 1
ATOM 3178 O O . GLY A 1 402 ? 23.953 10.591 -22.310 1.00 79.62 402 GLY A O 1
ATOM 3179 N N . GLU A 1 403 ? 25.218 12.382 -22.797 1.00 82.19 403 GLU A N 1
ATOM 3180 C CA . GLU A 1 403 ? 26.296 11.651 -23.476 1.00 82.19 403 GLU A CA 1
ATOM 3181 C C . GLU A 1 403 ? 27.040 10.705 -22.528 1.00 82.19 403 GLU A C 1
ATOM 3183 O O . GLU A 1 403 ? 27.245 9.540 -22.868 1.00 82.19 403 GLU A O 1
ATOM 3188 N N . LEU A 1 404 ? 27.383 11.157 -21.315 1.00 85.81 404 LEU A N 1
ATOM 3189 C CA . LEU A 1 404 ? 27.988 10.301 -20.289 1.00 85.81 404 LEU A CA 1
ATOM 3190 C C . LEU A 1 404 ? 27.089 9.103 -19.963 1.00 85.81 404 LEU A C 1
ATOM 3192 O O . LEU A 1 404 ? 27.547 7.961 -19.997 1.00 85.81 404 LEU A O 1
ATOM 3196 N N . ASN A 1 405 ? 25.811 9.354 -19.665 1.00 83.94 405 ASN A N 1
ATOM 3197 C CA . ASN A 1 405 ? 24.875 8.286 -19.327 1.00 83.94 405 ASN A CA 1
ATOM 3198 C C . ASN A 1 405 ? 24.688 7.320 -20.498 1.00 83.94 405 ASN A C 1
ATOM 3200 O O . ASN A 1 405 ? 24.754 6.110 -20.300 1.00 83.94 405 ASN A O 1
ATOM 3204 N N . MET A 1 406 ? 24.511 7.830 -21.717 1.00 82.06 406 MET A N 1
ATOM 3205 C CA . MET A 1 406 ? 24.352 6.991 -22.902 1.00 82.06 406 MET A CA 1
ATOM 3206 C C . MET A 1 406 ? 25.598 6.134 -23.160 1.00 82.06 406 MET A C 1
ATOM 3208 O O . MET A 1 406 ? 25.456 4.948 -23.432 1.00 82.06 406 MET A O 1
ATOM 3212 N N . ASN A 1 407 ? 26.810 6.679 -23.005 1.00 85.25 407 ASN A N 1
ATOM 3213 C CA . ASN A 1 407 ? 28.052 5.911 -23.140 1.00 85.25 407 ASN A CA 1
ATOM 3214 C C . ASN A 1 407 ? 28.162 4.793 -22.104 1.00 85.25 407 ASN A C 1
ATOM 3216 O O . ASN A 1 407 ? 28.479 3.661 -22.460 1.00 85.25 407 ASN A O 1
ATOM 3220 N N . VAL A 1 408 ? 27.851 5.080 -20.836 1.00 86.88 408 VAL A N 1
ATOM 3221 C CA . VAL A 1 408 ? 27.808 4.052 -19.787 1.00 86.88 408 VAL A CA 1
ATOM 3222 C C . VAL A 1 408 ? 26.815 2.949 -20.157 1.00 86.88 408 VAL A C 1
ATOM 3224 O O . VAL A 1 408 ? 27.151 1.769 -20.068 1.00 86.88 408 VAL A O 1
ATOM 3227 N N . MET A 1 409 ? 25.614 3.316 -20.606 1.00 84.62 409 MET A N 1
ATOM 3228 C CA . MET A 1 409 ? 24.565 2.353 -20.936 1.00 84.62 409 MET A CA 1
ATOM 3229 C C . MET A 1 409 ? 24.895 1.529 -22.176 1.00 84.62 409 MET A C 1
ATOM 3231 O O . MET A 1 409 ? 24.777 0.310 -22.133 1.00 84.62 409 MET A O 1
ATOM 3235 N N . LEU A 1 410 ? 25.359 2.150 -23.258 1.00 86.50 410 LEU A N 1
ATOM 3236 C CA . LEU A 1 410 ? 25.768 1.433 -24.464 1.00 86.50 410 LEU A CA 1
ATOM 3237 C C . LEU A 1 410 ? 26.912 0.464 -24.176 1.00 86.50 410 LEU A C 1
ATOM 3239 O O . LEU A 1 410 ? 26.866 -0.670 -24.645 1.00 86.50 410 LEU A O 1
ATOM 3243 N N . ARG A 1 411 ? 27.875 0.856 -23.333 1.00 87.69 411 ARG A N 1
ATOM 3244 C CA . ARG A 1 411 ? 28.964 -0.029 -22.912 1.00 87.69 411 ARG A CA 1
ATOM 3245 C C . ARG A 1 411 ? 28.485 -1.200 -22.068 1.00 87.69 411 ARG A C 1
ATOM 3247 O O . ARG A 1 411 ? 29.016 -2.291 -22.213 1.00 87.69 411 ARG A O 1
ATOM 3254 N N . MET A 1 412 ? 27.517 -0.978 -21.180 1.00 85.88 412 MET A N 1
ATOM 3255 C CA . MET A 1 412 ? 26.985 -2.034 -20.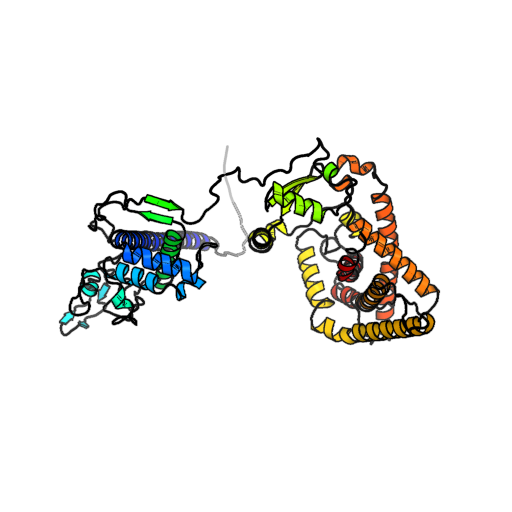315 1.00 85.88 412 MET A CA 1
ATOM 3256 C C . MET A 1 412 ? 26.017 -2.974 -21.043 1.00 85.88 412 MET A C 1
ATOM 3258 O O . MET A 1 412 ? 25.941 -4.147 -20.685 1.00 85.88 412 MET A O 1
ATOM 3262 N N . VAL A 1 413 ? 25.261 -2.469 -22.023 1.00 86.94 413 VAL A N 1
ATOM 3263 C CA . VAL A 1 413 ? 24.188 -3.231 -22.676 1.00 86.94 413 VAL A CA 1
ATOM 3264 C C . VAL A 1 413 ? 24.660 -3.933 -23.947 1.00 86.94 413 VAL A C 1
ATOM 3266 O O . VAL A 1 413 ? 24.257 -5.069 -24.156 1.00 86.94 413 VAL A O 1
ATOM 3269 N N . VAL A 1 414 ? 25.472 -3.273 -24.781 1.00 88.12 414 VAL A N 1
ATOM 3270 C CA . VAL A 1 414 ? 25.871 -3.766 -26.121 1.00 88.12 414 VAL A CA 1
ATOM 3271 C C . VAL A 1 414 ? 27.359 -3.540 -26.441 1.00 88.12 414 VAL A C 1
ATOM 3273 O O . VAL A 1 414 ? 27.765 -3.579 -27.603 1.00 88.12 414 VAL A O 1
ATOM 3276 N N . GLY A 1 415 ? 28.164 -3.160 -25.444 1.00 87.25 415 GLY A N 1
ATOM 3277 C CA . GLY A 1 415 ? 29.607 -2.961 -25.588 1.00 87.25 415 GLY A CA 1
ATOM 3278 C C . GLY A 1 415 ? 30.053 -1.743 -26.418 1.00 87.25 415 GLY A C 1
ATOM 3279 O O . GLY A 1 415 ? 31.261 -1.534 -26.578 1.00 87.25 415 GLY A O 1
ATOM 3280 N N . LYS A 1 416 ? 29.132 -0.905 -26.920 1.00 84.81 416 LYS A N 1
ATOM 3281 C CA . LYS A 1 416 ? 29.415 0.234 -27.827 1.00 84.81 416 LYS A CA 1
ATOM 3282 C C . LYS A 1 416 ? 29.644 1.564 -27.084 1.00 84.81 416 LYS A C 1
ATOM 3284 O O . LYS A 1 416 ? 29.296 1.699 -25.915 1.00 84.81 416 LYS A O 1
ATOM 3289 N N . ARG A 1 417 ? 30.219 2.564 -27.766 1.00 80.56 417 ARG A N 1
ATOM 3290 C CA . ARG A 1 417 ? 30.329 3.977 -27.326 1.00 80.56 417 ARG A CA 1
ATOM 3291 C C . ARG A 1 417 ? 29.745 4.890 -28.394 1.00 80.56 417 ARG A C 1
ATOM 3293 O O . ARG A 1 417 ? 29.807 4.518 -29.552 1.00 80.56 417 ARG A O 1
ATOM 3300 N N . LEU A 1 418 ? 29.270 6.082 -28.021 1.00 71.75 418 LEU A N 1
ATOM 3301 C CA . LEU A 1 418 ? 28.830 7.120 -28.965 1.00 71.75 418 LEU A CA 1
ATOM 3302 C C . LEU A 1 418 ? 29.978 7.621 -29.850 1.00 71.75 418 LEU A C 1
ATOM 3304 O O . LEU A 1 418 ? 29.796 7.798 -31.047 1.00 71.75 418 LEU A O 1
ATOM 3308 N N . SER A 1 419 ? 31.158 7.832 -29.263 1.00 68.12 419 SER A N 1
ATOM 3309 C CA . SER A 1 419 ? 32.376 8.122 -30.020 1.00 68.12 419 SER A CA 1
ATOM 3310 C C . SER A 1 419 ? 32.878 6.820 -30.647 1.00 68.12 419 SER A C 1
ATOM 3312 O O . SER A 1 419 ? 33.436 5.974 -29.936 1.00 68.12 419 SER A O 1
ATOM 3314 N N . GLY A 1 420 ? 32.624 6.644 -31.943 1.00 61.47 420 GLY A N 1
ATOM 3315 C CA . GLY A 1 420 ? 33.082 5.487 -32.711 1.00 61.47 420 GLY A CA 1
ATOM 3316 C C . GLY A 1 420 ? 34.609 5.411 -32.770 1.00 61.47 420 GLY A C 1
ATOM 3317 O O . GLY A 1 420 ? 35.297 6.414 -32.582 1.00 61.47 420 GLY A O 1
ATOM 3318 N N . ALA A 1 421 ? 35.163 4.226 -33.032 1.00 61.41 421 ALA A N 1
ATOM 3319 C CA . ALA A 1 421 ? 36.605 4.087 -33.252 1.00 61.41 421 ALA A CA 1
ATOM 3320 C C . ALA A 1 421 ? 37.041 4.647 -34.622 1.00 61.41 421 ALA A C 1
ATOM 3322 O O . ALA A 1 421 ? 38.224 4.900 -34.849 1.00 61.41 421 ALA A O 1
ATOM 3323 N N . ASN A 1 422 ? 36.083 4.822 -35.537 1.00 72.19 422 ASN A N 1
ATOM 3324 C CA . ASN A 1 422 ? 36.251 5.394 -36.866 1.00 72.19 422 ASN A CA 1
ATOM 3325 C C . ASN A 1 422 ? 34.974 6.144 -37.301 1.00 72.19 422 ASN A C 1
ATOM 3327 O O . ASN A 1 422 ? 33.920 6.007 -36.678 1.00 72.19 422 ASN A O 1
ATOM 3331 N N . ASN A 1 423 ? 35.064 6.884 -38.410 1.00 72.25 423 ASN A N 1
ATOM 3332 C CA . ASN A 1 423 ? 33.967 7.715 -38.924 1.00 72.25 423 ASN A CA 1
ATOM 3333 C C . ASN A 1 423 ? 32.680 6.917 -39.215 1.00 72.25 423 ASN A C 1
ATOM 3335 O O . ASN A 1 423 ? 31.585 7.426 -39.008 1.00 72.25 423 ASN A O 1
ATOM 3339 N N . ALA A 1 424 ? 32.791 5.663 -39.670 1.00 74.25 424 ALA A N 1
ATOM 3340 C CA . ALA A 1 424 ? 31.625 4.841 -40.000 1.00 74.25 424 ALA A CA 1
ATOM 3341 C C . ALA A 1 424 ? 30.861 4.381 -38.745 1.00 74.25 424 ALA A C 1
ATOM 3343 O O . ALA A 1 424 ? 29.631 4.358 -38.741 1.00 74.25 424 ALA A O 1
ATOM 3344 N N . GLU A 1 425 ? 31.578 4.035 -37.672 1.00 74.00 425 GLU A N 1
ATOM 3345 C CA . GLU A 1 425 ? 30.972 3.729 -36.373 1.00 74.00 425 GLU A CA 1
ATOM 3346 C C . GLU A 1 425 ? 30.363 4.977 -35.730 1.00 74.00 425 GLU A C 1
ATOM 3348 O O . GLU A 1 425 ? 29.275 4.905 -35.163 1.00 74.00 425 GLU A O 1
ATOM 3353 N N . GLU A 1 426 ? 31.026 6.127 -35.842 1.00 76.81 426 GLU A N 1
ATOM 3354 C CA . GLU A 1 426 ? 30.510 7.398 -35.329 1.00 76.81 426 GLU A CA 1
ATOM 3355 C C . GLU A 1 426 ? 29.201 7.804 -36.031 1.00 76.81 426 GLU A C 1
ATOM 3357 O O . GLU A 1 426 ? 28.222 8.152 -35.366 1.00 76.81 426 GLU A O 1
ATOM 3362 N N . ASP A 1 427 ? 29.125 7.660 -37.357 1.00 81.12 427 ASP A N 1
ATOM 3363 C CA . ASP A 1 427 ? 27.899 7.888 -38.131 1.00 81.12 427 ASP A CA 1
ATOM 3364 C C . ASP A 1 427 ? 26.756 6.943 -37.715 1.00 81.12 427 ASP A C 1
ATOM 3366 O O . ASP A 1 427 ? 25.598 7.363 -37.590 1.00 81.12 427 ASP A O 1
ATOM 3370 N N . GLU A 1 428 ? 27.063 5.668 -37.453 1.00 83.19 428 GLU A N 1
ATOM 3371 C CA . GLU A 1 428 ? 26.088 4.689 -36.959 1.00 83.19 428 GLU A CA 1
ATOM 3372 C C . GLU A 1 428 ? 25.538 5.080 -35.579 1.00 83.19 428 GLU A C 1
ATOM 3374 O O . GLU A 1 428 ? 24.325 5.023 -35.357 1.00 83.19 428 GLU A O 1
ATOM 3379 N N . MET A 1 429 ? 26.404 5.522 -34.665 1.00 83.75 429 MET A N 1
ATOM 3380 C CA . MET A 1 429 ? 26.011 5.936 -33.315 1.00 83.75 429 MET A CA 1
ATOM 3381 C C . MET A 1 429 ? 25.210 7.232 -33.305 1.00 83.75 429 MET A C 1
ATOM 3383 O O . MET A 1 429 ? 24.208 7.331 -32.591 1.00 83.75 429 MET A O 1
ATOM 3387 N N . ASN A 1 430 ? 25.587 8.194 -34.146 1.00 81.56 430 ASN A N 1
ATOM 3388 C CA . ASN A 1 430 ? 24.827 9.424 -34.348 1.00 81.56 430 ASN A CA 1
ATOM 3389 C C . ASN A 1 430 ? 23.414 9.113 -34.860 1.00 81.56 430 ASN A C 1
ATOM 3391 O O . ASN A 1 430 ? 22.422 9.639 -34.343 1.00 81.56 430 ASN A O 1
ATOM 3395 N N . LYS A 1 431 ? 23.297 8.197 -35.831 1.00 85.88 431 LYS A N 1
ATOM 3396 C CA . LYS A 1 431 ? 21.997 7.721 -36.313 1.00 85.88 431 LYS A CA 1
ATOM 3397 C C . LYS A 1 431 ? 21.209 7.034 -35.198 1.00 85.88 431 LYS A C 1
ATOM 3399 O O . LYS A 1 431 ? 20.044 7.370 -34.992 1.00 85.88 431 LYS A O 1
ATOM 3404 N N . PHE A 1 432 ? 21.829 6.121 -34.452 1.00 85.44 432 PHE A N 1
ATOM 3405 C CA . PHE A 1 432 ? 21.186 5.429 -33.335 1.00 85.44 432 PHE A CA 1
ATOM 3406 C C . PHE A 1 432 ? 20.626 6.408 -32.296 1.00 85.44 432 PHE A C 1
ATOM 3408 O O . PHE A 1 432 ? 19.459 6.294 -31.926 1.00 85.44 432 PHE A O 1
ATOM 3415 N N . GLN A 1 433 ? 21.401 7.416 -31.884 1.00 81.12 433 GLN A N 1
ATOM 3416 C CA . GLN A 1 433 ? 20.971 8.412 -30.899 1.00 81.12 433 GLN A CA 1
ATOM 3417 C C . GLN A 1 433 ? 19.706 9.163 -31.350 1.00 81.12 433 GLN A C 1
ATOM 3419 O O . GLN A 1 433 ? 18.779 9.363 -30.560 1.00 81.12 433 GLN A O 1
ATOM 3424 N N . VAL A 1 434 ? 19.635 9.547 -32.630 1.00 84.75 434 VAL A N 1
ATOM 3425 C CA . VAL A 1 434 ? 18.459 10.220 -33.205 1.00 84.75 434 VAL A CA 1
ATOM 3426 C C . VAL A 1 434 ? 17.243 9.294 -33.230 1.00 84.75 434 VAL A C 1
ATOM 3428 O O . VAL A 1 434 ? 16.137 9.718 -32.885 1.00 84.75 434 VAL A O 1
ATOM 3431 N N . VAL A 1 435 ? 17.428 8.038 -33.639 1.00 87.25 435 VAL A N 1
ATOM 3432 C CA . VAL A 1 435 ? 16.332 7.068 -33.760 1.00 87.25 435 VAL A CA 1
ATOM 3433 C C . VAL A 1 435 ? 15.798 6.667 -32.384 1.00 87.25 435 VAL A C 1
ATOM 3435 O O . VAL A 1 435 ? 14.585 6.642 -32.194 1.00 87.25 435 VAL A O 1
ATOM 3438 N N . VAL A 1 436 ? 16.675 6.432 -31.406 1.00 83.81 436 VAL A N 1
ATOM 3439 C CA . VAL A 1 436 ? 16.297 6.111 -30.021 1.00 83.81 436 VAL A CA 1
ATOM 3440 C C . VAL A 1 436 ? 15.556 7.258 -29.349 1.00 83.81 436 VAL A C 1
ATOM 3442 O O . VAL A 1 436 ? 14.573 7.028 -28.649 1.00 83.81 436 VAL A O 1
ATOM 3445 N N . ARG A 1 437 ? 15.956 8.508 -29.599 1.00 81.88 437 ARG A N 1
ATOM 3446 C CA . ARG A 1 437 ? 15.196 9.660 -29.105 1.00 81.88 437 ARG A CA 1
ATOM 3447 C C . ARG A 1 437 ? 13.762 9.650 -29.640 1.00 81.88 437 ARG A C 1
ATOM 3449 O O . ARG A 1 437 ? 12.821 9.698 -28.857 1.00 81.88 437 ARG A O 1
ATOM 3456 N N . LYS A 1 438 ? 13.596 9.492 -30.958 1.00 85.75 438 LYS A N 1
ATOM 3457 C CA . LYS A 1 438 ? 12.267 9.392 -31.585 1.00 85.75 438 LYS A CA 1
ATOM 3458 C C . LYS A 1 438 ? 11.472 8.191 -31.075 1.00 85.75 438 LYS A C 1
ATOM 3460 O O . LYS A 1 438 ? 10.256 8.279 -30.951 1.00 85.75 438 LYS A O 1
ATOM 3465 N N . PHE A 1 439 ? 12.142 7.074 -30.800 1.00 86.75 439 PHE A N 1
ATOM 3466 C CA . PHE A 1 439 ? 11.521 5.888 -30.219 1.00 86.75 439 PHE A CA 1
ATOM 3467 C C . PHE A 1 439 ? 10.850 6.216 -28.884 1.00 86.75 439 PHE A C 1
ATOM 3469 O O . PHE A 1 439 ? 9.673 5.908 -28.724 1.00 86.75 439 PHE A O 1
ATOM 3476 N N . PHE A 1 440 ? 11.546 6.894 -27.966 1.00 78.81 440 PHE A N 1
ATOM 3477 C CA . PHE A 1 440 ? 10.969 7.267 -26.671 1.00 78.81 440 PHE A CA 1
ATOM 3478 C C . PHE A 1 440 ? 9.933 8.383 -26.769 1.00 78.81 440 PHE A C 1
ATOM 3480 O O . PHE A 1 440 ? 8.909 8.304 -26.089 1.00 78.81 440 PHE A O 1
ATOM 3487 N N . ASP A 1 441 ? 10.137 9.353 -27.665 1.00 80.62 441 ASP A N 1
ATOM 3488 C CA . ASP A 1 441 ? 9.132 10.381 -27.953 1.00 80.62 441 ASP A CA 1
ATOM 3489 C C . ASP A 1 441 ? 7.803 9.731 -28.385 1.00 80.62 441 ASP A C 1
ATOM 3491 O O . ASP A 1 441 ? 6.737 10.114 -27.907 1.00 80.62 441 ASP A O 1
ATOM 3495 N N . PHE A 1 442 ? 7.854 8.703 -29.243 1.00 84.56 442 PHE A N 1
ATOM 3496 C CA . PHE A 1 442 ? 6.661 7.971 -29.672 1.00 84.56 442 PHE A CA 1
ATOM 3497 C C . PHE A 1 442 ? 6.136 6.968 -28.642 1.00 84.56 442 PHE A C 1
ATOM 3499 O O . PHE A 1 442 ? 4.926 6.766 -28.576 1.00 84.56 442 PHE A O 1
ATOM 3506 N N . LEU A 1 443 ? 7.000 6.343 -27.838 1.00 81.00 443 LEU A N 1
ATOM 3507 C CA . LEU A 1 443 ? 6.572 5.411 -26.792 1.00 81.00 443 LEU A CA 1
ATOM 3508 C C . LEU A 1 443 ? 5.742 6.119 -25.710 1.00 81.00 443 LEU A C 1
ATOM 3510 O O . LEU A 1 443 ? 4.797 5.533 -25.186 1.00 81.00 443 LEU A O 1
ATOM 3514 N N . GLY A 1 444 ? 6.078 7.377 -25.404 1.00 74.06 444 GLY A N 1
ATOM 3515 C CA . GLY A 1 444 ? 5.335 8.233 -24.475 1.00 74.06 444 GLY A CA 1
ATOM 3516 C C . GLY A 1 444 ? 4.160 8.996 -25.097 1.00 74.06 444 GLY A C 1
ATOM 3517 O O . GLY A 1 444 ? 3.455 9.708 -24.380 1.00 74.06 444 GLY A O 1
ATOM 3518 N N . LEU A 1 445 ? 3.941 8.882 -26.410 1.00 75.25 445 LEU A N 1
ATOM 3519 C CA . LEU A 1 445 ? 2.899 9.624 -27.112 1.00 75.25 445 LEU A CA 1
ATOM 3520 C C . LEU A 1 445 ? 1.538 8.931 -26.983 1.00 75.25 445 LEU A C 1
ATOM 3522 O O . LEU A 1 445 ? 1.389 7.747 -27.279 1.00 75.25 445 LEU A O 1
ATOM 3526 N N . PHE A 1 446 ? 0.510 9.704 -26.636 1.00 71.12 446 PHE A N 1
ATOM 3527 C CA . PHE A 1 446 ? -0.878 9.258 -26.729 1.00 71.12 446 PHE A CA 1
ATOM 3528 C C . PHE A 1 446 ? -1.383 9.411 -28.166 1.00 71.12 446 PHE A C 1
ATOM 3530 O O . PHE A 1 446 ? -1.537 10.534 -28.647 1.00 71.12 446 PHE A O 1
ATOM 3537 N N . VAL A 1 447 ? -1.678 8.301 -28.850 1.00 80.19 447 VAL A N 1
ATOM 3538 C CA . VAL A 1 447 ? -2.287 8.347 -30.189 1.00 80.19 447 VAL A CA 1
ATOM 3539 C C . VAL A 1 447 ? -3.808 8.249 -30.124 1.00 80.19 447 VAL A C 1
ATOM 3541 O O . VAL A 1 447 ? -4.385 7.636 -29.224 1.00 80.19 447 VAL A O 1
ATOM 3544 N N . VAL A 1 448 ? -4.484 8.825 -31.123 1.00 78.69 448 VAL A N 1
ATOM 3545 C CA . VAL A 1 448 ? -5.955 8.817 -31.201 1.00 78.69 448 VAL A CA 1
ATOM 3546 C C . VAL A 1 448 ? -6.509 7.389 -31.193 1.00 78.69 448 VAL A C 1
ATOM 3548 O O . VAL A 1 448 ? -7.518 7.143 -30.541 1.00 78.69 448 VAL A O 1
ATOM 3551 N N . ALA A 1 449 ? -5.822 6.432 -31.822 1.00 82.62 449 ALA A N 1
ATOM 3552 C CA . ALA A 1 449 ? -6.226 5.025 -31.852 1.00 82.62 449 ALA A CA 1
ATOM 3553 C C . ALA A 1 449 ? -6.378 4.391 -30.452 1.00 82.62 449 ALA A C 1
ATOM 3555 O O . ALA A 1 449 ? -7.226 3.520 -30.261 1.00 82.62 449 ALA A O 1
ATOM 3556 N N . ASP A 1 450 ? -5.620 4.855 -29.452 1.00 84.69 450 ASP A N 1
ATOM 3557 C CA . ASP A 1 450 ? -5.673 4.306 -28.090 1.00 84.69 450 ASP A CA 1
ATOM 3558 C C . ASP A 1 450 ? -6.933 4.748 -27.326 1.00 84.69 450 ASP A C 1
ATOM 3560 O O . ASP A 1 450 ? -7.405 4.061 -26.414 1.00 84.69 450 ASP A O 1
ATOM 3564 N N . THR A 1 451 ? -7.511 5.883 -27.727 1.00 79.69 451 THR A N 1
ATOM 3565 C CA . THR A 1 451 ? -8.690 6.491 -27.092 1.00 79.69 451 THR A CA 1
ATOM 3566 C C . THR A 1 451 ? -9.956 6.336 -27.933 1.00 79.69 451 THR A C 1
ATOM 3568 O O . THR A 1 451 ? -11.041 6.200 -27.374 1.00 79.69 451 THR A O 1
ATOM 3571 N N . LEU A 1 452 ? -9.828 6.286 -29.262 1.00 84.12 452 LEU A N 1
ATOM 3572 C CA . LEU A 1 452 ? -10.902 6.139 -30.248 1.00 84.12 452 LEU A CA 1
ATOM 3573 C C . LEU A 1 452 ? -10.510 5.063 -31.285 1.00 84.12 452 LEU A C 1
ATOM 3575 O O . LEU A 1 452 ? -10.141 5.394 -32.414 1.00 84.12 452 LEU A O 1
ATOM 3579 N N . PRO A 1 453 ? -10.596 3.761 -30.942 1.00 82.69 453 PRO A N 1
ATOM 3580 C CA . PRO A 1 453 ? -10.059 2.681 -31.781 1.00 82.69 453 PRO A CA 1
ATOM 3581 C C . PRO A 1 453 ? -10.632 2.622 -33.204 1.00 82.69 453 PRO A C 1
ATOM 3583 O O . PRO A 1 453 ? -9.934 2.255 -34.145 1.00 82.69 453 PRO A O 1
ATOM 3586 N N . TYR A 1 454 ? -11.887 3.033 -33.392 1.00 83.88 454 TYR A N 1
ATOM 3587 C CA . TYR A 1 454 ? -12.550 3.073 -34.701 1.00 83.88 454 TYR A CA 1
ATOM 3588 C C . TYR A 1 454 ? -12.009 4.167 -35.639 1.00 83.88 454 TYR A C 1
ATOM 3590 O O . TYR A 1 454 ? -12.288 4.124 -36.834 1.00 83.88 454 TYR A O 1
ATOM 3598 N N . LEU A 1 455 ? -11.223 5.123 -35.129 1.00 81.69 455 LEU A N 1
ATOM 3599 C CA . LEU A 1 455 ? -10.492 6.107 -35.936 1.00 81.69 455 LEU A CA 1
ATOM 3600 C C . LEU A 1 455 ? -9.030 5.710 -36.178 1.00 81.69 455 LEU A C 1
ATOM 3602 O O . LEU A 1 455 ? -8.305 6.462 -36.824 1.00 81.69 455 LEU A O 1
ATOM 3606 N N . GLY A 1 456 ? -8.582 4.543 -35.699 1.00 78.38 456 GLY A N 1
ATOM 3607 C CA . GLY A 1 456 ? -7.186 4.114 -35.848 1.00 78.38 456 GLY A CA 1
ATOM 3608 C C . GLY A 1 456 ? -6.729 4.004 -37.307 1.00 78.38 456 GLY A C 1
ATOM 3609 O O . GLY A 1 456 ? -5.593 4.331 -37.628 1.00 78.38 456 GLY A O 1
ATOM 3610 N N . TRP A 1 457 ? -7.633 3.655 -38.229 1.00 79.31 457 TRP A N 1
ATOM 3611 C CA . TRP A 1 457 ? -7.314 3.537 -39.659 1.00 79.31 457 TRP A CA 1
ATOM 3612 C C . TRP A 1 457 ? -6.906 4.863 -40.326 1.00 79.31 457 TRP A C 1
ATOM 3614 O O . TRP A 1 457 ? -6.274 4.832 -41.381 1.00 79.31 457 TRP A O 1
ATOM 3624 N N . LEU A 1 458 ? -7.256 6.011 -39.732 1.00 82.31 458 LEU A N 1
ATOM 3625 C CA . LEU A 1 458 ? -6.935 7.335 -40.272 1.00 82.31 458 LEU A CA 1
ATOM 3626 C C . LEU A 1 458 ? -5.484 7.761 -40.013 1.00 82.31 458 LEU A C 1
ATOM 3628 O O . LEU A 1 458 ? -5.017 8.669 -40.696 1.00 82.31 458 LEU A O 1
ATOM 3632 N N . ASP A 1 459 ? -4.796 7.158 -39.031 1.00 84.12 459 ASP A N 1
ATOM 3633 C CA . ASP A 1 459 ? -3.463 7.581 -38.561 1.00 84.12 459 ASP A CA 1
ATOM 3634 C C . ASP A 1 459 ? -3.366 9.117 -38.411 1.00 84.12 459 ASP A C 1
ATOM 3636 O O . ASP A 1 459 ? -2.521 9.779 -39.017 1.00 84.12 459 ASP A O 1
ATOM 3640 N N . LEU A 1 460 ? -4.297 9.713 -37.650 1.00 77.38 460 LEU A N 1
ATOM 3641 C CA . LEU A 1 460 ? -4.354 11.165 -37.442 1.00 77.38 460 LEU A CA 1
ATOM 3642 C C . LEU A 1 460 ? -3.047 11.653 -36.791 1.00 77.38 460 LEU A C 1
ATOM 3644 O O . LEU A 1 460 ? -2.730 11.277 -35.664 1.00 77.38 460 LEU A O 1
ATOM 3648 N N . GLY A 1 461 ? -2.292 12.483 -37.518 1.00 76.25 461 GLY A N 1
ATOM 3649 C CA . GLY A 1 461 ? -0.948 12.939 -37.130 1.00 76.25 461 GLY A CA 1
ATOM 3650 C C . GLY A 1 461 ? 0.208 12.117 -37.722 1.00 76.25 461 GLY A C 1
ATOM 3651 O O . GLY A 1 461 ? 1.368 12.494 -37.567 1.00 76.25 461 GLY A O 1
ATOM 3652 N N . GLY A 1 462 ? -0.075 11.026 -38.445 1.00 86.06 462 GLY A N 1
ATOM 3653 C CA . GLY A 1 462 ? 0.926 10.186 -39.117 1.00 86.06 462 GLY A CA 1
ATOM 3654 C C . GLY A 1 462 ? 1.850 9.421 -38.162 1.00 86.06 462 GLY A C 1
ATOM 3655 O O . GLY A 1 462 ? 2.950 9.008 -38.555 1.00 86.06 462 GLY A O 1
ATOM 3656 N N . HIS A 1 463 ? 1.444 9.290 -36.897 1.00 87.38 463 HIS A N 1
ATOM 3657 C CA . HIS A 1 463 ? 2.265 8.768 -35.813 1.00 87.38 463 HIS A CA 1
ATOM 3658 C C . HIS A 1 463 ? 2.494 7.261 -35.941 1.00 87.38 463 HIS A C 1
ATOM 3660 O O . HIS A 1 463 ? 3.620 6.816 -35.741 1.00 87.38 463 HIS A O 1
ATOM 3666 N N . GLU A 1 464 ? 1.502 6.465 -36.349 1.00 88.88 464 GLU A N 1
ATOM 3667 C CA . GLU A 1 464 ? 1.690 5.025 -36.564 1.00 88.88 464 GLU A CA 1
ATOM 3668 C C . GLU A 1 464 ? 2.662 4.747 -37.705 1.00 88.88 464 GLU A C 1
ATOM 3670 O O . GLU A 1 464 ? 3.549 3.894 -37.588 1.00 88.88 464 GLU A O 1
ATOM 3675 N N . LYS A 1 465 ? 2.539 5.479 -38.817 1.00 90.94 465 LYS A N 1
ATOM 3676 C CA . LYS A 1 465 ? 3.477 5.353 -39.934 1.00 90.94 465 LYS A CA 1
ATOM 3677 C C . LYS A 1 465 ? 4.889 5.777 -39.536 1.00 90.94 465 LYS A C 1
ATOM 3679 O O . LYS A 1 465 ? 5.849 5.170 -40.013 1.00 90.94 465 LYS A O 1
ATOM 3684 N N . ALA A 1 466 ? 5.037 6.801 -38.696 1.00 92.38 466 ALA A N 1
ATOM 3685 C CA . ALA A 1 466 ? 6.333 7.216 -38.166 1.00 92.38 466 ALA A CA 1
ATOM 3686 C C . ALA A 1 466 ? 6.915 6.167 -37.202 1.00 92.38 466 ALA A C 1
ATOM 3688 O O . ALA A 1 466 ? 8.064 5.762 -37.379 1.00 92.38 466 ALA A O 1
ATOM 3689 N N . MET A 1 467 ? 6.105 5.639 -36.279 1.00 93.00 467 MET A N 1
ATOM 3690 C CA . MET A 1 467 ? 6.480 4.553 -35.370 1.00 93.00 467 MET A CA 1
ATOM 3691 C C . MET A 1 467 ? 6.958 3.316 -36.126 1.00 93.00 467 MET A C 1
ATOM 3693 O O . MET A 1 467 ? 8.002 2.770 -35.798 1.00 93.00 467 MET A O 1
ATOM 3697 N N . LYS A 1 468 ? 6.260 2.903 -37.192 1.00 94.69 468 LYS A N 1
ATOM 3698 C CA . LYS A 1 468 ? 6.675 1.758 -38.024 1.00 94.69 468 LYS A CA 1
ATOM 3699 C C . LYS A 1 468 ? 8.025 1.982 -38.711 1.00 94.69 468 LYS A C 1
ATOM 3701 O O . LYS A 1 468 ? 8.762 1.022 -38.910 1.00 94.69 468 LYS A O 1
ATOM 3706 N N . ARG A 1 469 ? 8.357 3.221 -39.096 1.00 95.50 469 ARG A N 1
ATOM 3707 C CA . ARG A 1 469 ? 9.687 3.545 -39.649 1.00 95.50 469 ARG A CA 1
ATOM 3708 C C . ARG A 1 469 ? 10.760 3.455 -38.569 1.00 95.50 469 ARG A C 1
ATOM 3710 O O . ARG A 1 469 ? 11.749 2.766 -38.777 1.00 95.50 469 ARG A O 1
ATOM 3717 N N . VAL A 1 470 ? 10.518 4.070 -37.411 1.00 93.75 470 VAL A N 1
ATOM 3718 C CA . VAL A 1 470 ? 11.436 4.024 -36.262 1.00 93.75 470 VAL A CA 1
ATOM 3719 C C . VAL A 1 470 ? 11.660 2.586 -35.788 1.00 93.75 470 VAL A C 1
ATOM 3721 O O . VAL A 1 470 ? 12.803 2.195 -35.586 1.00 93.75 470 VAL A O 1
ATOM 3724 N N . ALA A 1 471 ? 10.603 1.773 -35.697 1.00 93.19 471 ALA A N 1
ATOM 3725 C CA . ALA A 1 471 ? 10.692 0.357 -35.344 1.00 93.19 471 ALA A CA 1
ATOM 3726 C C . ALA A 1 471 ? 11.634 -0.408 -36.283 1.00 93.19 471 ALA A C 1
ATOM 3728 O O . ALA A 1 471 ? 12.493 -1.141 -35.812 1.00 93.19 471 ALA A O 1
ATOM 3729 N N . LYS A 1 472 ? 11.519 -0.195 -37.603 1.00 95.56 472 LYS A N 1
ATOM 3730 C CA . LYS A 1 472 ? 12.402 -0.826 -38.598 1.00 95.56 472 LYS A CA 1
ATOM 3731 C C . LYS A 1 472 ? 13.853 -0.373 -38.468 1.00 95.56 472 LYS A C 1
ATOM 3733 O O . LYS A 1 472 ? 14.755 -1.190 -38.601 1.00 95.56 472 LYS A O 1
ATOM 3738 N N . GLU A 1 473 ? 14.083 0.918 -38.240 1.00 93.69 473 GLU A N 1
ATOM 3739 C CA . GLU A 1 473 ? 15.440 1.453 -38.084 1.00 93.69 473 GLU A CA 1
ATOM 3740 C C . GLU A 1 473 ? 16.116 0.920 -36.816 1.00 93.69 473 GLU A C 1
ATOM 3742 O O . GLU A 1 473 ? 17.276 0.518 -36.873 1.00 93.69 473 GLU A O 1
ATOM 3747 N N . ILE A 1 474 ? 15.387 0.853 -35.699 1.00 90.50 474 ILE A N 1
ATOM 3748 C CA . ILE A 1 474 ? 15.884 0.251 -34.458 1.00 90.50 474 ILE A CA 1
ATOM 3749 C C . ILE A 1 474 ? 16.133 -1.248 -34.620 1.00 90.50 474 ILE A C 1
ATOM 3751 O O . ILE A 1 474 ? 17.195 -1.726 -34.226 1.00 90.50 474 ILE A O 1
ATOM 3755 N N . ASP A 1 475 ? 15.181 -1.982 -35.198 1.00 92.00 475 ASP A N 1
ATOM 3756 C CA . ASP A 1 475 ? 15.306 -3.425 -35.416 1.00 92.00 475 ASP A CA 1
ATOM 3757 C C . ASP A 1 475 ? 16.543 -3.757 -36.260 1.00 92.00 475 ASP A C 1
ATOM 3759 O O . ASP A 1 475 ? 17.290 -4.674 -35.925 1.00 92.00 475 ASP A O 1
ATOM 3763 N N . PHE A 1 476 ? 16.817 -2.947 -37.288 1.00 92.81 476 PHE A N 1
ATOM 3764 C CA . PHE A 1 476 ? 18.016 -3.077 -38.110 1.00 92.81 476 PHE A CA 1
ATOM 3765 C C . PHE A 1 476 ? 19.308 -2.859 -37.309 1.00 92.81 476 PHE A C 1
ATOM 3767 O O . PHE A 1 476 ? 20.219 -3.680 -37.391 1.00 92.81 476 PHE A O 1
ATOM 3774 N N . ILE A 1 477 ? 19.396 -1.777 -36.523 1.00 89.94 477 ILE A N 1
ATOM 3775 C CA . ILE A 1 477 ? 20.615 -1.447 -35.763 1.00 89.94 477 ILE A CA 1
ATOM 3776 C C . ILE A 1 477 ? 20.895 -2.510 -34.694 1.00 89.94 477 ILE A C 1
ATOM 3778 O O . ILE A 1 477 ? 22.002 -3.037 -34.611 1.00 89.94 477 ILE A O 1
ATOM 3782 N N . ILE A 1 478 ? 19.890 -2.876 -33.899 1.00 89.44 478 ILE A N 1
ATOM 3783 C CA . ILE A 1 478 ? 20.080 -3.849 -32.816 1.00 89.44 478 ILE A CA 1
ATOM 3784 C C . ILE A 1 478 ? 20.258 -5.258 -33.378 1.00 89.44 478 ILE A C 1
ATOM 3786 O O . ILE A 1 478 ? 21.052 -6.028 -32.845 1.00 89.44 478 ILE A O 1
ATOM 3790 N N . GLY A 1 479 ? 19.578 -5.590 -34.479 1.00 91.62 479 GLY A N 1
ATOM 3791 C CA . GLY A 1 479 ? 19.805 -6.834 -35.210 1.00 91.62 479 GLY A CA 1
ATOM 3792 C C . GLY A 1 479 ? 21.256 -6.971 -35.671 1.00 91.62 479 GLY A C 1
ATOM 3793 O O . GLY A 1 479 ? 21.855 -8.023 -35.461 1.00 91.62 479 GLY A O 1
ATOM 3794 N N . LYS A 1 480 ? 21.853 -5.895 -36.202 1.00 91.44 480 LYS A N 1
ATOM 3795 C CA . LYS A 1 480 ? 23.277 -5.865 -36.559 1.00 91.44 480 LYS A CA 1
ATOM 3796 C C . LYS A 1 480 ? 24.164 -6.163 -35.346 1.00 91.44 480 LYS A C 1
ATOM 3798 O O . LYS A 1 480 ? 25.007 -7.051 -35.422 1.00 91.44 480 LYS A O 1
ATOM 3803 N N . TRP A 1 481 ? 23.948 -5.488 -34.216 1.00 90.94 481 TRP A N 1
ATOM 3804 C CA . TRP A 1 481 ? 24.748 -5.731 -33.008 1.00 90.94 481 TRP A CA 1
ATOM 3805 C C . TRP A 1 481 ? 24.564 -7.143 -32.449 1.00 90.94 481 TRP A C 1
ATOM 3807 O O . TRP A 1 481 ? 25.536 -7.746 -32.004 1.00 90.94 481 TRP A O 1
ATOM 3817 N N . LEU A 1 482 ? 23.350 -7.697 -32.498 1.00 91.00 482 LEU A N 1
ATOM 3818 C CA . LEU A 1 482 ? 23.082 -9.079 -32.098 1.00 91.00 482 LEU A CA 1
ATOM 3819 C C . LEU A 1 482 ? 23.883 -10.075 -32.950 1.00 91.00 482 LEU A C 1
ATOM 3821 O O . LEU A 1 482 ? 24.482 -10.998 -32.398 1.00 91.00 482 LEU A O 1
ATOM 3825 N N . CYS A 1 483 ? 23.932 -9.875 -34.270 1.00 90.94 483 CYS A N 1
ATOM 3826 C CA . CYS A 1 483 ? 24.756 -10.688 -35.164 1.00 90.94 483 CYS A CA 1
ATOM 3827 C C . CYS A 1 483 ? 26.249 -10.569 -34.825 1.00 90.94 483 CYS A C 1
ATOM 3829 O O . CYS A 1 483 ? 26.904 -11.592 -34.653 1.00 90.94 483 CYS A O 1
ATOM 3831 N N . GLU A 1 484 ? 26.762 -9.349 -34.631 1.00 89.62 484 GLU A N 1
ATOM 3832 C CA . GLU A 1 484 ? 28.169 -9.121 -34.263 1.00 89.62 484 GLU A CA 1
ATOM 3833 C C . GLU A 1 484 ? 28.569 -9.851 -32.967 1.00 89.62 484 GLU A C 1
ATOM 3835 O O . GLU A 1 484 ? 29.681 -10.369 -32.868 1.00 89.62 484 GLU A O 1
ATOM 3840 N N . HIS A 1 485 ? 27.685 -9.910 -31.965 1.00 89.12 485 HIS A N 1
ATOM 3841 C CA . HIS A 1 485 ? 27.969 -10.615 -30.706 1.00 89.12 485 HIS A CA 1
ATOM 3842 C C . HIS A 1 485 ? 27.943 -12.136 -30.878 1.00 89.12 485 HIS A C 1
ATOM 3844 O O . HIS A 1 485 ? 28.778 -12.830 -30.299 1.00 89.12 485 HIS A O 1
ATOM 3850 N N . ARG A 1 486 ? 27.040 -12.668 -31.714 1.00 87.75 486 ARG A N 1
ATOM 3851 C CA . ARG A 1 486 ? 27.022 -14.100 -32.058 1.00 87.75 486 ARG A CA 1
ATOM 3852 C C . ARG A 1 486 ? 28.298 -14.515 -32.791 1.00 87.75 486 ARG A C 1
ATOM 3854 O O . ARG A 1 486 ? 28.940 -15.472 -32.378 1.00 87.75 486 ARG A O 1
ATOM 3861 N N . GLU A 1 487 ? 28.722 -13.745 -33.791 1.00 86.88 487 GLU A N 1
ATOM 3862 C CA . GLU A 1 487 ? 29.956 -14.018 -34.544 1.00 86.88 487 GLU A CA 1
ATOM 3863 C C . GLU A 1 487 ? 31.208 -13.972 -33.655 1.00 86.88 487 GLU A C 1
ATOM 3865 O O . GLU A 1 487 ? 32.089 -14.824 -33.767 1.00 86.88 487 GLU A O 1
ATOM 3870 N N . LYS A 1 488 ? 31.284 -13.008 -32.726 1.00 82.50 488 LYS A N 1
ATOM 3871 C CA . LYS A 1 488 ? 32.389 -12.917 -31.755 1.00 82.50 488 LYS A CA 1
ATOM 3872 C C . LYS A 1 488 ? 32.404 -14.067 -30.758 1.00 82.50 488 LYS A C 1
ATOM 3874 O O . LYS A 1 488 ? 33.474 -14.486 -30.331 1.00 82.50 488 LYS A O 1
ATOM 3879 N N . ARG A 1 489 ? 31.234 -14.569 -30.371 1.00 75.50 489 ARG A N 1
ATOM 3880 C CA . ARG A 1 489 ? 31.112 -15.709 -29.461 1.00 75.50 489 ARG A CA 1
ATOM 3881 C C . ARG A 1 489 ? 31.630 -17.005 -30.089 1.00 75.50 489 ARG A C 1
ATOM 3883 O O . ARG A 1 489 ? 32.205 -17.823 -29.375 1.00 75.50 489 ARG A O 1
ATOM 3890 N N . ASP A 1 490 ? 31.431 -17.174 -31.393 1.00 69.00 490 ASP A N 1
ATOM 3891 C CA . ASP A 1 490 ? 31.868 -18.356 -32.142 1.00 69.00 490 ASP A CA 1
ATOM 3892 C C . ASP A 1 490 ? 33.373 -18.317 -32.495 1.00 69.00 490 ASP A C 1
ATOM 3894 O O . ASP A 1 490 ? 33.928 -19.302 -32.988 1.00 69.00 490 ASP A O 1
ATOM 3898 N N . SER A 1 491 ? 34.060 -17.201 -32.215 1.00 67.06 491 SER A N 1
ATOM 3899 C CA . SER A 1 491 ? 35.503 -17.030 -32.414 1.00 67.06 491 SER A CA 1
ATOM 3900 C C . SER A 1 491 ? 36.317 -17.327 -31.136 1.00 67.06 491 SER A C 1
ATOM 3902 O O . SER A 1 491 ? 35.810 -17.323 -30.015 1.00 67.06 491 SER A O 1
ATOM 3904 N N . ILE A 1 492 ? 37.626 -17.582 -31.283 1.00 52.03 492 ILE A N 1
ATOM 3905 C CA . ILE A 1 492 ? 38.550 -17.924 -30.173 1.00 52.03 492 ILE A CA 1
ATOM 3906 C C . ILE A 1 492 ? 38.748 -16.743 -29.183 1.00 52.03 492 ILE A C 1
ATOM 3908 O O . ILE A 1 492 ? 39.258 -16.932 -28.080 1.00 52.03 492 ILE A O 1
ATOM 3912 N N . GLU A 1 493 ? 38.288 -15.531 -29.518 1.00 54.03 493 GLU A N 1
ATOM 3913 C CA . GLU A 1 493 ? 38.409 -14.313 -28.693 1.00 54.03 493 GLU A CA 1
ATOM 3914 C C . GLU A 1 493 ? 37.387 -14.219 -27.535 1.00 54.03 493 GLU A C 1
ATOM 3916 O O . GLU A 1 493 ? 37.326 -13.206 -26.837 1.00 54.03 493 GLU A O 1
ATOM 3921 N N . ALA A 1 494 ? 36.621 -15.283 -27.260 1.00 56.03 494 ALA A N 1
ATOM 3922 C CA . ALA A 1 494 ? 35.533 -15.342 -26.272 1.00 56.03 494 ALA A CA 1
ATOM 3923 C C . ALA A 1 494 ? 35.922 -15.116 -24.783 1.00 56.03 494 ALA A C 1
ATOM 3925 O O . ALA A 1 494 ? 35.088 -15.288 -23.892 1.00 56.03 494 ALA A O 1
ATOM 3926 N N . MET A 1 495 ? 37.165 -14.723 -24.479 1.00 52.78 495 MET A N 1
ATOM 3927 C CA . MET A 1 495 ? 37.643 -14.409 -23.119 1.00 52.78 495 MET A CA 1
ATOM 3928 C C . MET A 1 495 ? 37.413 -12.943 -22.694 1.00 52.78 495 MET A C 1
ATOM 3930 O O . MET A 1 495 ? 37.930 -12.514 -21.660 1.00 52.78 495 MET A O 1
ATOM 3934 N N . GLY A 1 496 ? 36.658 -12.168 -23.477 1.00 62.34 496 GLY A N 1
ATOM 3935 C CA . GLY A 1 496 ? 36.288 -10.786 -23.161 1.00 62.34 496 GLY A CA 1
ATOM 3936 C C . GLY A 1 496 ? 35.259 -10.648 -22.030 1.00 62.34 496 GLY A C 1
ATOM 3937 O O . GLY A 1 496 ? 34.596 -11.601 -21.617 1.00 62.34 496 GLY A O 1
ATOM 3938 N N . GLU A 1 497 ? 35.112 -9.427 -21.513 1.00 70.75 497 GLU A N 1
ATOM 3939 C CA . GLU A 1 497 ? 34.047 -9.104 -20.563 1.00 70.75 497 GLU A CA 1
ATOM 3940 C C . GLU A 1 497 ? 32.673 -9.163 -21.248 1.00 70.75 497 GLU A C 1
ATOM 3942 O O . GLU A 1 497 ? 32.453 -8.468 -22.233 1.00 70.75 497 GLU A O 1
ATOM 3947 N N . LYS A 1 498 ? 31.748 -9.958 -20.692 1.00 84.62 498 LYS A N 1
ATOM 3948 C CA . LYS A 1 498 ? 30.378 -10.096 -21.208 1.00 84.62 498 LYS A CA 1
ATOM 3949 C C . LYS A 1 498 ? 29.491 -8.918 -20.820 1.00 84.62 498 LYS A C 1
ATOM 3951 O O . LYS A 1 498 ? 29.364 -8.630 -19.619 1.00 84.62 498 LYS A O 1
ATOM 3956 N N . ASP A 1 499 ? 28.829 -8.325 -21.805 1.00 89.06 499 ASP A N 1
ATOM 3957 C CA . ASP A 1 499 ? 27.794 -7.307 -21.613 1.00 89.06 499 ASP A CA 1
ATOM 3958 C C . ASP A 1 499 ? 26.388 -7.925 -21.473 1.00 89.06 499 ASP A C 1
ATOM 3960 O O . ASP A 1 499 ? 26.233 -9.141 -21.334 1.00 89.06 499 ASP A O 1
ATOM 3964 N N . PHE A 1 500 ? 25.334 -7.104 -21.407 1.00 89.00 500 PHE A N 1
ATOM 3965 C CA . PHE A 1 500 ? 23.976 -7.637 -21.244 1.00 89.00 500 PHE A CA 1
ATOM 3966 C C . PHE A 1 500 ? 23.462 -8.373 -22.478 1.00 89.00 500 PHE A C 1
ATOM 3968 O O . PHE A 1 500 ? 22.672 -9.303 -22.322 1.00 89.00 500 PHE A O 1
ATOM 3975 N N . LEU A 1 501 ? 23.889 -7.989 -23.680 1.00 90.12 501 LEU A N 1
ATOM 3976 C CA . LEU A 1 501 ? 23.501 -8.662 -24.910 1.00 90.12 501 LEU A CA 1
ATOM 3977 C C . LEU A 1 501 ? 24.062 -10.092 -24.922 1.00 90.12 501 LEU A C 1
ATOM 3979 O O . LEU A 1 501 ? 23.301 -11.029 -25.162 1.00 90.12 501 LEU A O 1
ATOM 3983 N N . ASP A 1 502 ? 25.323 -10.286 -24.525 1.00 89.88 502 ASP A N 1
ATOM 3984 C CA . ASP A 1 502 ? 25.936 -11.617 -24.360 1.00 89.88 502 ASP A CA 1
ATOM 3985 C C . ASP A 1 502 ? 25.193 -12.500 -23.349 1.00 89.88 502 ASP A C 1
ATOM 3987 O O . ASP A 1 502 ? 25.011 -13.710 -23.542 1.00 89.88 502 ASP A O 1
ATOM 3991 N N . LEU A 1 503 ? 24.766 -11.897 -22.237 1.00 88.50 503 LEU A N 1
ATOM 3992 C CA . LEU A 1 503 ? 24.038 -12.597 -21.182 1.00 88.50 503 LEU A CA 1
ATOM 3993 C C . LEU A 1 503 ? 22.627 -12.968 -21.624 1.00 88.50 503 LEU A C 1
ATOM 3995 O O . LEU A 1 503 ? 22.185 -14.075 -21.338 1.00 88.50 503 LEU A O 1
ATOM 3999 N N . MET A 1 504 ? 21.943 -12.089 -22.358 1.00 89.62 504 MET A N 1
ATOM 4000 C CA . MET A 1 504 ? 20.624 -12.380 -22.916 1.00 89.62 504 MET A CA 1
ATOM 4001 C C . MET A 1 504 ? 20.685 -13.460 -23.995 1.00 89.62 504 MET A C 1
ATOM 4003 O O . MET A 1 504 ? 19.813 -14.327 -24.020 1.00 89.62 504 MET A O 1
ATOM 4007 N N . ILE A 1 505 ? 21.724 -13.458 -24.840 1.00 90.31 505 ILE A N 1
ATOM 4008 C CA . ILE A 1 505 ? 21.988 -14.567 -25.765 1.00 90.31 505 ILE A CA 1
ATOM 4009 C C . ILE A 1 505 ? 22.146 -15.864 -24.966 1.00 90.31 505 ILE A C 1
ATOM 4011 O O . ILE A 1 505 ? 21.507 -16.851 -25.310 1.00 90.31 505 ILE A O 1
ATOM 4015 N N . SER A 1 506 ? 22.942 -15.848 -23.888 1.00 88.75 506 SER A N 1
ATOM 4016 C CA . SER A 1 506 ? 23.209 -17.038 -23.066 1.00 88.75 506 SER A CA 1
ATOM 4017 C C . SER A 1 506 ? 21.964 -17.551 -22.327 1.00 88.75 506 SER A C 1
ATOM 4019 O O . SER A 1 506 ? 21.715 -18.751 -22.263 1.00 88.75 506 SER A O 1
ATOM 4021 N N . ALA A 1 507 ? 21.151 -16.641 -21.786 1.00 86.44 507 ALA A N 1
ATOM 4022 C CA . ALA A 1 507 ? 19.951 -16.967 -21.018 1.00 86.44 507 ALA A CA 1
ATOM 4023 C C . ALA A 1 507 ? 18.820 -17.558 -21.878 1.00 86.44 507 ALA A C 1
ATOM 4025 O O . ALA A 1 507 ? 17.938 -18.228 -21.344 1.00 86.44 507 ALA A O 1
ATOM 4026 N N . LEU A 1 508 ? 18.837 -17.312 -23.192 1.00 86.69 508 LEU A N 1
ATOM 4027 C CA . LEU A 1 508 ? 17.797 -17.733 -24.138 1.00 86.69 508 LEU A CA 1
ATOM 4028 C C . LEU A 1 508 ? 18.295 -18.768 -25.160 1.00 86.69 508 LEU A C 1
ATOM 4030 O O . LEU A 1 508 ? 17.651 -18.989 -26.185 1.00 86.69 508 LEU A O 1
ATOM 4034 N N . GLU A 1 509 ? 19.421 -19.433 -24.877 1.00 77.25 509 GLU A N 1
ATOM 4035 C CA . GLU A 1 509 ? 19.994 -20.492 -25.726 1.00 77.25 509 GLU A CA 1
ATOM 4036 C C . GLU A 1 509 ? 19.039 -21.666 -25.963 1.00 77.25 509 GLU A C 1
ATOM 4038 O O . GLU A 1 509 ? 19.080 -22.295 -27.017 1.00 77.25 509 GLU A O 1
ATOM 4043 N N . THR A 1 510 ? 18.164 -21.956 -24.998 1.00 67.88 510 THR A N 1
ATOM 4044 C CA . THR A 1 510 ? 17.205 -23.069 -25.056 1.00 67.88 510 THR A CA 1
ATOM 4045 C C . THR A 1 510 ? 15.973 -22.778 -25.919 1.00 67.88 510 THR A C 1
ATOM 4047 O O . THR A 1 510 ? 15.158 -23.677 -26.128 1.00 67.88 510 THR A O 1
ATOM 4050 N N . GLY A 1 511 ? 15.839 -21.558 -26.450 1.00 68.88 511 GLY A N 1
ATOM 4051 C CA . GLY A 1 511 ? 14.711 -21.119 -27.272 1.00 68.88 511 GLY A CA 1
ATOM 4052 C C . GLY A 1 511 ? 13.913 -19.971 -26.646 1.00 68.88 511 GLY A C 1
ATOM 4053 O O . GLY A 1 511 ? 14.152 -19.561 -25.514 1.00 68.88 511 GLY A O 1
ATOM 4054 N N . GLY A 1 512 ? 12.979 -19.414 -27.428 1.00 79.50 512 GLY A N 1
ATOM 4055 C CA . GLY A 1 512 ? 12.133 -18.283 -27.028 1.00 79.50 512 GLY A CA 1
ATOM 4056 C C . GLY A 1 512 ? 11.251 -18.544 -25.796 1.00 79.50 512 GLY A C 1
ATOM 4057 O O . GLY A 1 512 ? 11.158 -19.660 -25.293 1.00 79.50 512 GLY A O 1
ATOM 4058 N N . LEU A 1 513 ? 10.573 -17.500 -25.317 1.00 86.25 513 LEU A N 1
ATOM 4059 C CA . LEU A 1 513 ? 9.698 -17.539 -24.139 1.00 86.25 513 LEU A CA 1
ATOM 4060 C C . LEU A 1 513 ? 8.277 -17.124 -24.520 1.00 86.25 513 LEU A C 1
ATOM 4062 O O . LEU A 1 513 ? 8.061 -16.052 -25.090 1.00 86.25 513 LEU A O 1
ATOM 4066 N N . GLY A 1 514 ? 7.296 -17.941 -24.131 1.00 85.69 514 GLY A N 1
ATOM 4067 C CA . GLY A 1 514 ? 5.898 -17.715 -24.499 1.00 85.69 514 GLY A CA 1
ATOM 4068 C C . GLY A 1 514 ? 5.724 -17.735 -26.018 1.00 85.69 514 GLY A C 1
ATOM 4069 O O . GLY A 1 514 ? 6.191 -18.661 -26.675 1.00 85.69 514 GLY A O 1
ATOM 4070 N N . ASP A 1 515 ? 5.092 -16.696 -26.563 1.00 87.81 515 ASP A N 1
ATOM 4071 C CA . ASP A 1 515 ? 4.812 -16.573 -28.001 1.00 87.81 515 ASP A CA 1
ATOM 4072 C C . ASP A 1 515 ? 5.948 -15.887 -28.788 1.00 87.81 515 ASP A C 1
ATOM 4074 O O . ASP A 1 515 ? 5.843 -15.688 -30.000 1.00 87.81 515 ASP A O 1
ATOM 4078 N N . TYR A 1 516 ? 7.040 -15.501 -28.119 1.00 92.50 516 TYR A N 1
ATOM 4079 C CA . TYR A 1 516 ? 8.119 -14.722 -28.723 1.00 92.50 516 TYR A CA 1
ATOM 4080 C C . TYR A 1 516 ? 9.372 -15.563 -28.947 1.00 92.50 516 TYR A C 1
ATOM 4082 O O . TYR A 1 516 ? 9.828 -16.290 -28.064 1.00 92.50 516 TYR A O 1
ATOM 4090 N N . ASN A 1 517 ? 9.984 -15.410 -30.123 1.00 93.06 517 ASN A N 1
ATOM 4091 C CA . ASN A 1 517 ? 11.297 -15.990 -30.394 1.00 93.06 517 ASN A CA 1
ATOM 4092 C C . ASN A 1 517 ? 12.408 -15.269 -29.601 1.00 93.06 517 ASN A C 1
ATOM 4094 O O . ASN A 1 517 ? 12.239 -14.129 -29.159 1.00 93.06 517 ASN A O 1
ATOM 4098 N N . ALA A 1 518 ? 13.552 -15.939 -29.441 1.00 91.44 518 ALA A N 1
ATOM 4099 C CA . ALA A 1 518 ? 14.678 -15.426 -28.665 1.00 91.44 518 ALA A CA 1
ATOM 4100 C C . ALA A 1 518 ? 15.172 -14.062 -29.180 1.00 91.44 518 ALA A C 1
ATOM 4102 O O . ALA A 1 518 ? 15.341 -13.144 -28.386 1.00 91.44 518 ALA A O 1
ATOM 4103 N N . ASP A 1 519 ? 15.325 -13.881 -30.494 1.00 92.12 519 ASP A N 1
ATOM 4104 C CA . ASP A 1 519 ? 15.830 -12.634 -31.087 1.00 92.12 519 ASP A CA 1
ATOM 4105 C C . ASP A 1 519 ? 14.935 -11.437 -30.754 1.00 92.12 519 ASP A C 1
ATOM 4107 O O . ASP A 1 519 ? 15.426 -10.368 -30.395 1.00 92.12 519 ASP A O 1
ATOM 4111 N N . THR A 1 520 ? 13.618 -11.610 -30.828 1.00 93.38 520 THR A N 1
ATOM 4112 C CA . THR A 1 520 ? 12.641 -10.588 -30.445 1.00 93.38 520 THR A CA 1
ATOM 4113 C C . THR A 1 520 ? 12.770 -10.223 -28.966 1.00 93.38 520 THR A C 1
ATOM 4115 O O . THR A 1 520 ? 12.765 -9.039 -28.615 1.00 93.38 520 THR A O 1
ATOM 4118 N N . ILE A 1 521 ? 12.927 -11.215 -28.088 1.00 92.50 521 ILE A N 1
ATOM 4119 C CA . ILE A 1 521 ? 13.080 -10.988 -26.646 1.00 92.50 521 ILE A CA 1
ATOM 4120 C C . ILE A 1 521 ? 14.396 -10.263 -26.353 1.00 92.50 521 ILE A C 1
ATOM 4122 O O . ILE A 1 521 ? 14.396 -9.271 -25.626 1.00 92.50 521 ILE A O 1
ATOM 4126 N N . ILE A 1 522 ? 15.504 -10.707 -26.949 1.00 91.62 522 ILE A N 1
ATOM 4127 C CA . ILE A 1 522 ? 16.831 -10.109 -26.765 1.00 91.62 522 ILE A CA 1
ATOM 4128 C C . ILE A 1 522 ? 16.808 -8.646 -27.221 1.00 91.62 522 ILE A C 1
ATOM 4130 O O . ILE A 1 522 ? 17.103 -7.750 -26.429 1.00 91.62 522 ILE A O 1
ATOM 4134 N N . LYS A 1 523 ? 16.373 -8.386 -28.462 1.00 91.56 523 LYS A N 1
ATOM 4135 C CA . LYS A 1 523 ? 16.325 -7.032 -29.034 1.00 91.56 523 LYS A CA 1
ATOM 4136 C C . LYS A 1 523 ? 15.444 -6.090 -28.213 1.00 91.56 523 LYS A C 1
ATOM 4138 O O . LYS A 1 523 ? 15.856 -4.975 -27.894 1.00 91.56 523 LYS A O 1
ATOM 4143 N N . SER A 1 524 ? 14.244 -6.538 -27.843 1.00 89.38 524 SER A N 1
ATOM 4144 C CA . SER A 1 524 ? 13.313 -5.719 -27.060 1.00 89.38 524 SER A CA 1
ATOM 4145 C C . SER A 1 524 ? 13.799 -5.471 -25.628 1.00 89.38 524 SER A C 1
ATOM 4147 O O . SER A 1 524 ? 13.607 -4.373 -25.107 1.00 89.38 524 SER A O 1
ATOM 4149 N N . THR A 1 525 ? 14.477 -6.437 -25.003 1.00 86.62 525 THR A N 1
ATOM 4150 C CA . THR A 1 525 ? 15.031 -6.295 -23.646 1.00 86.62 525 THR A CA 1
ATOM 4151 C C . THR A 1 525 ? 16.208 -5.325 -23.622 1.00 86.62 525 THR A C 1
ATOM 4153 O O . THR A 1 525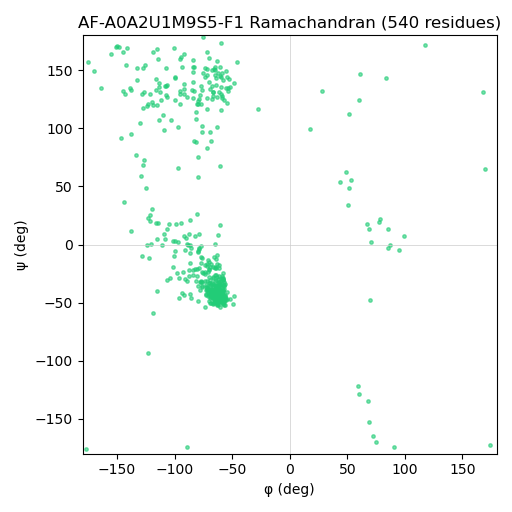 ? 16.254 -4.455 -22.753 1.00 86.62 525 THR A O 1
ATOM 4156 N N . CYS A 1 526 ? 17.115 -5.397 -24.603 1.00 82.69 526 CYS A N 1
ATOM 4157 C CA . CYS A 1 526 ? 18.232 -4.456 -24.716 1.00 82.69 526 CYS A CA 1
ATOM 4158 C C . CYS A 1 526 ? 17.750 -3.004 -24.829 1.00 82.69 526 CYS A C 1
ATOM 4160 O O . CYS A 1 526 ? 18.303 -2.135 -24.161 1.00 82.69 526 CYS A O 1
ATOM 4162 N N . LEU A 1 527 ? 16.667 -2.744 -25.571 1.00 80.12 527 LEU A N 1
ATOM 4163 C CA . LEU A 1 527 ? 16.059 -1.409 -25.653 1.00 80.12 527 LEU A CA 1
ATOM 4164 C C . LEU A 1 527 ? 15.556 -0.881 -24.308 1.00 80.12 527 LEU A C 1
ATOM 4166 O O . LEU A 1 527 ? 15.775 0.285 -23.994 1.00 80.12 527 LEU A O 1
ATOM 4170 N N . VAL A 1 528 ? 14.907 -1.729 -23.506 1.00 72.88 528 VAL A N 1
ATOM 4171 C CA . VAL A 1 528 ? 14.429 -1.345 -22.165 1.00 72.88 528 VAL A CA 1
ATOM 4172 C C . VAL A 1 528 ? 15.602 -1.085 -21.231 1.00 72.88 528 VAL A C 1
ATOM 4174 O O . VAL A 1 528 ? 15.595 -0.120 -20.469 1.00 72.88 528 VAL A O 1
ATOM 4177 N N . CYS A 1 529 ? 16.634 -1.926 -21.295 1.00 65.62 529 CYS A N 1
ATOM 4178 C CA . CYS A 1 529 ? 17.832 -1.734 -20.493 1.00 65.62 529 CYS A CA 1
ATOM 4179 C C . CYS A 1 529 ? 18.556 -0.439 -20.868 1.00 65.62 529 CYS A C 1
ATOM 4181 O O . CYS A 1 529 ? 19.038 0.235 -19.967 1.00 65.62 529 CYS A O 1
ATOM 4183 N N . SER A 1 530 ? 18.572 -0.046 -22.145 1.00 61.34 530 SER A N 1
ATOM 4184 C CA . SER A 1 530 ? 19.106 1.246 -22.595 1.00 61.34 530 SER A CA 1
ATOM 4185 C C . SER A 1 530 ? 18.260 2.457 -22.162 1.00 61.34 530 SER A C 1
ATOM 4187 O O . SER A 1 530 ? 18.788 3.566 -22.117 1.00 61.34 530 SER A O 1
ATOM 4189 N N . ASP A 1 531 ? 16.984 2.265 -21.804 1.00 49.84 531 ASP A N 1
ATOM 4190 C CA . ASP A 1 531 ? 16.048 3.331 -21.411 1.00 49.84 531 ASP A CA 1
ATOM 4191 C C . ASP A 1 531 ? 16.135 3.742 -19.937 1.00 49.84 531 ASP A C 1
ATOM 4193 O O . ASP A 1 531 ? 15.789 4.866 -19.583 1.00 49.84 531 ASP A O 1
ATOM 4197 N N . HIS A 1 532 ? 16.572 2.862 -19.029 1.00 45.03 532 HIS A N 1
ATOM 4198 C CA . HIS A 1 532 ? 16.183 2.984 -17.613 1.00 45.03 532 HIS A CA 1
ATOM 4199 C C . HIS A 1 532 ? 16.686 4.240 -16.853 1.00 45.03 532 HIS A C 1
ATOM 4201 O O . HIS A 1 532 ? 16.337 4.430 -15.687 1.00 45.03 532 HIS A O 1
ATOM 4207 N N . ILE A 1 533 ? 17.434 5.144 -17.500 1.00 37.94 533 ILE A N 1
ATOM 4208 C CA . ILE A 1 533 ? 17.745 6.498 -17.001 1.00 37.94 533 ILE A CA 1
ATOM 4209 C C . ILE A 1 533 ? 17.430 7.620 -18.030 1.00 37.94 533 ILE A C 1
ATOM 4211 O O . ILE A 1 533 ? 17.386 8.794 -17.657 1.00 37.94 533 ILE A O 1
ATOM 4215 N N . GLY A 1 534 ? 17.109 7.304 -19.292 1.00 32.88 534 GLY A N 1
ATOM 4216 C CA . GLY A 1 534 ? 16.689 8.278 -20.313 1.00 32.88 534 GLY A CA 1
ATOM 4217 C C . GLY A 1 534 ? 15.388 9.001 -19.945 1.00 32.88 534 GLY A C 1
ATOM 4218 O O . GLY A 1 534 ? 15.303 10.226 -20.061 1.00 32.88 534 GLY A O 1
ATOM 4219 N N . ALA A 1 535 ? 14.434 8.283 -19.346 1.00 34.31 535 ALA A N 1
ATOM 4220 C CA . ALA A 1 535 ? 13.196 8.858 -18.814 1.00 34.31 535 ALA A CA 1
ATOM 4221 C C . ALA A 1 535 ? 13.415 9.902 -17.693 1.00 34.31 535 ALA A C 1
ATOM 4223 O O . ALA A 1 535 ? 12.554 10.750 -17.463 1.00 34.31 535 ALA A O 1
ATOM 4224 N N . LYS A 1 536 ? 14.579 9.910 -17.020 1.00 32.47 536 LYS A N 1
ATOM 4225 C CA . LYS A 1 536 ? 14.938 10.956 -16.041 1.00 32.47 536 LYS A CA 1
ATOM 4226 C C . LYS A 1 536 ? 15.501 12.225 -16.692 1.00 32.47 536 LYS A C 1
ATOM 4228 O O . LYS A 1 536 ? 15.458 13.280 -16.068 1.00 32.47 536 LYS A O 1
ATOM 4233 N N . LEU A 1 537 ? 16.006 12.142 -17.924 1.00 31.05 537 LEU A N 1
ATOM 4234 C CA . LEU A 1 537 ? 16.538 13.285 -18.676 1.00 31.05 537 LEU A CA 1
ATOM 4235 C C . LEU A 1 537 ? 15.503 13.901 -19.631 1.00 31.05 537 LEU A C 1
ATOM 4237 O O . LEU A 1 537 ? 15.532 15.111 -19.837 1.00 31.05 537 LEU A O 1
ATOM 4241 N N . ALA A 1 538 ? 14.543 13.119 -20.136 1.00 29.88 538 ALA A N 1
ATOM 4242 C CA . ALA A 1 538 ? 13.434 13.631 -20.951 1.00 29.88 538 ALA A CA 1
ATOM 4243 C C . ALA A 1 538 ? 12.410 14.467 -20.150 1.00 29.88 538 ALA A C 1
ATOM 4245 O O . ALA A 1 538 ? 11.647 15.232 -20.734 1.00 29.88 538 ALA A O 1
ATOM 4246 N N . LEU A 1 539 ? 12.429 14.392 -18.812 1.00 30.77 539 LEU A N 1
ATOM 4247 C CA . LEU A 1 539 ? 11.585 15.212 -17.931 1.00 30.77 539 LEU A CA 1
ATOM 4248 C C . LEU A 1 539 ? 12.056 16.671 -17.761 1.00 30.77 539 LEU A C 1
ATOM 4250 O O . LEU A 1 539 ? 11.371 17.430 -17.088 1.00 30.77 539 LEU A O 1
ATOM 4254 N N . ASN A 1 540 ? 13.172 17.084 -18.378 1.00 26.02 540 ASN A N 1
ATOM 4255 C CA . ASN A 1 540 ? 13.675 18.469 -18.318 1.00 26.02 540 ASN A CA 1
ATOM 4256 C C . ASN A 1 540 ? 13.807 19.147 -19.694 1.00 26.02 540 ASN A C 1
ATOM 4258 O O . ASN A 1 540 ? 14.593 20.078 -19.869 1.00 26.02 540 ASN A O 1
ATOM 4262 N N . SER A 1 541 ? 13.028 18.703 -20.677 1.00 26.72 541 SER A N 1
ATOM 4263 C CA . SER A 1 541 ? 12.833 19.438 -21.930 1.00 26.72 541 SER A CA 1
ATOM 4264 C C . SER A 1 541 ? 11.349 19.591 -22.250 1.00 26.72 541 SER A C 1
ATOM 4266 O O . SER A 1 541 ? 10.901 19.121 -23.288 1.00 26.72 541 SER A O 1
ATOM 4268 N N . PHE A 1 542 ? 10.626 20.236 -21.328 1.00 28.39 542 PHE A N 1
ATOM 4269 C CA . PHE A 1 542 ? 9.437 21.058 -21.567 1.00 28.39 542 PHE A CA 1
ATOM 4270 C C . PHE A 1 542 ? 9.396 22.190 -20.543 1.00 28.39 542 PHE A C 1
ATOM 4272 O O . PHE A 1 542 ? 9.554 21.886 -19.336 1.00 28.39 542 PHE A O 1
#

pLDDT: mean 83.27, std 17.1, range [21.78, 98.0]

Radius of gyration: 37.24 Å; Cα contacts (8 Å, |Δi|>4): 575; chains: 1; bounding box: 80×101×93 Å

Secondary structure (DSSP, 8-state):
------------------SSHHHHHHHHHHHHHHHHHHHHHHHHHHHHHHHHHHHHHHHH-HHHHHHHHHHHHHHT-SSS---GGGGGG-HHHHHHHHHHHHHS-SSSBPPPEE-SS-EEETTEEE-TT-EE--BHHHHHT-TTTSSSTTS--GGGGTTTTTT--SSSS-TT--TT--GGGS-TTHHHHHHHHHHHHHHHHHHEEEE-SSSSPPP-PBPSSSS--BSS----EEEESS--------SSPPBPS-PBTTTBTGGGTTT-SS-HHHHHHHHHHHH-SEEEEEETTEEEEEE--HHHHHHHHHTSHHHH-PPP--HHHHHTTTTTTSTTTSPSSHHHHHHHHHIIIIIS-HHHHHHTHHHHHHHHHHHHHHHHHHHHHH--TTS-----HHHHHHHHHHHHHHHHHHS--SS-SSHHHHHHHHHHHHHHHHHHHHHT---HHHH-GGGGGG-TTSHHHHHHHHHHHHHHHHHHHHHHHHHHHTSTTTTSPP-HHHHHHHHTTT--BTTB-HHHHHHHHHHHHHHTTHHHHGGG--

Nearest PDB structures (foldseek):
  6vby-assembly1_A  TM=9.529E-01  e=1.010E-12  Sorghum bicolor
  4nkx-assembly1_A  TM=9.190E-01  e=1.064E-11  Homo sapiens
  3ruk-assembly1_A  TM=9.154E-01  e=2.196E-11  Homo sapiens
  6chi-assembly4_D  TM=9.181E-01  e=5.682E-11  Homo sapiens
  2hi4-assembly1_A  TM=9.106E-01  e=3.323E-10  Homo sapiens

Foldseek 3Di:
DDDDDDDDDDDDDDDDDDPPPVVVVVVVVVVCVVVVVVVCVVLVQQLVQLLQLLVLLCQLPVVLLVVLLVQLCVQPNQPDFDDLVSLVSSQSLLLSSQLSCLQFQQAQKDDKDFACAFDADPNDTDHGGDIDIDRQNCLSQPCVLDPVSNDSDSVCCVPVVVVDDCQAPDSSHPSQHHDPRGNPCVVVSSSCSSSVNSRQSSFWDKHAPDPDRDDPDFDDDSTRHHPDDDDIDTDTPHPDPPPPDDPAQAEDPDQDPQQWCVVVVPPDPDDPVVSLLVVCVVRNQWHWTAGRPDIDIRGNDPVVVCCCCPVVVVVPVFADDDLLCCLQLVHQLQLVRHTDDPSNVVLVVLCVPQQVDPVNCVLLVVLLVVLVVVLVVVVVVQLVVAADPVSDHDDPVLVSVVQSLLQSLCCQLQNDHCPDPDPVSVVLSVLVVVLLVLSVVLSPDDFPCSNNVVCVVVCVVCSSVVSNVSSVSLLVSLVVSLVVLVVCCPDPNVPDDDHNLNSLCVVQVVFDDDPDTSSSNSSSHSSVSSCPCVVVSVVPPD

Mean predicted aligned error: 16.8 Å

Sequence (542 aa):
MHCNNMDTATETHGHGIWFGESLVALGLCEVFRFFYQALISAGLDTTSVTLTWALSLLLNNPKALKTVQDEIDEHVGRKRPVAESDMKNLVYLEAVIKETLRLYPAAPLAVPYKSMEDCVVSGYNIPKGTRLLINLWKLQHDPNSWSDPDEFKLERFMTTQKDIDVKGKHFELLPFGSGRRICPGVFFALQALCLTSATLIQQFKPEKPSDEPIDMSESSGLTTSKATPLEVLLYPRVSFDISGKNNRPPVAAGAWPIVGHLNLFGGLSDPLHKILGSMAVKYGPIFTIQLGVRQVLVVNSWDIAKEIFTTHDAIVSSRPKFTAAKILGYDYAMFGVSPYGPYWREMRKITSLELLSARRLEQLKHVRVSELKNSIKNLYELWGERRDGQGKALVVMNKWLGELNMNVMLRMVVGKRLSGANNAEEDEMNKFQVVVRKFFDFLGLFVVADTLPYLGWLDLGGHEKAMKRVAKEIDFIIGKWLCEHREKRDSIEAMGEKDFLDLMISALETGGLGDYNADTIIKSTCLVCSDHIGAKLALNSF

InterPro domains:
  IPR001128 Cytochrome P450 [PF00067] (39-224)
  IPR001128 Cytochrome P450 [PF00067] (255-509)
  IPR001128 Cytochrome P450 [PR00385] (42-59)
  IPR001128 Cytochrome P450 [PR00385] (95-106)
  IPR001128 Cytochrome P450 [PR00385] (174-183)
  IPR002401 Cytochrome P450, E-class, group I [PR00463] (31-48)
  IPR002401 Cytochrome P450, E-class, group I [PR00463] (51-77)
  IPR002401 Cytochrome P450, E-class, group I [PR00463] (94-112)
  IPR002401 Cytochrome P450, E-class, group I [PR00463] (135-159)
  IPR002401 Cytochrome P450, E-class, group I [PR00463] (173-183)
  IPR002401 Cytochrome P450, E-class, group I [PR00463] (183-206)
  IPR017972 Cytochrome P450, conserved site [PS00086] (176-185)
  IPR036396 Cytochrome P450 superfamily [G3DSA:1.10.630.10] (31-241)
  IPR036396 Cytochrome P450 superfamily [G3DSA:1.10.630.10] (242-528)
  IPR036396 Cytochrome P450 superfamily [SSF48264] (35-237)
  IPR036396 Cytochrome P450 superfamily [SSF48264] (246-519)
  IPR050651 Plant Cytochrome P450 Monooxygenase [PTHR47947] (245-528)